Protein 7QP5 (pdb70)

Sequence (483 aa):
QDPTLAQAVRATIAKHREHLLEFIRLDEPAPLNAMTLAQWSSPNVLSSLLAVYSDHIYRNQPMMIRENKPLISLWAQWYIGLMVPPLMLALLTQEKALDVSPEHFHAEFHETGRVACFWVDVSEDKNATPHSPQHRMETLISQALVPVVQALEATGEINGKLIWSNTGYLINWYLTEMKQLLGEATVESLRHALFFEKTLTNGEDNPLWRTVVLRDGLLVRRTCCQRYRLPDVQQCGDCTLPQDPTLAQAVRATIAKHREHLLEFIRLDEPAPLNAMTLAQWSSPNVLSSLLAVYSDHIYRNQPMMIRENKPLISLWAQWYIGLMVPPLMLALLTQEKALDVSPEHFHAEFHETGRVACFWVDVSEDKNATPHSPQHRMETLISQALVPVVQALEATGEINGKLIWSNTGYLINWYLTEMKQLLGEATVESLRHALFFEKTLTNGEDNPLWRTVVLRDGLLVRRTCCQRYRLPDVQQCGDCTL

Nearest PDB structures (foldseek):
  7qp5-assembly1_A  TM=1.004E+00  e=2.951E-45  Escherichia coli K-12
  7tgj-assembly2_C  TM=6.247E-01  e=1.521E-01  Streptomyces griseoflavus
  7qp5-assembly1_A  TM=1.004E+00  e=3.516E-44  Escherichia coli K-12
  8byp-assembly1_X  TM=1.901E-01  e=5.153E+00  Clostridium botulinum

Foldseek 3Di:
DDDDLQVVLQVLCCVPPVPLVQAEAGQDDDDPPWAFCVVCLPCVNVVVLLVLLQCVLCVVPVPDDDQSALSVLVLLCQVLVSPVLSQLSSCQPDLFHWDQARVQWTFPADSSSHTRHTYGHTDTPVVCSPPHSQVSVVNCVPRHPVSVLVSSVVVVRYDSLLNLLSNLQSVLVVCVVCDVVRDPVVSVVNCCQQAVDQAHPVGHGRSNHPSWDADVRDTAGPAASCNCVTPPGDGDPRGPD/DDDDDLQVVLQVLCCVPPVVLVQAEAGQDDDDPPWAFLVVCLPVVNVVVLLVLLQCVLCVVPVPDDDQSALSVLVLLCQVLVSPPLSQLSSQLPDLFHWDQARVQWTFDADSSSHTRHTYGHTDTDPVCSPPHSQVSVVCCCVRHPVSVLVSSVVVVRYDSLLNLLSNLQSVLVVCVVCVVVRDPVSSVVNCCQQAVDQAHPVGHGRSNHPSWDADPRDTAGPAASCNCVTPPGDGDPRGPD

B-factor: mean 36.88, std 12.08, range [12.99, 98.94]

InterPro domains:
  IPR008090 Ferric iron reductase [PR01714] (16-32)
  IPR008090 Ferric iron reductase [PR01714] (56-73)
  IPR008090 Ferric iron reductase [PR01714] (93-108)
  IPR008090 Ferric iron reductase [PR01714] (125-139)
  IPR008090 Ferric iron reductase [PR01714] (173-189)
  IPR008090 Ferric iron reductase [PR01714] (197-212)
  IPR008090 Ferric iron reductase [PR01714] (215-231)
  IPR008090 Ferric iron reductase [PR01714] (241-259)
  IPR008090 Ferric iron reductase [TIGR03951] (87-262)
  IPR022770 Aerobactin siderophore biosynthesis IucA/IucC-like, C-terminal [PF06276] (93-237)
  IPR024726 Ferric siderophore reductase, C-terminal [PF11575] (241-261)

Radius of gyration: 24.64 Å; Cα contacts (8 Å, |Δi|>4): 721; chains: 2; bounding box: 65×51×78 Å

Organism: Escherichia coli (strain K12) (NCBI:txid83333)

Structure (mmCIF, N/CA/C/O backbone):
data_7QP5
#
_entry.id   7QP5
#
_cell.length_a   116.912
_cell.length_b   73.574
_cell.length_c   71.878
_cell.angle_alpha   90.000
_cell.angle_beta   113.440
_cell.angle_gamma   90.000
#
_symmetry.space_group_name_H-M   'C 1 2 1'
#
loop_
_entity.id
_entity.type
_entity.pdbx_description
1 polymer 'Ferric iron reductase protein FhuF'
2 non-polymer 'FE2/S2 (INORGANIC) CLUSTER'
3 water water
#
loop_
_atom_site.group_PDB
_atom_site.id
_atom_site.type_symbol
_atom_site.label_atom_id
_atom_site.label_alt_id
_atom_site.label_comp_id
_atom_site.label_asym_id
_atom_site.label_entity_id
_atom_site.label_seq_id
_atom_site.pdbx_PDB_ins_code
_atom_site.Cartn_x
_atom_site.Cartn_y
_atom_site.Cartn_z
_atom_site.occupancy
_atom_site.B_iso_or_equiv
_atom_site.auth_seq_id
_atom_site.auth_comp_id
_atom_site.auth_asym_id
_atom_site.auth_atom_id
_atom_site.pdbx_PDB_model_num
ATOM 1 N N . GLN A 1 4 ? -0.10220 2.58726 9.56173 1.000 57.26987 21 GLN A N 1
ATOM 2 C CA . GLN A 1 4 ? 1.05939 1.70680 9.52239 1.000 61.37979 21 GLN A CA 1
ATOM 3 C C . GLN A 1 4 ? 0.79721 0.41798 10.29429 1.000 58.81432 21 GLN A C 1
ATOM 4 O O . GLN A 1 4 ? 0.05932 0.40993 11.28096 1.000 45.01624 21 GLN A O 1
ATOM 18 N N . ASP A 1 5 ? 1.43386 -0.68304 9.83863 1.000 58.94915 22 ASP A N 1
ATOM 19 C CA . ASP A 1 5 ? 1.16998 -2.00313 10.38811 1.000 62.16713 22 ASP A CA 1
ATOM 20 C C . ASP A 1 5 ? 2.19534 -2.36738 11.45520 1.000 49.83328 22 ASP A C 1
ATOM 21 O O . ASP A 1 5 ? 3.35956 -1.96493 11.36781 1.000 40.75038 22 ASP A O 1
ATOM 30 N N . PRO A 1 6 ? 1.79398 -3.12801 12.47550 1.000 47.97471 23 PRO A N 1
ATOM 31 C CA . PRO A 1 6 ? 2.73311 -3.46453 13.55017 1.000 35.41049 23 PRO A CA 1
ATOM 32 C C . PRO A 1 6 ? 3.83455 -4.39749 13.07521 1.000 36.80726 23 PRO A C 1
ATOM 33 O O . PRO A 1 6 ? 3.63708 -5.23654 12.19256 1.000 44.61634 23 PRO A O 1
ATOM 44 N N . THR A 1 7 ? 5.00504 -4.25390 13.69002 1.000 24.23684 24 THR A N 1
ATOM 45 C CA . THR A 1 7 ? 6.03743 -5.26429 13.54172 1.000 37.44601 24 THR A CA 1
ATOM 46 C C . THR A 1 7 ? 5.63146 -6.52946 14.28971 1.000 31.78673 24 THR A C 1
ATOM 47 O O . THR A 1 7 ? 4.76921 -6.51188 15.17256 1.000 33.27502 24 THR A O 1
ATOM 58 N N . LEU A 1 8 ? 6.26983 -7.64275 13.93138 1.000 30.82745 25 LEU A N 1
ATOM 59 C CA . LEU A 1 8 ? 6.00428 -8.88262 14.65086 1.000 29.39441 25 LEU A CA 1
ATOM 60 C C . LEU A 1 8 ? 6.25468 -8.70394 16.14276 1.000 36.04923 25 LEU A C 1
ATOM 61 O O . LEU A 1 8 ? 5.50962 -9.23642 16.97439 1.000 30.26931 25 LEU A O 1
ATOM 77 N N . ALA A 1 9 ? 7.28774 -7.93796 16.50076 1.000 38.23904 26 ALA A N 1
ATOM 78 C CA . ALA A 1 9 ? 7.56012 -7.67443 17.90933 1.000 25.89074 26 ALA A CA 1
ATOM 79 C C . ALA A 1 9 ? 6.37977 -6.97697 18.57033 1.000 25.44884 26 ALA A C 1
ATOM 80 O O . ALA A 1 9 ? 5.89345 -7.41187 19.62029 1.000 31.19474 26 ALA A O 1
ATOM 87 N N . GLN A 1 10 ? 5.90082 -5.88962 17.96311 1.000 29.35241 27 GLN A N 1
ATOM 88 C CA . GLN A 1 10 ? 4.75975 -5.17406 18.52400 1.000 28.45422 27 GLN A CA 1
ATOM 89 C C . GLN A 1 10 ? 3.51075 -6.04526 18.52987 1.000 35.83281 27 GLN A C 1
ATOM 90 O O . GLN A 1 10 ? 2.68720 -5.95963 19.44888 1.000 32.17681 27 GLN A O 1
ATOM 104 N N . ALA A 1 11 ? 3.34826 -6.88510 17.50756 1.000 34.84102 28 ALA A N 1
ATOM 105 C CA . ALA A 1 11 ? 2.20397 -7.78687 17.46225 1.000 42.60654 28 ALA A CA 1
ATOM 106 C C . ALA A 1 11 ? 2.23685 -8.76103 18.63267 1.000 35.82643 28 ALA A C 1
ATOM 107 O O . ALA A 1 11 ? 1.29357 -8.83424 19.42921 1.000 38.54674 28 ALA A O 1
ATOM 114 N N . VAL A 1 12 ? 3.32456 -9.52369 18.75001 1.000 29.21679 29 VAL A N 1
ATOM 115 C CA . VAL A 1 12 ? 3.44881 -10.47396 19.85174 1.000 25.84411 29 VAL A CA 1
ATOM 116 C C . VAL A 1 12 ? 3.24254 -9.76260 21.18127 1.000 33.61957 29 VAL A C 1
ATOM 117 O O . VAL A 1 12 ? 2.46123 -10.20646 22.03133 1.000 38.68699 29 VAL A O 1
ATOM 130 N N . ARG A 1 13 ? 3.93637 -8.63705 21.37375 1.000 41.20738 30 ARG A N 1
ATOM 131 C CA . ARG A 1 13 ? 3.83469 -7.90940 22.63511 1.000 31.45000 30 ARG A CA 1
ATOM 132 C C . ARG A 1 13 ? 2.38683 -7.54565 22.94194 1.000 26.66063 30 ARG A C 1
ATOM 133 O O . ARG A 1 13 ? 1.93251 -7.67827 24.08427 1.000 27.74129 30 ARG A O 1
ATOM 154 N N . ALA A 1 14 ? 1.64374 -7.09176 21.93100 1.000 29.96724 31 ALA A N 1
ATOM 155 C CA . ALA A 1 14 ? 0.24136 -6.74967 22.14086 1.000 28.52365 31 ALA A CA 1
ATOM 156 C C . ALA A 1 14 ? -0.58129 -7.97874 22.51156 1.000 35.61352 31 ALA A C 1
ATOM 157 O O . ALA A 1 14 ? -1.47045 -7.90446 23.36775 1.000 40.73888 31 ALA A O 1
ATOM 164 N N . THR A 1 15 ? -0.30416 -9.11975 21.87787 1.000 31.36868 32 THR A N 1
ATOM 165 C CA . THR A 1 15 ? -1.08609 -10.32006 22.15957 1.000 32.23469 32 THR A CA 1
ATOM 166 C C . THR A 1 15 ? -0.89867 -10.78220 23.59860 1.000 36.89166 32 THR A C 1
ATOM 167 O O . THR A 1 15 ? -1.84099 -11.27973 24.22649 1.000 29.94363 32 THR A O 1
ATOM 178 N N . ILE A 1 16 ? 0.31006 -10.63067 24.13810 1.000 29.07648 33 ILE A N 1
ATOM 179 C CA . ILE A 1 16 ? 0.56528 -11.07957 25.50159 1.000 29.86964 33 ILE A CA 1
ATOM 180 C C . ILE A 1 16 ? 0.01466 -10.07749 26.50861 1.000 37.53020 33 ILE A C 1
ATOM 181 O O . ILE A 1 16 ? -0.53764 -10.46475 27.54318 1.000 41.35455 33 ILE A O 1
ATOM 197 N N . ALA A 1 17 ? 0.16017 -8.77821 26.23422 1.000 31.89486 34 ALA A N 1
ATOM 198 C CA . ALA A 1 17 ? -0.48135 -7.77813 27.08062 1.000 31.63482 34 ALA A CA 1
ATOM 199 C C . ALA A 1 17 ? -1.98064 -8.01722 27.14400 1.000 34.56876 34 ALA A C 1
ATOM 200 O O . ALA A 1 17 ? -2.59980 -7.89165 28.20678 1.000 42.40831 34 ALA A O 1
ATOM 207 N N . LYS A 1 18 ? -2.57700 -8.36411 26.00597 1.000 30.69212 35 LYS A N 1
ATOM 208 C CA . LYS A 1 18 ? -3.99953 -8.67281 25.95314 1.000 37.93634 35 LYS A CA 1
ATOM 209 C C . LYS A 1 18 ? -4.34901 -9.82144 26.89298 1.000 44.13142 35 LYS A C 1
ATOM 210 O O . LYS A 1 18 ? -5.10929 -9.65013 27.85298 1.000 54.02061 35 LYS A O 1
ATOM 229 N N . HIS A 1 19 ? -3.78556 -11.00280 26.63817 1.000 35.17653 36 HIS A N 1
ATOM 230 C CA . HIS A 1 19 ? -4.26804 -12.23382 27.25195 1.000 32.63074 36 HIS A CA 1
ATOM 231 C C . HIS A 1 19 ? -3.51995 -12.62156 28.52291 1.000 39.00638 36 HIS A C 1
ATOM 232 O O . HIS A 1 19 ? -4.13919 -13.11619 29.47099 1.000 41.46221 36 HIS A O 1
ATOM 246 N N . ARG A 1 20 ? -2.19325 -12.42507 28.56570 1.000 31.74076 37 ARG A N 1
ATOM 247 C CA . ARG A 1 20 ? -1.36248 -12.88032 29.67827 1.000 31.70900 37 ARG A CA 1
ATOM 248 C C . ARG A 1 20 ? -0.31924 -11.80358 29.98275 1.000 41.45927 37 ARG A C 1
ATOM 249 O O . ARG A 1 20 ? 0.88031 -11.98765 29.78407 1.000 38.44973 37 ARG A O 1
ATOM 270 N N . GLU A 1 21 ? -0.79439 -10.66797 30.50202 1.000 43.67272 38 GLU A N 1
ATOM 271 C CA . GLU A 1 21 ? 0.07448 -9.51178 30.70043 1.000 41.98332 38 GLU A CA 1
ATOM 272 C C . GLU A 1 21 ? 1.24185 -9.83044 31.62644 1.000 29.89463 38 GLU A C 1
ATOM 273 O O . GLU A 1 21 ? 2.31248 -9.22497 31.50299 1.000 37.48009 38 GLU A O 1
ATOM 285 N N . HIS A 1 22 ? 1.06528 -10.78153 32.54602 1.000 33.16891 39 HIS A N 1
ATOM 286 C CA . HIS A 1 22 ? 2.11306 -11.07258 33.51986 1.000 29.25803 39 HIS A CA 1
ATOM 287 C C . HIS A 1 22 ? 3.36251 -11.65923 32.87207 1.000 41.09057 39 HIS A C 1
ATOM 288 O O . HIS A 1 22 ? 4.46381 -11.50569 33.41343 1.000 38.17656 39 HIS A O 1
ATOM 302 N N . LEU A 1 23 ? 3.22008 -12.34469 31.73390 1.000 44.57024 40 LEU A N 1
ATOM 303 C CA . LEU A 1 23 ? 4.37584 -12.96532 31.09427 1.000 30.34315 40 LEU A CA 1
ATOM 304 C C . LEU A 1 23 ? 5.38851 -11.94272 30.59360 1.000 29.83260 40 LEU A C 1
ATOM 305 O O . LEU A 1 23 ? 6.54776 -12.30170 30.35869 1.000 37.11053 40 LEU A O 1
ATOM 321 N N . LEU A 1 24 ? 4.98360 -10.68263 30.42793 1.000 33.81938 41 LEU A N 1
ATOM 322 C CA . LEU A 1 24 ? 5.88583 -9.66086 29.91193 1.000 26.16498 41 LEU A CA 1
ATOM 323 C C . LEU A 1 24 ? 7.00812 -9.31860 30.88027 1.000 31.16524 41 LEU A C 1
ATOM 324 O O . LEU A 1 24 ? 7.93349 -8.59521 30.49573 1.000 34.35447 41 LEU A O 1
ATOM 340 N N . GLU A 1 25 ? 6.95076 -9.80853 32.11987 1.000 33.53931 42 GLU A N 1
ATOM 341 C CA . GLU A 1 25 ? 8.01559 -9.51359 33.07077 1.000 40.54196 42 GLU A CA 1
ATOM 342 C C . GLU A 1 25 ? 9.31713 -10.20775 32.69418 1.000 41.42436 42 GLU A C 1
ATOM 343 O O . GLU A 1 25 ? 10.40192 -9.69995 33.00478 1.000 27.10462 42 GLU A O 1
ATOM 355 N N . PHE A 1 26 ? 9.23348 -11.35925 32.03110 1.000 36.99641 43 PHE A N 1
ATOM 356 C CA . PHE A 1 26 ? 10.39137 -12.20979 31.80030 1.000 29.54192 43 PHE A CA 1
ATOM 357 C C . PHE A 1 26 ? 10.77851 -12.29837 30.33165 1.000 29.41972 43 PHE A C 1
ATOM 358 O O . PHE A 1 26 ? 11.65058 -13.09922 29.97893 1.000 28.99044 43 PHE A O 1
ATOM 375 N N . ILE A 1 27 ? 10.15526 -11.50472 29.46698 1.000 32.27304 44 ILE A N 1
ATOM 376 C CA . ILE A 1 27 ? 10.48721 -11.49485 28.04947 1.000 25.70623 44 ILE A CA 1
ATOM 377 C C . ILE A 1 27 ? 10.47232 -10.05746 27.55858 1.000 21.77318 44 ILE A C 1
ATOM 378 O O . ILE A 1 27 ? 9.60478 -9.26584 27.94142 1.000 27.84077 44 ILE A O 1
ATOM 394 N N . ARG A 1 28 ? 11.44547 -9.72352 26.71787 1.000 23.95551 45 ARG A N 1
ATOM 395 C CA . ARG A 1 28 ? 11.53495 -8.42542 26.06978 1.000 22.71409 45 ARG A CA 1
ATOM 396 C C . ARG A 1 28 ? 11.62414 -8.65753 24.57053 1.000 26.61025 45 ARG A C 1
ATOM 397 O O . ARG A 1 28 ? 12.34942 -9.54673 24.11478 1.000 29.71392 45 ARG A O 1
ATOM 418 N N . LEU A 1 29 ? 10.88495 -7.86052 23.80771 1.000 21.65934 46 LEU A N 1
ATOM 419 C CA . LEU A 1 29 ? 10.69488 -8.09177 22.38224 1.000 21.26166 46 LEU A CA 1
ATOM 420 C C . LEU A 1 29 ? 11.28388 -6.92245 21.60712 1.000 27.73646 46 LEU A C 1
ATOM 421 O O . LEU A 1 29 ? 10.81268 -5.78741 21.73146 1.000 35.07437 46 LEU A O 1
ATOM 437 N N . ASP A 1 30 ? 12.32475 -7.20119 20.82164 1.000 30.07500 47 ASP A N 1
ATOM 438 C CA . ASP A 1 30 ? 12.98197 -6.18892 19.99545 1.000 29.55964 47 ASP A CA 1
ATOM 439 C C . ASP A 1 30 ? 13.50985 -5.03717 20.85014 1.000 35.50634 47 ASP A C 1
ATOM 440 O O . ASP A 1 30 ? 13.50517 -3.87505 20.43810 1.000 34.53724 47 ASP A O 1
ATOM 449 N N . GLU A 1 31 ? 13.97044 -5.36521 22.05605 1.000 35.95732 48 GLU A N 1
ATOM 450 C CA . GLU A 1 31 ? 14.69872 -4.42572 22.88773 1.000 21.86567 48 GLU A CA 1
ATOM 451 C C . GLU A 1 31 ? 16.14888 -4.88051 23.01908 1.000 15.83308 48 GLU A C 1
ATOM 452 O O . GLU A 1 31 ? 16.44145 -6.07564 22.91345 1.000 29.22275 48 GLU A O 1
ATOM 464 N N . PRO A 1 32 ? 17.08139 -3.96199 23.24820 1.000 17.53020 49 PRO A N 1
ATOM 465 C CA . PRO A 1 32 ? 18.48998 -4.36040 23.30944 1.000 14.08223 49 PRO A CA 1
ATOM 466 C C . PRO A 1 32 ? 18.76343 -5.18861 24.55065 1.000 23.15133 49 PRO A C 1
ATOM 467 O O . PRO A 1 32 ? 18.26808 -4.89099 25.63980 1.000 35.90944 49 PRO A O 1
ATOM 478 N N . ALA A 1 33 ? 19.54080 -6.24447 24.37329 1.000 24.88942 50 ALA A N 1
ATOM 479 C CA . ALA A 1 33 ? 19.89014 -7.08445 25.50350 1.000 29.81417 50 ALA A CA 1
ATOM 480 C C . ALA A 1 33 ? 21.01254 -6.43956 26.31461 1.000 23.63846 50 ALA A C 1
ATOM 481 O O . ALA A 1 33 ? 21.82497 -5.68835 25.77003 1.000 36.90976 50 ALA A O 1
ATOM 488 N N . PRO A 1 34 ? 21.07648 -6.70825 27.61749 1.000 25.99773 51 PRO A N 1
ATOM 489 C CA . PRO A 1 34 ? 22.20606 -6.21807 28.41667 1.000 24.32918 51 PRO A CA 1
ATOM 490 C C . PRO A 1 34 ? 23.50737 -6.87915 27.98402 1.000 34.53308 51 PRO A C 1
ATOM 491 O O . PRO A 1 34 ? 23.52856 -7.86122 27.24186 1.000 32.77833 51 PRO A O 1
ATOM 502 N N . LEU A 1 35 ? 24.61600 -6.32654 28.48048 1.000 24.92857 52 LEU A N 1
ATOM 503 C CA . LEU A 1 35 ? 25.92497 -6.84871 28.10206 1.000 32.16850 52 LEU A CA 1
ATOM 504 C C . LEU A 1 35 ? 26.12378 -8.27384 28.60310 1.000 23.35572 52 LEU A C 1
ATOM 505 O O . LEU A 1 35 ? 26.72314 -9.10287 27.90844 1.000 53.35705 52 LEU A O 1
ATOM 521 N N . ASN A 1 36 ? 25.65133 -8.57204 29.81338 1.000 26.07168 53 ASN A N 1
ATOM 522 C CA . ASN A 1 36 ? 25.87545 -9.87881 30.41881 1.000 24.97986 53 ASN A CA 1
ATOM 523 C C . ASN A 1 36 ? 24.99120 -10.97270 29.83582 1.000 22.02638 53 ASN A C 1
ATOM 524 O O . ASN A 1 36 ? 25.24911 -12.15362 30.09057 1.000 27.79287 53 ASN A O 1
ATOM 535 N N . ALA A 1 37 ? 23.96003 -10.62176 29.07582 1.000 25.30611 54 ALA A N 1
ATOM 536 C CA . ALA A 1 37 ? 23.06253 -11.63223 28.53811 1.000 23.62758 54 ALA A CA 1
ATOM 537 C C . ALA A 1 37 ? 23.77968 -12.49210 27.50397 1.000 24.64268 54 ALA A C 1
ATOM 538 O O . ALA A 1 37 ? 24.67679 -12.03240 26.79266 1.000 38.48001 54 ALA A O 1
ATOM 545 N N . MET A 1 38 ? 23.36120 -13.75279 27.41185 1.000 26.67970 55 MET A N 1
ATOM 546 C CA . MET A 1 38 ? 24.02787 -14.71609 26.55209 1.000 17.04714 55 MET A CA 1
ATOM 547 C C . MET A 1 38 ? 23.00027 -15.55262 25.80643 1.000 30.46853 55 MET A C 1
ATOM 548 O O . MET A 1 38 ? 21.91657 -15.84694 26.31838 1.000 18.95538 55 MET A O 1
ATOM 562 N N . THR A 1 39 ? 23.35126 -15.91743 24.57847 1.000 29.93937 56 THR A N 1
ATOM 563 C CA . THR A 1 39 ? 22.58261 -16.89141 23.82886 1.000 20.98569 56 THR A CA 1
ATOM 564 C C . THR A 1 39 ? 22.97995 -18.30150 24.25168 1.000 19.20054 56 THR A C 1
ATOM 565 O O . THR A 1 39 ? 23.97356 -18.51278 24.95168 1.000 30.34220 56 THR A O 1
ATOM 576 N N . LEU A 1 40 ? 22.18474 -19.27918 23.81422 1.000 25.28865 57 LEU A N 1
ATOM 577 C CA . LEU A 1 40 ? 22.49760 -20.67340 24.10924 1.000 22.93507 57 LEU A CA 1
ATOM 578 C C . LEU A 1 40 ? 23.94396 -20.99537 23.75518 1.000 32.85175 57 LEU A C 1
ATOM 579 O O . LEU A 1 40 ? 24.67483 -21.59041 24.55515 1.000 29.06734 57 LEU A O 1
ATOM 595 N N . ALA A 1 41 ? 24.36976 -20.61397 22.54730 1.000 33.13186 58 ALA A N 1
ATOM 596 C CA . ALA A 1 41 ? 25.73678 -20.88840 22.11724 1.000 30.46771 58 ALA A CA 1
ATOM 597 C C . ALA A 1 41 ? 26.75067 -20.37833 23.13125 1.000 36.47820 58 ALA A C 1
ATOM 598 O O . ALA A 1 41 ? 27.75206 -21.04727 23.41292 1.000 36.41322 58 ALA A O 1
ATOM 605 N N . GLN A 1 42 ? 26.50253 -19.19874 23.69989 1.000 29.98210 59 GLN A N 1
ATOM 606 C CA . GLN A 1 42 ? 27.44813 -18.61200 24.64241 1.000 35.31111 59 GLN A CA 1
ATOM 607 C C . GLN A 1 42 ? 27.38462 -19.29814 26.00440 1.000 30.37654 59 GLN A C 1
ATOM 608 O O . GLN A 1 42 ? 28.40204 -19.78539 26.50967 1.000 42.16038 59 GLN A O 1
ATOM 622 N N . TRP A 1 43 ? 26.19807 -19.34897 26.62097 1.000 30.46473 60 TRP A N 1
ATOM 623 C CA . TRP A 1 43 ? 26.12486 -19.87403 27.98058 1.000 26.07240 60 TRP A CA 1
ATOM 624 C C . TRP A 1 43 ? 26.25087 -21.39028 28.02996 1.000 32.63951 60 TRP A C 1
ATOM 625 O O . TRP A 1 43 ? 26.52817 -21.93339 29.10318 1.000 37.42039 60 TRP A O 1
ATOM 646 N N . SER A 1 44 ? 26.06687 -22.08730 26.90523 1.000 37.11611 61 SER A N 1
ATOM 647 C CA . SER A 1 44 ? 26.20735 -23.53930 26.89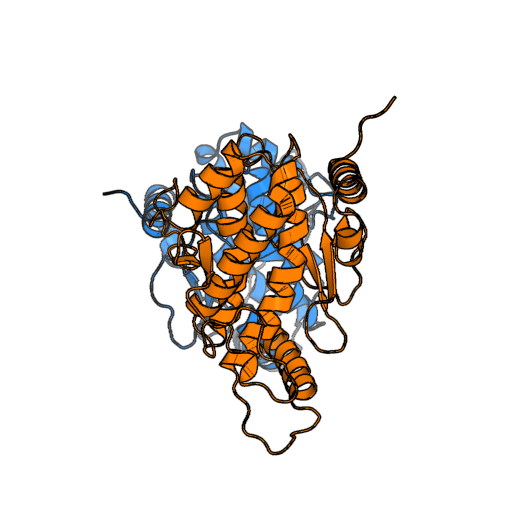880 1.000 34.74536 61 SER A CA 1
ATOM 648 C C . SER A 1 44 ? 27.66002 -23.99589 26.87736 1.000 30.50600 61 SER A C 1
ATOM 649 O O . SER A 1 44 ? 27.91688 -25.18837 27.07469 1.000 39.00544 61 SER A O 1
ATOM 657 N N . SER A 1 45 ? 28.60467 -23.09136 26.64159 1.000 44.35619 62 SER A N 1
ATOM 658 C CA . SER A 1 45 ? 30.00966 -23.46698 26.67202 1.000 43.37181 62 SER A CA 1
ATOM 659 C C . SER A 1 45 ? 30.34690 -24.09404 28.02339 1.000 43.43431 62 SER A C 1
ATOM 660 O O . SER A 1 45 ? 29.93395 -23.57563 29.06771 1.000 41.21043 62 SER A O 1
ATOM 668 N N . PRO A 1 46 ? 31.08872 -25.20601 28.04685 1.000 40.05110 63 PRO A N 1
ATOM 669 C CA . PRO A 1 46 ? 31.25109 -25.93283 29.31814 1.000 28.09132 63 PRO A CA 1
ATOM 670 C C . PRO A 1 46 ? 31.81307 -25.07490 30.43509 1.000 32.19539 63 PRO A C 1
ATOM 671 O O . PRO A 1 46 ? 31.39194 -25.21338 31.58943 1.000 36.60803 63 PRO A O 1
ATOM 682 N N . ASN A 1 47 ? 32.75900 -24.18858 30.12879 1.000 40.40680 64 ASN A N 1
ATOM 683 C CA . ASN A 1 47 ? 33.30705 -23.32584 31.16749 1.000 36.90781 64 ASN A CA 1
ATOM 684 C C . ASN A 1 47 ? 32.25397 -22.34877 31.67131 1.000 41.14054 64 ASN A C 1
ATOM 685 O O . ASN A 1 47 ? 32.08600 -22.17081 32.88296 1.000 45.09230 64 ASN A O 1
ATOM 696 N N . VAL A 1 48 ? 31.52474 -21.71365 30.75352 1.000 31.92845 65 VAL A N 1
ATOM 697 C CA . VAL A 1 48 ? 30.50006 -20.75553 31.15538 1.000 31.92526 65 VAL A CA 1
ATOM 698 C C . VAL A 1 48 ? 29.37903 -21.45718 31.91410 1.000 32.63232 65 VAL A C 1
ATOM 699 O O . VAL A 1 48 ? 29.00247 -21.04574 33.01764 1.000 29.04572 65 VAL A O 1
ATOM 712 N N . LEU A 1 49 ? 28.83406 -22.53280 31.34081 1.000 39.12740 66 LEU A N 1
ATOM 713 C CA . LEU A 1 49 ? 27.70946 -23.20842 31.98045 1.000 35.47660 66 LEU A CA 1
ATOM 714 C C . LEU A 1 49 ? 28.10513 -23.77972 33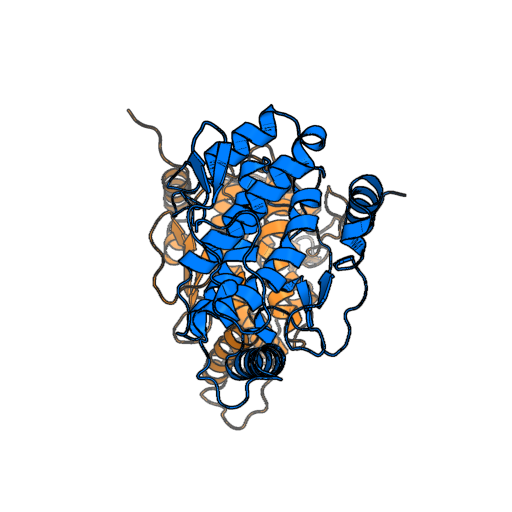.33396 1.000 30.24578 66 LEU A C 1
ATOM 715 O O . LEU A 1 49 ? 27.32093 -23.73411 34.28859 1.000 37.55291 66 LEU A O 1
ATOM 731 N N . SER A 1 50 ? 29.31555 -24.32613 33.44067 1.000 32.30476 67 SER A N 1
ATOM 732 C CA . SER A 1 50 ? 29.73964 -24.87495 34.72154 1.000 36.72878 67 SER A CA 1
ATOM 733 C C . SER A 1 50 ? 29.81953 -23.78230 35.77778 1.000 27.29225 67 SER A C 1
ATOM 734 O O . SER A 1 50 ? 29.59793 -24.04836 36.96404 1.000 34.29973 67 SER A O 1
ATOM 742 N N . SER A 1 51 ? 30.10669 -22.54481 35.36253 1.000 36.54975 68 SER A N 1
ATOM 743 C CA . SER A 1 51 ? 30.12939 -21.42924 36.30400 1.000 36.02832 68 SER A CA 1
ATOM 744 C C . SER A 1 51 ? 28.71967 -21.03817 36.72848 1.000 42.62507 68 SER A C 1
ATOM 745 O O . SER A 1 51 ? 28.47338 -20.76810 37.91006 1.000 30.93485 68 SER A O 1
ATOM 753 N N . LEU A 1 52 ? 27.78227 -20.99788 35.77854 1.000 24.63636 69 LEU A N 1
ATOM 754 C CA . LEU A 1 52 ? 26.40383 -20.66815 36.12046 1.000 24.02090 69 LEU A CA 1
ATOM 755 C C . LEU A 1 52 ? 25.83182 -21.67600 37.10610 1.000 31.51457 69 LEU A C 1
ATOM 756 O O . LEU A 1 52 ? 25.19342 -21.29818 38.09611 1.000 35.01188 69 LEU A O 1
ATOM 772 N N . LEU A 1 53 ? 26.06865 -22.96515 36.86227 1.000 28.72927 70 LEU A N 1
ATOM 773 C CA . LEU A 1 53 ? 25.52534 -23.99383 37.74143 1.000 28.67723 70 LEU A CA 1
ATOM 774 C C . LEU A 1 53 ? 26.20481 -23.96190 39.10448 1.000 31.95913 70 LEU A C 1
ATOM 775 O O . LEU A 1 53 ? 25.56404 -24.22135 40.12967 1.000 29.37504 70 LEU A O 1
ATOM 791 N N . ALA A 1 54 ? 27.50400 -23.65361 39.13331 1.000 35.25792 71 ALA A N 1
ATOM 792 C CA . ALA A 1 54 ? 28.20694 -23.49440 40.40269 1.000 31.92163 71 ALA A CA 1
ATOM 793 C C . ALA A 1 54 ? 27.56517 -22.40578 41.25264 1.000 27.93525 71 ALA A C 1
ATOM 794 O O . ALA A 1 54 ? 27.35798 -22.58279 42.45844 1.000 33.23081 71 ALA A O 1
ATOM 801 N N . VAL A 1 55 ? 27.26111 -21.25932 40.64227 1.000 28.70650 72 VAL A N 1
ATOM 802 C CA . VAL A 1 55 ? 26.60355 -20.18096 41.37570 1.000 21.99845 72 VAL A CA 1
ATOM 803 C C . VAL A 1 55 ? 25.25534 -20.65175 41.90669 1.000 31.14154 72 VAL A C 1
ATOM 804 O O . VAL A 1 55 ? 24.92224 -20.44235 43.07942 1.000 26.61976 72 VAL A O 1
ATOM 817 N N . TYR A 1 56 ? 24.45482 -21.29103 41.04858 1.000 24.33718 73 TYR A N 1
ATOM 818 C CA . TYR A 1 56 ? 23.14254 -21.75634 41.48361 1.000 20.12896 73 TYR A CA 1
ATOM 819 C C . TYR A 1 56 ? 23.27286 -22.81319 42.56987 1.000 16.63482 73 TYR A C 1
ATOM 820 O O . TYR A 1 56 ? 22.45589 -22.86616 43.49647 1.000 39.37062 73 TYR A O 1
ATOM 838 N N . SER A 1 57 ? 24.30083 -23.65832 42.48095 1.000 29.11355 74 SER A N 1
ATOM 839 C CA . SER A 1 57 ? 24.53308 -24.64555 43.52953 1.000 30.14665 74 SER A CA 1
ATOM 840 C C . SER A 1 57 ? 24.76638 -23.96444 44.87095 1.000 27.37756 74 SER A C 1
ATOM 841 O O . SER A 1 57 ? 24.09288 -24.26851 45.86205 1.000 38.17387 74 SER A O 1
ATOM 849 N N . ASP A 1 58 ? 25.72160 -23.03328 44.91802 1.000 24.15743 75 ASP A N 1
ATOM 850 C CA . ASP A 1 58 ? 25.98793 -22.30413 46.15243 1.000 28.48534 75 ASP A CA 1
ATOM 851 C C . ASP A 1 58 ? 24.71522 -21.67510 46.70780 1.000 32.44571 75 ASP A C 1
ATOM 852 O O . ASP A 1 58 ? 24.46913 -21.71933 47.91833 1.000 35.09452 75 ASP A O 1
ATOM 861 N N . HIS A 1 59 ? 23.89086 -21.08568 45.83872 1.000 30.04728 76 HIS A N 1
ATOM 862 C CA . HIS A 1 59 ? 22.64569 -20.48031 46.30061 1.000 25.70289 76 HIS A CA 1
ATOM 863 C C . HIS A 1 59 ? 21.73188 -21.51617 46.94532 1.000 34.15739 76 HIS A C 1
ATOM 864 O O . HIS A 1 59 ? 21.27235 -21.33653 48.07943 1.000 29.12120 76 HIS A O 1
ATOM 878 N N . ILE A 1 60 ? 21.44668 -22.60637 46.22880 1.000 37.59163 77 ILE A N 1
ATOM 879 C CA . ILE A 1 60 ? 20.49860 -23.59785 46.73127 1.000 30.86165 77 ILE A CA 1
ATOM 880 C C . ILE A 1 60 ? 21.01937 -24.23516 48.01368 1.000 33.10299 77 ILE A C 1
ATOM 881 O O . ILE A 1 60 ? 20.24977 -24.51912 48.94039 1.000 35.79941 77 ILE A O 1
ATOM 897 N N . TYR A 1 61 ? 22.33042 -24.46502 48.09221 1.000 31.12663 78 TYR A N 1
ATOM 898 C CA . TYR A 1 61 ? 22.95991 -25.05126 49.26777 1.000 33.72244 78 TYR A CA 1
ATOM 899 C C . TYR A 1 61 ? 23.61122 -24.00093 50.16228 1.000 38.74853 78 TYR A C 1
ATOM 900 O O . TYR A 1 61 ? 24.51440 -24.33102 50.93868 1.000 47.09029 78 TYR A O 1
ATOM 918 N N . ARG A 1 62 ? 23.17155 -22.74274 50.06888 1.000 34.55722 79 ARG A N 1
ATOM 919 C CA . ARG A 1 62 ? 23.81891 -21.67353 50.82359 1.000 41.96652 79 ARG A CA 1
ATOM 920 C C . ARG A 1 62 ? 23.74319 -21.91399 52.32450 1.000 33.24506 79 ARG A C 1
ATOM 921 O O . ARG A 1 62 ? 24.61124 -21.44730 53.07132 1.000 32.15095 79 ARG A O 1
ATOM 942 N N . ASN A 1 63 ? 22.71285 -22.61949 52.78462 1.000 37.88500 80 ASN A N 1
ATOM 943 C CA . ASN A 1 63 ? 22.53188 -22.91978 54.19637 1.000 43.82834 80 ASN A CA 1
ATOM 944 C C . ASN A 1 63 ? 22.91857 -24.34641 54.54631 1.000 41.92090 80 ASN A C 1
ATOM 945 O O . ASN A 1 63 ? 22.56617 -24.82261 55.62949 1.000 46.84134 80 ASN A O 1
ATOM 956 N N . GLN A 1 64 ? 23.62720 -25.04425 53.66164 1.000 44.48177 81 GLN A N 1
ATOM 957 C CA . GLN A 1 64 ? 24.00709 -26.43703 53.90148 1.000 43.38896 81 GLN A CA 1
ATOM 958 C C . GLN A 1 64 ? 25.38636 -26.69590 53.31201 1.000 49.03889 81 GLN A C 1
ATOM 959 O O . GLN A 1 64 ? 25.54183 -27.49244 52.38224 1.000 45.13881 81 GLN A O 1
ATOM 973 N N . PRO A 1 65 ? 26.42006 -26.02951 53.83365 1.000 53.24456 82 PRO A N 1
ATOM 974 C CA . PRO A 1 65 ? 27.75540 -26.16388 53.22639 1.000 50.90460 82 PRO A CA 1
ATOM 975 C C . PRO A 1 65 ? 28.39345 -27.52821 53.42618 1.000 46.69637 82 PRO A C 1
ATOM 976 O O . PRO A 1 65 ? 29.35199 -27.85143 52.71419 1.000 54.41433 82 PRO A O 1
ATOM 987 N N . MET A 1 66 ? 27.90463 -28.33608 54.36325 1.000 45.84583 83 MET A N 1
ATOM 988 C CA . MET A 1 66 ? 28.43970 -29.67623 54.56219 1.000 57.00126 83 MET A CA 1
ATOM 989 C C . MET A 1 66 ? 27.72200 -30.71909 53.71605 1.000 54.74117 83 MET A C 1
ATOM 990 O O . MET A 1 66 ? 28.31429 -31.75016 53.37549 1.000 56.64140 83 MET A O 1
ATOM 1004 N N . MET A 1 67 ? 26.45892 -30.47204 53.38006 1.000 46.16502 84 MET A N 1
ATOM 1005 C CA . MET A 1 67 ? 25.64448 -31.46471 52.69280 1.000 45.06359 84 MET A CA 1
ATOM 1006 C C . MET A 1 67 ? 26.25334 -31.85969 51.35286 1.000 39.32980 84 MET A C 1
ATOM 1007 O O . MET A 1 67 ? 26.67868 -31.00526 50.57049 1.000 47.55547 84 MET A O 1
ATOM 1021 N N . ILE A 1 68 ? 26.29546 -33.16878 51.09246 1.000 41.99976 85 ILE A N 1
ATOM 1022 C CA . ILE A 1 68 ? 26.63744 -33.65036 49.76004 1.000 37.84454 85 ILE A CA 1
ATOM 1023 C C . ILE A 1 68 ? 25.59889 -33.14106 48.77375 1.000 31.24918 85 ILE A C 1
ATOM 1024 O O . ILE A 1 68 ? 24.38877 -33.26652 49.00050 1.000 30.49761 85 ILE A O 1
ATOM 1040 N N . ARG A 1 69 ? 26.06608 -32.57049 47.66823 1.000 40.44901 86 ARG A N 1
ATOM 1041 C CA . ARG A 1 69 ? 25.18266 -31.94890 46.69257 1.000 32.28438 86 ARG A CA 1
ATOM 1042 C C . ARG A 1 69 ? 24.82513 -32.93367 45.58838 1.000 27.39993 86 ARG A C 1
ATOM 1043 O O . ARG A 1 69 ? 25.66179 -33.72835 45.15051 1.000 42.57994 86 ARG A O 1
ATOM 1064 N N . GLU A 1 70 ? 23.57114 -32.87530 45.14566 1.000 39.68614 87 GLU A N 1
ATOM 1065 C CA . GLU A 1 70 ? 23.04221 -33.75610 44.10628 1.000 35.50985 87 GLU A CA 1
ATOM 1066 C C . GLU A 1 70 ? 22.85190 -32.92675 42.84043 1.000 27.76410 87 GLU A C 1
ATOM 1067 O O . GLU A 1 70 ? 21.87825 -32.17844 42.71436 1.000 31.06432 87 GLU A O 1
ATOM 1079 N N . ASN A 1 71 ? 23.78708 -33.07135 41.90113 1.000 28.84700 88 ASN A N 1
ATOM 1080 C CA . ASN A 1 71 ? 23.76840 -32.24784 40.69859 1.000 31.22218 88 ASN A CA 1
ATOM 1081 C C . ASN A 1 71 ? 22.54063 -32.51396 39.83842 1.000 34.37439 88 ASN A C 1
ATOM 1082 O O . ASN A 1 71 ? 22.11998 -31.63785 39.07326 1.000 29.03581 88 ASN A O 1
ATOM 1093 N N . LYS A 1 72 ? 21.94948 -33.71098 39.94166 1.000 27.65635 89 LYS A N 1
ATOM 1094 C CA . LYS A 1 72 ? 20.83959 -34.04336 39.04824 1.000 21.71244 89 LYS A CA 1
ATOM 1095 C C . LYS A 1 72 ? 19.60129 -33.21952 39.37465 1.000 30.05972 89 LYS A C 1
ATOM 1096 O O . LYS A 1 72 ? 19.08835 -32.52173 38.48204 1.000 21.03165 89 LYS A O 1
ATOM 1115 N N . PRO A 1 73 ? 19.06137 -33.25150 40.59544 1.000 34.29453 90 PRO A N 1
ATOM 1116 C CA . PRO A 1 73 ? 17.91857 -32.37413 40.90115 1.000 18.17649 90 PRO A CA 1
ATOM 1117 C C . PRO A 1 73 ? 18.26318 -30.90251 40.81685 1.000 28.38694 90 PRO A C 1
ATOM 1118 O O . PRO A 1 73 ? 17.36104 -30.07788 40.62257 1.000 28.15004 90 PRO A O 1
ATOM 1129 N N . LEU A 1 74 ? 19.54022 -30.54399 40.95865 1.000 30.20303 91 LEU A N 1
ATOM 1130 C CA . LEU A 1 74 ? 19.93295 -29.14581 40.83596 1.000 20.43174 91 LEU A CA 1
ATOM 1131 C C . LEU A 1 74 ? 19.77031 -28.66086 39.40182 1.000 26.08387 91 LEU A C 1
ATOM 1132 O O . LEU A 1 74 ? 19.13883 -27.62772 39.15207 1.000 27.75404 91 LEU A O 1
ATOM 1148 N N . ILE A 1 75 ? 20.32883 -29.40145 38.44208 1.000 23.85214 92 ILE A N 1
ATOM 1149 C CA . ILE A 1 75 ? 20.20352 -29.01333 37.04029 1.000 23.46681 92 ILE A CA 1
ATOM 1150 C C . ILE A 1 75 ? 18.74656 -29.07617 36.60025 1.000 21.37089 92 ILE A C 1
ATOM 1151 O O . ILE A 1 75 ? 18.28260 -28.24075 35.81508 1.000 21.85584 92 ILE A O 1
ATOM 1167 N N . SER A 1 76 ? 18.00466 -30.07288 37.08702 1.000 22.01179 93 SER A N 1
ATOM 1168 C CA . SER A 1 76 ? 16.58212 -30.14893 36.77666 1.000 17.38708 93 SER A CA 1
ATOM 1169 C C . SER A 1 76 ? 15.87689 -28.85170 37.14527 1.000 21.62287 93 SER A C 1
ATOM 1170 O O . SER A 1 76 ? 15.02446 -28.36006 36.39726 1.000 26.61768 93 SER A O 1
ATOM 1178 N N . LEU A 1 77 ? 16.23521 -28.27059 38.28783 1.000 20.84120 94 LEU A N 1
ATOM 1179 C CA . LEU A 1 77 ? 15.58338 -27.04351 38.72803 1.000 23.13233 94 LEU A CA 1
ATOM 1180 C C . LEU A 1 77 ? 16.07876 -25.83665 37.94083 1.000 22.26626 94 LEU A C 1
ATOM 1181 O O . LEU A 1 77 ? 15.28527 -24.96244 37.57353 1.000 24.46725 94 LEU A O 1
ATOM 1197 N N . TRP A 1 78 ? 17.38781 -25.76131 37.69377 1.000 23.22567 95 TRP A N 1
ATOM 1198 C CA . TRP A 1 78 ? 17.92220 -24.72874 36.81128 1.000 22.88093 95 TRP A CA 1
ATOM 1199 C C . TRP A 1 78 ? 17.20672 -24.74032 35.46379 1.000 20.22316 95 TRP A C 1
ATOM 1200 O O . TRP A 1 78 ? 16.84776 -23.68370 34.93027 1.000 23.10084 95 TRP A O 1
ATOM 1221 N N . ALA A 1 79 ? 16.96257 -25.93364 34.91342 1.000 26.20031 96 ALA A N 1
ATOM 1222 C CA . ALA A 1 79 ? 16.30529 -26.03686 33.61262 1.000 26.60306 96 ALA A CA 1
ATOM 1223 C C . ALA A 1 79 ? 14.82065 -25.70863 33.70944 1.000 16.64642 96 ALA A C 1
ATOM 1224 O O . ALA A 1 79 ? 14.24644 -25.13366 32.77821 1.000 23.34852 96 ALA A O 1
ATOM 1231 N N . GLN A 1 80 ? 14.17493 -26.08075 34.81716 1.000 21.84145 97 GLN A N 1
ATOM 1232 C CA . GLN A 1 80 ? 12.78484 -25.68266 35.01675 1.000 20.68474 97 GLN A CA 1
ATOM 1233 C C . GLN A 1 80 ? 12.64219 -24.16720 34.98096 1.000 22.79972 97 GLN A C 1
ATOM 1234 O O . GLN A 1 80 ? 11.64378 -23.64171 34.47600 1.000 24.66476 97 GLN A O 1
ATOM 1248 N N . TRP A 1 81 ? 13.62346 -23.44765 35.52961 1.000 30.88333 98 TRP A N 1
ATOM 1249 C CA . TRP A 1 81 ? 13.64187 -21.99617 35.39204 1.000 15.63538 98 TRP A CA 1
ATOM 1250 C C . TRP A 1 81 ? 13.78091 -21.59272 33.92998 1.000 24.83861 98 TRP A C 1
ATOM 1251 O O . TRP A 1 81 ? 12.97552 -20.81326 33.40687 1.000 22.42842 98 TRP A O 1
ATOM 1272 N N . TYR A 1 82 ? 14.80229 -22.11708 33.25138 1.000 21.70916 99 TYR A N 1
ATOM 1273 C CA . TYR A 1 82 ? 15.07309 -21.70062 31.87966 1.000 23.98201 99 TYR A CA 1
ATOM 1274 C C . TYR A 1 82 ? 13.87933 -21.98244 30.97776 1.000 24.13283 99 TYR A C 1
ATOM 1275 O O . TYR A 1 82 ? 13.34777 -21.07885 30.32211 1.000 25.45272 99 TYR A O 1
ATOM 1293 N N . ILE A 1 83 ? 13.44396 -23.24063 30.93141 1.000 16.76278 100 ILE A N 1
ATOM 1294 C CA . ILE A 1 83 ? 12.34275 -23.60423 30.04985 1.000 15.10367 100 ILE A CA 1
ATOM 1295 C C . ILE A 1 83 ? 11.02455 -23.04650 30.57428 1.000 23.17325 100 ILE A C 1
ATOM 1296 O O . ILE A 1 83 ? 10.14420 -22.67351 29.78936 1.000 23.47246 100 ILE A O 1
ATOM 1312 N N . GLY A 1 84 ? 10.87164 -22.94528 31.89546 1.000 24.43894 101 GLY A N 1
ATOM 1313 C CA . GLY A 1 84 ? 9.62891 -22.43295 32.44620 1.000 17.84573 101 GLY A CA 1
ATOM 1314 C C . GLY A 1 84 ? 9.39288 -20.96684 32.14451 1.000 24.49674 101 GLY A C 1
ATOM 1315 O O . GLY A 1 84 ? 8.24237 -20.53102 32.04323 1.000 29.60255 101 GLY A O 1
ATOM 1319 N N . LEU A 1 85 ? 10.46496 -20.18295 32.01054 1.000 23.94137 102 LEU A N 1
ATOM 1320 C CA . LEU A 1 85 ? 10.32996 -18.77522 31.65429 1.000 25.10328 102 LEU A CA 1
ATOM 1321 C C . LEU A 1 85 ? 10.27215 -18.54771 30.14911 1.000 25.90434 102 LEU A C 1
ATOM 1322 O O . LEU A 1 85 ? 9.64612 -17.57888 29.70242 1.000 27.10320 102 LEU A O 1
ATOM 1338 N N . MET A 1 86 ? 10.92569 -19.40423 29.35860 1.000 27.16543 103 MET A N 1
ATOM 1339 C CA . MET A 1 86 ? 10.98755 -19.19086 27.91623 1.000 31.42037 103 MET A CA 1
ATOM 1340 C C . MET A 1 86 ? 9.70856 -19.63228 27.21454 1.000 20.38906 103 MET A C 1
ATOM 1341 O O . MET A 1 86 ? 9.21380 -18.93433 26.32309 1.000 26.69032 103 MET A O 1
ATOM 1355 N N . VAL A 1 87 ? 9.16217 -20.78062 27.59549 1.000 26.75820 104 VAL A N 1
ATOM 1356 C CA . VAL A 1 87 ? 8.14481 -21.45659 26.79305 1.000 21.06774 104 VAL A CA 1
ATOM 1357 C C . VAL A 1 87 ? 6.78204 -20.77225 26.86507 1.000 26.09151 104 VAL A C 1
ATOM 1358 O O . VAL A 1 87 ? 6.13471 -20.60732 25.82044 1.000 29.09798 104 VAL A O 1
ATOM 1371 N N . PRO A 1 88 ? 6.28902 -20.38306 28.03911 1.000 24.02152 105 PRO A N 1
ATOM 1372 C CA . PRO A 1 88 ? 4.90060 -19.89656 28.13833 1.000 21.62969 105 PRO A CA 1
ATOM 1373 C C . PRO A 1 88 ? 4.60766 -18.77791 27.15331 1.000 21.02131 105 PRO A C 1
ATOM 1374 O O . PRO A 1 88 ? 3.59807 -18.83553 26.43550 1.000 23.78459 105 PRO A O 1
ATOM 1385 N N . PRO A 1 89 ? 5.43769 -17.73240 27.08413 1.000 31.65396 106 PRO A N 1
ATOM 1386 C CA . PRO A 1 89 ? 5.14272 -16.67271 26.10694 1.000 21.48964 106 PRO A CA 1
ATOM 1387 C C . PRO A 1 89 ? 5.24562 -17.14839 24.67016 1.000 26.65455 106 PRO A C 1
ATOM 1388 O O . PRO A 1 89 ? 4.57785 -16.58364 23.79552 1.000 21.99271 106 PRO A O 1
ATOM 1399 N N . LEU A 1 90 ? 6.05292 -18.17596 24.39883 1.000 28.43391 107 LEU A N 1
ATOM 1400 C CA . LEU A 1 90 ? 6.18905 -18.67084 23.03379 1.000 23.92076 107 LEU A CA 1
ATOM 1401 C C . LEU A 1 90 ? 4.99753 -19.53023 22.62612 1.000 28.27005 107 LEU A C 1
ATOM 1402 O O . LEU A 1 90 ? 4.55115 -19.46593 21.47499 1.000 25.93417 107 LEU A O 1
ATOM 1418 N N . MET A 1 91 ? 4.47357 -20.34670 23.54534 1.000 27.66014 108 MET A N 1
ATOM 1419 C CA . MET A 1 91 ? 3.22900 -21.05497 23.26196 1.000 25.09979 108 MET A CA 1
ATOM 1420 C C . MET A 1 91 ? 2.11196 -20.07525 22.94023 1.000 26.64131 108 MET A C 1
ATOM 1421 O O . MET A 1 91 ? 1.32301 -20.29769 22.01491 1.000 29.54608 108 MET A O 1
ATOM 1435 N N . LEU A 1 92 ? 2.03163 -18.98183 23.69868 1.000 23.97470 109 LEU A N 1
ATOM 1436 C CA . LEU A 1 92 ? 0.99556 -17.98480 23.45897 1.000 30.87393 109 LEU A CA 1
ATOM 1437 C C . LEU A 1 92 ? 1.19224 -17.30688 22.11002 1.000 21.38112 109 LEU A C 1
ATOM 1438 O O . LEU A 1 92 ? 0.23078 -17.12679 21.35399 1.000 23.52200 109 LEU A O 1
ATOM 1454 N N . ALA A 1 93 ? 2.43226 -16.92505 21.79102 1.000 26.10913 110 ALA A N 1
ATOM 1455 C CA . ALA A 1 93 ? 2.69633 -16.24999 20.52472 1.000 30.92952 110 ALA A CA 1
ATOM 1456 C C . ALA A 1 93 ? 2.47544 -17.18120 19.34015 1.000 22.49933 110 ALA A C 1
ATOM 1457 O O . ALA A 1 93 ? 1.88554 -16.77963 18.33361 1.000 26.45674 110 ALA A O 1
ATOM 1464 N N . LEU A 1 94 ? 2.94485 -18.42553 19.43368 1.000 29.20751 111 LEU A N 1
ATOM 1465 C CA . LEU A 1 94 ? 2.86407 -19.32006 18.28396 1.000 29.03488 111 LEU A CA 1
ATOM 1466 C C . LEU A 1 94 ? 1.44331 -19.82179 18.05621 1.000 28.36314 111 LEU A C 1
ATOM 1467 O O . LEU A 1 94 ? 1.06294 -20.10076 16.91302 1.000 30.21016 111 LEU A O 1
ATOM 1483 N N . LEU A 1 95 ? 0.64508 -19.93127 19.11667 1.000 29.47967 112 LEU A N 1
ATOM 1484 C CA . LEU A 1 95 ? -0.68117 -20.52394 19.02143 1.000 28.70311 112 LEU A CA 1
ATOM 1485 C C . LEU A 1 95 ? -1.79366 -19.50860 18.78859 1.000 20.98213 112 LEU A C 1
ATOM 1486 O O . LEU A 1 95 ? -2.93471 -19.91698 18.55253 1.000 33.64397 112 LEU A O 1
ATOM 1502 N N . THR A 1 96 ? -1.50952 -18.20948 18.85390 1.000 20.87983 113 THR A N 1
ATOM 1503 C CA . THR A 1 96 ? -2.54225 -17.19482 18.66202 1.000 22.74916 113 THR A CA 1
ATOM 1504 C C . THR A 1 96 ? -2.00672 -16.02163 17.84729 1.000 35.51614 113 THR A C 1
ATOM 1505 O O . THR A 1 96 ? -2.37176 -14.86488 18.08106 1.000 50.90930 113 THR A O 1
ATOM 1516 N N . GLN A 1 97 ? -1.14126 -16.30197 16.87314 1.000 37.91705 114 GLN A N 1
ATOM 1517 C CA . GLN A 1 97 ? -0.61790 -15.27896 15.97423 1.000 35.19735 114 GLN A CA 1
ATOM 1518 C C . GLN A 1 97 ? -0.56364 -15.82141 14.55724 1.000 32.83611 114 GLN A C 1
ATOM 1519 O O . GLN A 1 97 ? -0.04840 -16.91882 14.32727 1.000 33.54567 114 GLN A O 1
ATOM 1533 N N . GLU A 1 98 ? -1.08763 -15.03853 13.61341 1.000 41.86300 115 GLU A N 1
ATOM 1534 C CA . GLU A 1 98 ? -1.06737 -15.44208 12.21235 1.000 37.86857 115 GLU A CA 1
ATOM 1535 C C . GLU A 1 98 ? 0.35858 -15.68965 11.73699 1.000 36.70077 115 GLU A C 1
ATOM 1536 O O . GLU A 1 98 ? 0.61516 -16.64116 10.99156 1.000 23.14607 115 GLU A O 1
ATOM 1548 N N . LYS A 1 99 ? 1.29769 -14.84995 12.16151 1.000 30.82438 116 LYS A N 1
ATOM 1549 C CA . LYS A 1 99 ? 2.70045 -14.98556 11.79751 1.000 26.57408 116 LYS A CA 1
ATOM 1550 C C . LYS A 1 99 ? 3.46356 -15.69642 12.90578 1.000 29.92201 116 LYS A C 1
ATOM 1551 O O . LYS A 1 99 ? 3.20066 -15.48239 14.09302 1.000 30.76293 116 LYS A O 1
ATOM 1570 N N . ALA A 1 100 ? 4.40919 -16.54326 12.50940 1.000 28.17980 117 ALA A N 1
ATOM 1571 C CA . ALA A 1 100 ? 5.16144 -17.35984 13.45043 1.000 22.58316 117 ALA A CA 1
ATOM 1572 C C . ALA A 1 100 ? 6.45117 -16.65485 13.84640 1.000 29.16412 117 ALA A C 1
ATOM 1573 O O . ALA A 1 100 ? 7.22914 -16.22818 12.98670 1.000 27.14378 117 ALA A O 1
ATOM 1580 N N . LEU A 1 101 ? 6.65749 -16.51971 15.15073 1.000 25.53867 118 LEU A N 1
ATOM 1581 C CA . LEU A 1 101 ? 7.90366 -15.98140 15.67210 1.000 27.52205 118 LEU A CA 1
ATOM 1582 C C . LEU A 1 101 ? 9.02671 -16.99578 15.48597 1.000 24.12219 118 LEU A C 1
ATOM 1583 O O . LEU A 1 101 ? 8.83692 -18.19803 15.68315 1.000 32.37585 118 LEU A O 1
ATOM 1599 N N . ASP A 1 102 ? 10.19956 -16.50932 15.08845 1.000 28.66869 119 ASP A N 1
ATOM 1600 C CA . ASP A 1 102 ? 11.36553 -17.37516 14.96140 1.000 33.52604 119 ASP A CA 1
ATOM 1601 C C . ASP A 1 102 ? 11.91096 -17.70949 16.34491 1.000 36.51925 119 ASP A C 1
ATOM 1602 O O . ASP A 1 102 ? 12.16056 -16.81299 17.15754 1.000 28.85152 119 ASP A O 1
ATOM 1611 N N . VAL A 1 103 ? 12.10126 -19.00129 16.61080 1.000 20.50656 120 VAL A N 1
ATOM 1612 C CA . VAL A 1 103 ? 12.49587 -19.47481 17.93056 1.000 21.08384 120 VAL A CA 1
ATOM 1613 C C . VAL A 1 103 ? 13.90168 -20.06121 17.93314 1.000 29.37531 120 VAL A C 1
ATOM 1614 O O . VAL A 1 103 ? 14.29437 -20.70838 18.90932 1.000 25.82564 120 VAL A O 1
ATOM 1627 N N . SER A 1 104 ? 14.67696 -19.84336 16.87927 1.000 31.79237 121 SER A N 1
ATOM 1628 C CA . SER A 1 104 ? 16.04784 -20.33526 16.86720 1.000 27.30284 121 SER A CA 1
ATOM 1629 C C . SER A 1 104 ? 16.79390 -19.77447 18.07643 1.000 29.73590 121 SER A C 1
ATOM 1630 O O . SER A 1 104 ? 16.70590 -18.56839 18.34529 1.000 38.65326 121 SER A O 1
ATOM 1638 N N . PRO A 1 105 ? 17.52201 -20.60396 18.83550 1.000 26.75617 122 PRO A N 1
ATOM 1639 C CA . PRO A 1 105 ? 18.12693 -20.11597 20.08272 1.000 25.64805 122 PRO A CA 1
ATOM 1640 C C . PRO A 1 105 ? 18.99812 -18.88532 19.90011 1.000 32.04419 122 PRO A C 1
ATOM 1641 O O . PRO A 1 105 ? 19.19444 -18.11639 20.84598 1.000 37.85302 122 PRO A O 1
ATOM 1652 N N . GLU A 1 106 ? 19.52265 -18.68055 18.69235 1.000 34.56621 123 GLU A N 1
ATOM 1653 C CA . GLU A 1 106 ? 20.39964 -17.54097 18.45591 1.000 35.19151 123 GLU A CA 1
ATOM 1654 C C . GLU A 1 106 ? 19.66016 -16.20817 18.47714 1.000 30.83096 123 GLU A C 1
ATOM 1655 O O . GLU A 1 106 ? 20.31447 -15.16026 18.49046 1.000 36.71322 123 GLU A O 1
ATOM 1667 N N . HIS A 1 107 ? 18.32988 -16.21271 18.49185 1.000 36.26782 124 HIS A N 1
ATOM 1668 C CA . HIS A 1 107 ? 17.56099 -14.98344 18.64189 1.000 32.83959 124 HIS A CA 1
ATOM 1669 C C . HIS A 1 107 ? 17.19275 -14.68859 20.09115 1.000 28.33695 124 HIS A C 1
ATOM 1670 O O . HIS A 1 107 ? 16.51720 -13.68718 20.35119 1.000 31.47178 124 HIS A O 1
ATOM 1684 N N . PHE A 1 108 ? 17.62155 -15.52364 21.03585 1.000 37.12736 125 PHE A N 1
ATOM 1685 C CA . PHE A 1 108 ? 17.19980 -15.42915 22.42950 1.000 28.70443 125 PHE A CA 1
ATOM 1686 C C . PHE A 1 108 ? 18.41269 -15.18661 23.31639 1.000 26.40246 125 PHE A C 1
ATOM 1687 O O . PHE A 1 108 ? 19.20542 -16.10314 23.56113 1.000 26.86240 125 PHE A O 1
ATOM 1704 N N . HIS A 1 109 ? 18.54831 -13.95231 23.79688 1.000 24.56848 126 HIS A N 1
ATOM 1705 C CA . HIS A 1 109 ? 19.61581 -13.57428 24.71654 1.000 30.32818 126 HIS A CA 1
ATOM 1706 C C . HIS A 1 109 ? 19.09268 -13.70372 26.14308 1.000 24.32590 126 HIS A C 1
ATOM 1707 O O . HIS A 1 109 ? 18.19818 -12.95669 26.55396 1.000 27.68802 126 HIS A O 1
ATOM 1721 N N . ALA A 1 110 ? 19.64981 -14.64828 26.89621 1.000 23.08765 127 ALA A N 1
ATOM 1722 C CA . ALA A 1 110 ? 19.20026 -14.92804 28.25262 1.000 16.37371 127 ALA A CA 1
ATOM 1723 C C . ALA A 1 110 ? 19.97307 -14.08121 29.25430 1.000 23.38459 127 ALA A C 1
ATOM 1724 O O . ALA A 1 110 ? 21.20659 -14.11415 29.28171 1.000 21.42520 127 ALA A O 1
ATOM 1731 N N . GLU A 1 111 ? 19.24282 -13.33857 30.08237 1.000 26.20506 128 GLU A N 1
ATOM 1732 C CA . GLU A 1 111 ? 19.81776 -12.57997 31.18608 1.000 25.98120 128 GLU A CA 1
ATOM 1733 C C . GLU A 1 111 ? 19.63729 -13.39217 32.46167 1.000 21.58948 128 GLU A C 1
ATOM 1734 O O . GLU A 1 111 ? 18.50514 -13.70355 32.84735 1.000 29.31264 128 GLU A O 1
ATOM 1746 N N . PHE A 1 112 ? 20.74452 -13.73596 33.10973 1.000 23.97641 129 PHE A N 1
ATOM 1747 C CA . PHE A 1 112 ? 20.72805 -14.66739 34.22809 1.000 23.89357 129 PHE A CA 1
ATOM 1748 C C . PHE A 1 112 ? 20.66520 -13.92547 35.55573 1.000 26.03567 129 PHE A C 1
ATOM 1749 O O . PHE A 1 112 ? 21.38294 -12.94204 35.76677 1.000 22.87384 129 PHE A O 1
ATOM 1766 N N . HIS A 1 113 ? 19.78713 -14.39765 36.43578 1.000 28.61956 130 HIS A N 1
ATOM 1767 C CA . HIS A 1 113 ? 19.66680 -13.84851 37.77424 1.000 21.28071 130 HIS A CA 1
ATOM 1768 C C . HIS A 1 113 ? 21.01805 -13.89738 38.48108 1.000 31.63898 130 HIS A C 1
ATOM 1769 O O . HIS A 1 113 ? 21.93369 -14.62412 38.08413 1.000 29.85498 130 HIS A O 1
ATOM 1783 N N . GLU A 1 114 ? 21.14410 -13.09777 39.54184 1.000 36.74613 131 GLU A N 1
ATOM 1784 C CA . GLU A 1 114 ? 22.37565 -13.11458 40.32132 1.000 34.49286 131 GLU A CA 1
ATOM 1785 C C . GLU A 1 114 ? 22.60576 -14.46365 40.98854 1.000 33.49180 131 GLU A C 1
ATOM 1786 O O . GLU A 1 114 ? 23.72667 -14.74200 41.42915 1.000 35.13095 131 GLU A O 1
ATOM 1798 N N . THR A 1 115 ? 21.57648 -15.30593 41.06677 1.000 31.04694 132 THR A N 1
ATOM 1799 C CA . THR A 1 115 ? 21.68745 -16.62739 41.67022 1.000 35.02960 132 THR A CA 1
ATOM 1800 C C . THR A 1 115 ? 22.10837 -17.70527 40.67677 1.000 27.68304 132 THR A C 1
ATOM 1801 O O . THR A 1 115 ? 22.17295 -18.87756 41.05725 1.000 35.02937 132 THR A O 1
ATOM 1812 N N . GLY A 1 116 ? 22.37959 -17.34996 39.41866 1.000 19.98727 133 GLY A N 1
ATOM 1813 C CA . GLY A 1 116 ? 22.86277 -18.28738 38.42567 1.000 27.60788 133 GLY A CA 1
ATOM 1814 C C . GLY A 1 116 ? 21.80080 -18.83734 37.49540 1.000 31.54523 133 GLY A C 1
ATOM 1815 O O . GLY A 1 116 ? 22.13786 -19.31542 36.40558 1.000 22.52594 133 GLY A O 1
ATOM 1819 N N . ARG A 1 117 ? 20.53887 -18.81197 37.90894 1.000 21.35079 134 ARG A N 1
ATOM 1820 C CA . ARG A 1 117 ? 19.43336 -19.20671 37.05421 1.000 31.67903 134 ARG A CA 1
ATOM 1821 C C . ARG A 1 117 ? 19.01156 -18.03799 36.16510 1.000 30.28449 134 ARG A C 1
ATOM 1822 O O . ARG A 1 117 ? 19.36391 -16.87838 36.40123 1.000 25.21503 134 ARG A O 1
ATOM 1843 N N . VAL A 1 118 ? 18.22751 -18.35202 35.13337 1.000 24.25153 135 VAL A N 1
ATOM 1844 C CA . VAL A 1 118 ? 17.81990 -17.32452 34.18543 1.000 25.90954 135 VAL A CA 1
ATOM 1845 C C . VAL A 1 118 ? 16.77753 -16.41427 34.82636 1.000 35.55154 135 VAL A C 1
ATOM 1846 O O . VAL A 1 118 ? 15.99795 -16.82895 35.69589 1.000 30.57956 135 VAL A O 1
ATOM 1859 N N . ALA A 1 119 ? 16.74946 -15.16438 34.37681 1.000 30.76345 136 ALA A N 1
ATOM 1860 C CA . ALA A 1 119 ? 15.82347 -14.16532 34.89129 1.000 21.01949 136 ALA A CA 1
ATOM 1861 C C . ALA A 1 119 ? 14.92731 -13.56932 33.82095 1.000 23.37542 136 ALA A C 1
ATOM 1862 O O . ALA A 1 119 ? 13.74681 -13.32228 34.08151 1.000 27.68169 136 ALA A O 1
ATOM 1869 N N . CYS A 1 120 ? 15.44936 -13.34952 32.61684 1.000 19.67917 137 CYS A N 1
ATOM 1870 C CA . CYS A 1 120 ? 14.71185 -12.64357 31.57954 1.000 24.08030 137 CYS A CA 1
ATOM 1871 C C . CYS A 1 120 ? 15.30226 -13.00589 30.22517 1.000 24.80176 137 CYS A C 1
ATOM 1872 O O . CYS A 1 120 ? 16.50961 -13.22367 30.09916 1.000 22.50634 137 CYS A O 1
ATOM 1880 N N . PHE A 1 121 ? 14.43718 -13.07710 29.21798 1.000 22.59105 138 PHE A N 1
ATOM 1881 C CA . PHE A 1 121 ? 14.84196 -13.37197 27.85025 1.000 17.21185 138 PHE A CA 1
ATOM 1882 C C . PHE A 1 121 ? 14.64453 -12.13843 26.98105 1.000 25.05841 138 PHE A C 1
ATOM 1883 O O . PHE A 1 121 ? 13.54854 -11.56889 26.94287 1.000 25.49361 138 PHE A O 1
ATOM 1900 N N . TRP A 1 122 ? 15.70257 -11.74131 26.27899 1.000 18.45590 139 TRP A N 1
ATOM 1901 C CA . TRP A 1 122 ? 15.69197 -10.59179 25.38178 1.000 23.72451 139 TRP A CA 1
ATOM 1902 C C . TRP A 1 122 ? 15.75611 -11.11258 23.95121 1.000 21.79417 139 TRP A C 1
ATOM 1903 O O . TRP A 1 122 ? 16.73381 -11.76459 23.57033 1.000 34.52970 139 TRP A O 1
ATOM 1924 N N . VAL A 1 123 ? 14.71802 -10.83345 23.16638 1.000 23.89556 140 VAL A N 1
ATOM 1925 C CA . VAL A 1 123 ? 14.50491 -11.47946 21.87614 1.000 22.53744 140 VAL A CA 1
ATOM 1926 C C . VAL A 1 123 ? 14.66214 -10.45929 20.75719 1.000 27.36374 140 VAL A C 1
ATOM 1927 O O . VAL A 1 123 ? 14.03014 -9.39648 20.78142 1.000 26.39445 140 VAL A O 1
ATOM 1940 N N . ASP A 1 124 ? 15.50072 -10.78750 19.77445 1.000 31.66011 141 ASP A N 1
ATOM 1941 C CA . ASP A 1 124 ? 15.47133 -10.11379 18.47960 1.000 37.85137 141 ASP A CA 1
ATOM 1942 C C . ASP A 1 124 ? 14.40778 -10.81538 17.64306 1.000 37.93017 141 ASP A C 1
ATOM 1943 O O . ASP A 1 124 ? 14.59498 -11.96332 17.22707 1.000 36.42368 141 ASP A O 1
ATOM 1952 N N . VAL A 1 125 ? 13.28510 -10.14225 17.41607 1.000 42.06602 142 VAL A N 1
ATOM 1953 C CA . VAL A 1 125 ? 12.10199 -10.77225 16.84024 1.000 38.53852 142 VAL A CA 1
ATOM 1954 C C . VAL A 1 125 ? 12.17524 -10.70992 15.32012 1.000 38.91933 142 VAL A C 1
ATOM 1955 O O . VAL A 1 125 ? 12.30961 -9.62963 14.73480 1.000 37.16672 142 VAL A O 1
ATOM 1968 N N . SER A 1 126 ? 12.09040 -11.87493 14.68367 1.000 39.94592 143 SER A N 1
ATOM 1969 C CA . SER A 1 126 ? 11.93715 -11.98044 13.24138 1.000 35.01638 143 SER A CA 1
ATOM 1970 C C . SER A 1 126 ? 10.90155 -13.05742 12.95634 1.000 43.80705 143 SER A C 1
ATOM 1971 O O . SER A 1 126 ? 10.70960 -13.97976 13.75309 1.000 42.03949 143 SER A O 1
ATOM 1978 N N . GLU A 1 127 ? 10.22474 -12.92797 11.82134 1.000 39.88381 144 GLU A N 1
ATOM 1979 C CA . GLU A 1 127 ? 9.24851 -13.93309 11.43103 1.000 29.49690 144 GLU A CA 1
ATOM 1980 C C . GLU A 1 127 ? 9.93450 -15.21700 10.98419 1.000 31.35732 144 GLU A C 1
ATOM 1981 O O . GLU A 1 127 ? 10.97004 -15.18949 10.31368 1.000 40.52306 144 GLU A O 1
ATOM 1993 N N . ASP A 1 128 ? 9.34375 -16.34936 11.36068 1.000 34.35593 145 ASP A N 1
ATOM 1994 C CA . ASP A 1 128 ? 9.73209 -17.64941 10.81747 1.000 40.43893 145 ASP A CA 1
ATOM 1995 C C . ASP A 1 128 ? 8.78033 -17.90742 9.65654 1.000 36.02259 145 ASP A C 1
ATOM 1996 O O . ASP A 1 128 ? 7.71208 -18.49890 9.81689 1.000 42.79511 145 ASP A O 1
ATOM 2005 N N . LYS A 1 129 ? 9.16568 -17.43961 8.46768 1.000 40.97254 146 LYS A N 1
ATOM 2006 C CA . LYS A 1 129 ? 8.29647 -17.57751 7.30585 1.000 40.12733 146 LYS A CA 1
ATOM 2007 C C . LYS A 1 129 ? 8.10025 -19.02757 6.89183 1.000 36.36042 146 LYS A C 1
ATOM 2008 O O . LYS A 1 129 ? 7.09400 -19.34152 6.24854 1.000 42.39638 146 LYS A O 1
ATOM 2027 N N . ASN A 1 130 ? 9.02594 -19.91812 7.24723 1.000 31.49254 147 ASN A N 1
ATOM 2028 C CA . ASN A 1 130 ? 8.79303 -21.33701 7.01196 1.000 35.75919 147 ASN A CA 1
ATOM 2029 C C . ASN A 1 130 ? 7.65748 -21.85968 7.88300 1.000 34.75412 147 ASN A C 1
ATOM 2030 O O . ASN A 1 130 ? 6.87983 -22.71872 7.45138 1.000 42.96556 147 ASN A O 1
ATOM 2041 N N . ALA A 1 131 ? 7.54932 -21.35772 9.11270 1.000 37.76126 148 ALA A N 1
ATOM 2042 C CA . ALA A 1 131 ? 6.62124 -21.89908 10.09416 1.000 36.67290 148 ALA A CA 1
ATOM 2043 C C . ALA A 1 131 ? 5.32447 -21.10928 10.20915 1.000 25.21474 148 ALA A C 1
ATOM 2044 O O . ALA A 1 131 ? 4.40535 -21.56550 10.89567 1.000 36.32696 148 ALA A O 1
ATOM 2051 N N . THR A 1 132 ? 5.22002 -19.94768 9.56605 1.000 28.00244 149 THR A N 1
ATOM 2052 C CA . THR A 1 132 ? 3.94395 -19.23826 9.55821 1.000 29.79550 149 THR A CA 1
ATOM 2053 C C . THR A 1 132 ? 2.82936 -20.04651 8.90271 1.000 32.38636 149 THR A C 1
ATOM 2054 O O . THR A 1 132 ? 1.70268 -20.03046 9.42872 1.000 38.08730 149 THR A O 1
ATOM 2065 N N . PRO A 1 133 ? 3.04753 -20.74158 7.78059 1.000 39.35525 150 PRO A N 1
ATOM 2066 C CA . PRO A 1 133 ? 1.99136 -21.60305 7.22395 1.000 46.34541 150 PRO A CA 1
ATOM 2067 C C . PRO A 1 133 ? 1.71529 -22.86457 8.03237 1.000 46.28414 150 PRO A C 1
ATOM 2068 O O . PRO A 1 133 ? 0.79472 -23.61183 7.67937 1.000 39.68835 150 PRO A O 1
ATOM 2079 N N . HIS A 1 134 ? 2.47840 -23.13623 9.08813 1.000 43.21840 151 HIS A N 1
ATOM 2080 C CA . HIS A 1 134 ? 2.33740 -24.38047 9.83067 1.000 28.36246 151 HIS A CA 1
ATOM 2081 C C . HIS A 1 134 ? 1.14234 -24.32421 10.77762 1.000 30.83353 151 HIS A C 1
ATOM 2082 O O . HIS A 1 134 ? 0.75660 -23.26038 11.27028 1.000 33.63132 151 HIS A O 1
ATOM 2096 N N . SER A 1 135 ? 0.55334 -25.49222 11.02487 1.000 33.44807 152 SER A N 1
ATOM 2097 C CA . SER A 1 135 ? -0.56419 -25.62436 11.95140 1.000 35.40888 152 SER A CA 1
ATOM 2098 C C . SER A 1 135 ? -0.06900 -25.46926 13.38551 1.000 37.73892 152 SER A C 1
ATOM 2099 O O . SER A 1 135 ? 1.13601 -25.29323 13.60718 1.000 33.01251 152 SER A O 1
ATOM 2107 N N . PRO A 1 136 ? -0.95448 -25.52726 14.38543 1.000 26.86442 153 PRO A N 1
ATOM 2108 C CA . PRO A 1 136 ? -0.46991 -25.45978 15.77448 1.000 32.55025 153 PRO A CA 1
ATOM 2109 C C . PRO A 1 136 ? 0.44539 -26.61069 16.14645 1.000 36.30727 153 PRO A C 1
ATOM 2110 O O . PRO A 1 136 ? 1.43777 -26.40238 16.85425 1.000 29.45410 153 PRO A O 1
ATOM 2121 N N . GLN A 1 137 ? 0.13825 -27.82664 15.68879 1.000 33.28708 154 GLN A N 1
ATOM 2122 C CA . GLN A 1 137 ? 0.98171 -28.97319 1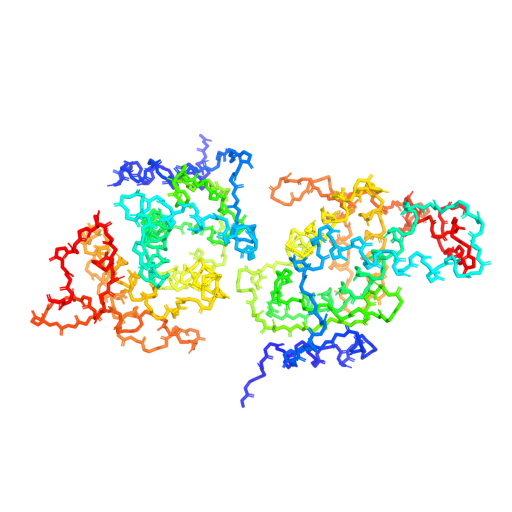6.01008 1.000 24.29600 154 GLN A CA 1
ATOM 2123 C C . GLN A 1 137 ? 2.38599 -28.79384 15.44856 1.000 20.13530 154 GLN A C 1
ATOM 2124 O O . GLN A 1 137 ? 3.37916 -29.02068 16.14728 1.000 31.95292 154 GLN A O 1
ATOM 2138 N N . HIS A 1 138 ? 2.49097 -28.40193 14.17737 1.000 36.24229 155 HIS A N 1
ATOM 2139 C CA . HIS A 1 138 ? 3.80533 -28.25696 13.56504 1.000 29.01307 155 HIS A CA 1
ATOM 2140 C C . HIS A 1 138 ? 4.54814 -27.03813 14.08698 1.000 22.04365 155 HIS A C 1
ATOM 2141 O O . HIS A 1 138 ? 5.78101 -27.00865 14.02436 1.000 26.59078 155 HIS A O 1
ATOM 2155 N N . ARG A 1 139 ? 3.83278 -26.04174 14.61209 1.000 32.11367 156 ARG A N 1
ATOM 2156 C CA . ARG A 1 139 ? 4.50660 -24.92757 15.27002 1.000 23.34804 156 ARG A CA 1
ATOM 2157 C C . ARG A 1 139 ? 5.08765 -25.36255 16.60819 1.000 14.66523 156 ARG A C 1
ATOM 2158 O O . ARG A 1 139 ? 6.18629 -24.93954 16.98211 1.000 29.83799 156 ARG A O 1
ATOM 2179 N N . MET A 1 140 ? 4.36799 -26.21593 17.33914 1.000 19.59937 157 MET A N 1
ATOM 2180 C CA . MET A 1 140 ? 4.90351 -26.75723 18.58331 1.000 18.60801 157 MET A CA 1
ATOM 2181 C C . MET A 1 140 ? 6.05154 -27.72304 18.31754 1.000 26.90197 157 MET A C 1
ATOM 2182 O O . MET A 1 140 ? 7.01979 -27.76936 19.08349 1.000 30.79140 157 MET A O 1
ATOM 2196 N N . GLU A 1 141 ? 5.96223 -28.51466 17.24933 1.000 23.63025 158 GLU A N 1
ATOM 2197 C CA . GLU A 1 141 ? 7.09633 -29.35640 16.88584 1.000 27.08622 158 GLU A CA 1
ATOM 2198 C C . GLU A 1 141 ? 8.31481 -28.51071 16.54848 1.000 19.02560 158 GLU A C 1
ATOM 2199 O O . GLU A 1 141 ? 9.44808 -28.90120 16.84839 1.000 31.59890 158 GLU A O 1
ATOM 2211 N N . THR A 1 142 ? 8.10060 -27.34491 15.93209 1.000 23.06185 159 THR A N 1
ATOM 2212 C CA . THR A 1 142 ? 9.21063 -26.44718 15.63092 1.000 33.51178 159 THR A CA 1
ATOM 2213 C C . THR A 1 142 ? 9.83518 -25.91655 16.91463 1.000 33.46104 159 THR A C 1
ATOM 2214 O O . THR A 1 142 ? 11.06356 -25.90341 17.06155 1.000 34.22609 159 THR A O 1
ATOM 2225 N N . LEU A 1 143 ? 8.99941 -25.48344 17.86280 1.000 31.75833 160 LEU A N 1
ATOM 2226 C CA . LEU A 1 143 ? 9.50775 -25.08935 19.17240 1.000 28.24084 160 LEU A CA 1
ATOM 2227 C C . LEU A 1 143 ? 10.33505 -26.20892 19.78585 1.000 28.24429 160 LEU A C 1
ATOM 2228 O O . LEU A 1 143 ? 11.41736 -25.97109 20.33372 1.000 32.54226 160 LEU A O 1
ATOM 2244 N N . ILE A 1 144 ? 9.83543 -27.44150 19.70466 1.000 34.54501 161 ILE A N 1
ATOM 2245 C CA . ILE A 1 144 ? 10.55332 -28.57657 20.27294 1.000 29.65902 161 ILE A CA 1
ATOM 2246 C C . ILE A 1 144 ? 11.87861 -28.77960 19.55275 1.000 32.60596 161 ILE A C 1
ATOM 2247 O O . ILE A 1 144 ? 12.93909 -28.88126 20.18039 1.000 35.58926 161 ILE A O 1
ATOM 2263 N N . SER A 1 145 ? 11.83934 -28.82945 18.22088 1.000 38.72008 162 SER A N 1
ATOM 2264 C CA . SER A 1 145 ? 13.03114 -29.19859 17.46549 1.000 34.98668 162 SER A CA 1
ATOM 2265 C C . SER A 1 145 ? 14.08788 -28.10143 17.50833 1.000 23.13474 162 SER A C 1
ATOM 2266 O O . SER A 1 145 ? 15.27747 -28.38788 17.68615 1.000 31.20038 162 SER A O 1
ATOM 2274 N N . GLN A 1 146 ? 13.68070 -26.84271 17.36246 1.000 27.61621 163 GLN A N 1
ATOM 2275 C CA . GLN A 1 146 ? 14.65488 -25.76940 17.21582 1.000 28.71272 163 GLN A CA 1
ATOM 2276 C C . GLN A 1 146 ? 14.99109 -25.08306 18.53330 1.000 38.45226 163 GLN A C 1
ATOM 2277 O O . GLN A 1 146 ? 16.14612 -24.70148 18.75094 1.000 27.73250 163 GLN A O 1
ATOM 2291 N N . ALA A 1 147 ? 14.01501 -24.92503 19.42451 1.000 33.01108 164 ALA A N 1
ATOM 2292 C CA . ALA A 1 147 ? 14.23405 -24.13985 20.63149 1.000 23.78010 164 ALA A CA 1
ATOM 2293 C C . ALA A 1 147 ? 14.63887 -24.98578 21.82921 1.000 27.78895 164 ALA A C 1
ATOM 2294 O O . ALA A 1 147 ? 15.52043 -24.58526 22.59584 1.000 24.80042 164 ALA A O 1
ATOM 2301 N N . LEU A 1 148 ? 14.01699 -26.14606 22.01141 1.000 30.19345 165 LEU 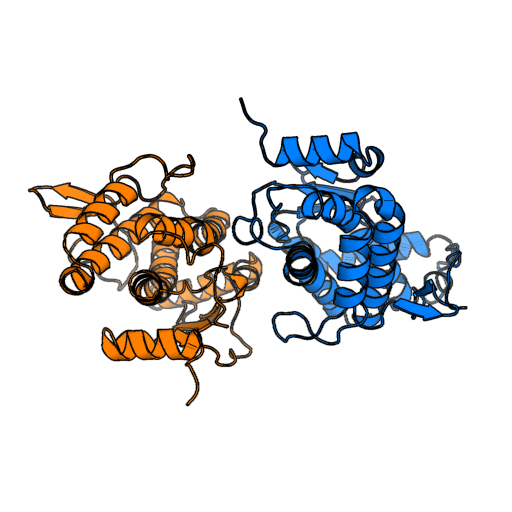A N 1
ATOM 2302 C CA . LEU A 1 148 ? 14.16935 -26.90627 23.24423 1.000 23.56395 165 LEU A CA 1
ATOM 2303 C C . LEU A 1 148 ? 15.19030 -28.03159 23.14805 1.000 15.24369 165 LEU A C 1
ATOM 2304 O O . LEU A 1 148 ? 15.90921 -28.28330 24.11855 1.000 25.43868 165 LEU A O 1
ATOM 2320 N N . VAL A 1 149 ? 15.28530 -28.72633 22.01599 1.000 28.95622 166 VAL A N 1
ATOM 2321 C CA . VAL A 1 149 ? 16.27061 -29.80184 21.90251 1.000 19.61003 166 VAL A CA 1
ATOM 2322 C C . VAL A 1 149 ? 17.68402 -29.27207 22.10255 1.000 24.36703 166 VAL A C 1
ATOM 2323 O O . VAL A 1 149 ? 18.45202 -29.89207 22.85615 1.000 28.28834 166 VAL A O 1
ATOM 2336 N N . PRO A 1 150 ? 18.09027 -28.15580 21.49204 1.000 27.09723 167 PRO A N 1
ATOM 2337 C CA . PRO A 1 150 ? 19.43130 -27.62296 21.78712 1.000 34.55570 167 PRO A CA 1
ATOM 2338 C C . PRO A 1 150 ? 19.66735 -27.36846 23.26634 1.000 29.54005 167 PRO A C 1
ATOM 2339 O O . PRO A 1 150 ? 20.78724 -27.56632 23.75363 1.000 18.42120 167 PRO A O 1
ATOM 2350 N N . VAL A 1 151 ? 18.63930 -26.93361 23.99748 1.000 18.69159 168 VAL A N 1
ATOM 2351 C CA . VAL A 1 151 ? 18.81230 -26.62073 25.41262 1.000 20.98931 168 VAL A CA 1
ATOM 2352 C C . VAL A 1 151 ? 19.04027 -27.89641 26.21459 1.000 23.33590 168 VAL A C 1
ATOM 2353 O O . VAL A 1 151 ? 19.95892 -27.97778 27.03761 1.000 26.78575 168 VAL A O 1
ATOM 2366 N N . VAL A 1 152 ? 18.20331 -28.91005 25.99408 1.000 24.96561 169 VAL A N 1
ATOM 2367 C CA . VAL A 1 152 ? 18.38069 -30.17624 26.69800 1.000 25.92583 169 VAL A CA 1
ATOM 2368 C C . VAL A 1 152 ? 19.73838 -30.78227 26.36934 1.000 26.17573 169 VAL A C 1
ATOM 2369 O O . VAL A 1 152 ? 20.40914 -31.35072 27.23878 1.000 32.08384 169 VAL A O 1
ATOM 2382 N N . GLN A 1 153 ? 20.16282 -30.67664 25.10843 1.000 39.01839 170 GLN A N 1
ATOM 2383 C CA . GLN A 1 153 ? 21.45122 -31.23441 24.71395 1.000 20.32703 170 GLN A CA 1
ATOM 2384 C C . GLN A 1 153 ? 22.60993 -30.48389 25.35377 1.000 18.26214 170 GLN A C 1
ATOM 2385 O O . GLN A 1 153 ? 23.64505 -31.08769 25.65195 1.000 30.33302 170 GLN A O 1
ATOM 2399 N N . ALA A 1 154 ? 22.45929 -29.17669 25.57566 1.000 30.68543 171 ALA A N 1
ATOM 2400 C CA . ALA A 1 154 ? 23.51938 -28.41649 26.22808 1.000 24.39879 171 ALA A CA 1
ATOM 2401 C C . ALA A 1 154 ? 23.69453 -28.85546 27.67429 1.000 22.42855 171 ALA A C 1
ATOM 2402 O O . ALA A 1 154 ? 24.82341 -28.94134 28.17174 1.000 23.95092 171 ALA A O 1
ATOM 2409 N N . LEU A 1 155 ? 22.58697 -29.14589 28.36094 1.000 31.97186 172 LEU A N 1
ATOM 2410 C CA . LEU A 1 155 ? 22.65611 -29.58529 29.74983 1.000 23.24468 172 LEU A CA 1
ATOM 2411 C C . LEU A 1 155 ? 23.01496 -31.06058 29.84557 1.000 25.50932 172 LEU A C 1
ATOM 2412 O O . LEU A 1 155 ? 23.73691 -31.47033 30.76023 1.000 32.80497 172 LEU A O 1
ATOM 2428 N N . GLU A 1 156 ? 22.50654 -31.87307 28.91907 1.000 35.42224 173 GLU A N 1
ATOM 2429 C CA . GLU A 1 156 ? 22.88557 -33.28013 28.88098 1.000 26.55769 173 GLU A CA 1
ATOM 2430 C C . GLU A 1 156 ? 24.38939 -33.44557 28.70046 1.000 31.98110 173 GLU A C 1
ATOM 2431 O O . GLU A 1 156 ? 24.95608 -34.46364 29.11456 1.000 34.67408 173 GLU A O 1
ATOM 2443 N N . ALA A 1 157 ? 25.05407 -32.45085 28.10365 1.000 34.66291 174 ALA A N 1
ATOM 2444 C CA . ALA A 1 157 ? 26.48636 -32.54745 27.84672 1.000 27.52696 174 ALA A CA 1
ATOM 2445 C C . ALA A 1 157 ? 27.31767 -32.43405 29.11677 1.000 36.71816 174 ALA A C 1
ATOM 2446 O O . ALA A 1 157 ? 28.48548 -32.83743 29.11454 1.000 47.67981 174 ALA A O 1
ATOM 2453 N N . THR A 1 158 ? 26.75563 -31.88537 30.19510 1.000 29.50125 175 THR A N 1
ATOM 2454 C CA . THR A 1 158 ? 27.49134 -31.83161 31.45076 1.000 31.31937 175 THR A CA 1
ATOM 2455 C C . THR A 1 158 ? 27.77589 -33.22092 31.99776 1.000 32.44597 175 THR A C 1
ATOM 2456 O O . THR A 1 158 ? 28.68532 -33.37804 32.81902 1.000 37.09944 175 THR A O 1
ATOM 2467 N N . GLY A 1 159 ? 27.02332 -34.22808 31.56072 1.000 37.93534 176 GLY A N 1
ATOM 2468 C CA . GLY A 1 159 ? 27.16271 -35.56283 32.09736 1.000 32.00053 176 GLY A CA 1
ATOM 2469 C C . GLY A 1 159 ? 26.57241 -35.75071 33.47281 1.000 35.75841 176 GLY A C 1
ATOM 2470 O O . GLY A 1 159 ? 26.83419 -36.77925 34.10562 1.000 42.53201 176 GLY A O 1
ATOM 2474 N N . GLU A 1 160 ? 25.77923 -34.79550 33.95430 1.000 34.70101 177 GLU A N 1
ATOM 2475 C CA . GLU A 1 160 ? 25.23507 -34.83569 35.30236 1.000 34.78231 177 GLU A CA 1
ATOM 2476 C C . GLU A 1 160 ? 23.72857 -35.04642 35.33368 1.000 34.98273 177 GLU A C 1
ATOM 2477 O O . GLU A 1 160 ? 23.14625 -35.08290 36.42345 1.000 38.93130 177 GLU A O 1
ATOM 2489 N N . ILE A 1 161 ? 23.07973 -35.18075 34.17756 1.000 33.73654 178 ILE A N 1
ATOM 2490 C CA . ILE A 1 161 ? 21.63689 -35.38096 34.12999 1.000 31.88154 178 ILE A CA 1
ATOM 2491 C C . ILE A 1 161 ? 21.28427 -36.00411 32.79060 1.000 34.60398 178 ILE A C 1
ATOM 2492 O O . ILE A 1 161 ? 21.91201 -35.71274 31.76909 1.000 43.30185 178 ILE A O 1
ATOM 2508 N N . ASN A 1 162 ? 20.27271 -36.86790 32.79884 1.000 45.23739 179 ASN A N 1
ATOM 2509 C CA . ASN A 1 162 ? 19.72595 -37.43592 31.57559 1.000 47.30089 179 ASN A CA 1
ATOM 2510 C C . ASN A 1 162 ? 18.62018 -36.53946 31.03311 1.000 36.94485 179 ASN A C 1
ATOM 2511 O O . ASN A 1 162 ? 17.82680 -35.97983 31.79417 1.000 43.85842 179 ASN A O 1
ATOM 2522 N N . GLY A 1 163 ? 18.57301 -36.41226 29.70717 1.000 41.22354 180 GLY A N 1
ATOM 2523 C CA . GLY A 1 163 ? 17.57688 -35.55366 29.08711 1.000 35.79401 180 GLY A CA 1
ATOM 2524 C C . GLY A 1 163 ? 16.15374 -35.88083 29.49585 1.000 36.22038 180 GLY A C 1
ATOM 2525 O O . GLY A 1 163 ? 15.31782 -34.98409 29.63108 1.000 41.69369 180 GLY A O 1
ATOM 2529 N N . LYS A 1 164 ? 15.85438 -37.16786 29.69860 1.000 33.72276 181 LYS A N 1
ATOM 2530 C CA . LYS A 1 164 ? 14.46916 -37.57373 29.92901 1.000 28.67863 181 LYS A CA 1
ATOM 2531 C C . LYS A 1 164 ? 13.83334 -36.79738 31.07535 1.000 30.55762 181 LYS A C 1
ATOM 2532 O O . LYS A 1 164 ? 12.66297 -36.40776 30.99402 1.000 35.54555 181 LYS A O 1
ATOM 2551 N N . LEU A 1 165 ? 14.58308 -36.55956 32.15285 1.000 27.96158 182 LEU A N 1
ATOM 2552 C CA . LEU A 1 165 ? 14.02201 -35.81088 33.27310 1.000 21.34996 182 LEU A CA 1
ATOM 2553 C C . LEU A 1 165 ? 13.63570 -34.40091 32.85041 1.000 21.22913 182 LEU A C 1
ATOM 2554 O O . LEU A 1 165 ? 12.58764 -33.88694 33.25790 1.000 33.47175 182 LEU A O 1
ATOM 2570 N N . ILE A 1 166 ? 14.47536 -33.75464 32.04128 1.000 21.75035 183 ILE A N 1
ATOM 2571 C CA . ILE A 1 166 ? 14.16073 -32.41176 31.56643 1.000 17.96563 183 ILE A CA 1
ATOM 2572 C C . ILE A 1 166 ? 12.93285 -32.44684 30.66691 1.000 26.28050 183 ILE A C 1
ATOM 2573 O O . ILE A 1 166 ? 12.00154 -31.64829 30.82553 1.000 29.01910 183 ILE A O 1
ATOM 2589 N N . TRP A 1 167 ? 12.91912 -33.36775 29.70016 1.000 26.91733 184 TRP A N 1
ATOM 2590 C CA . TRP A 1 167 ? 11.74256 -33.53352 28.85615 1.000 15.49734 184 TRP A CA 1
ATOM 2591 C C . TRP A 1 167 ? 10.50530 -33.82845 29.69090 1.000 19.88458 184 TRP A C 1
ATOM 2592 O O . TRP A 1 167 ? 9.41356 -33.33088 29.39388 1.000 27.09520 184 TRP A O 1
ATOM 2613 N N . SER A 1 168 ? 10.65081 -34.64136 30.73581 1.000 17.25472 185 SER A N 1
ATOM 2614 C CA . SER A 1 168 ? 9.51234 -34.92828 31.59903 1.000 20.53011 185 SER A CA 1
ATOM 2615 C C . SER A 1 168 ? 8.94395 -33.64583 32.18701 1.000 22.00260 185 SER A C 1
ATOM 2616 O O . SER A 1 168 ? 7.73443 -33.39743 32.11552 1.000 23.61136 185 SER A O 1
ATOM 2624 N N . ASN A 1 169 ? 9.81062 -32.80205 32.75113 1.000 20.78466 186 ASN A N 1
ATOM 2625 C CA . ASN A 1 169 ? 9.34374 -31.54452 33.32316 1.000 24.19816 186 ASN A CA 1
ATOM 2626 C C . ASN A 1 169 ? 8.81291 -30.60433 32.24981 1.000 17.92302 186 ASN A C 1
ATOM 2627 O O . ASN A 1 169 ? 7.88851 -29.82758 32.51120 1.000 23.57041 186 ASN A O 1
ATOM 2638 N N . THR A 1 170 ? 9.38472 -30.64786 31.04610 1.000 25.32688 187 THR A N 1
ATOM 2639 C CA . THR A 1 170 ? 8.88502 -29.79996 29.97003 1.000 21.79001 187 THR A CA 1
ATOM 2640 C C . THR A 1 170 ? 7.49728 -30.24145 29.52755 1.000 26.03517 187 THR A C 1
ATOM 2641 O O . THR A 1 170 ? 6.61290 -29.40631 29.30801 1.000 17.73751 187 THR A O 1
ATOM 2652 N N . GLY A 1 171 ? 7.29189 -31.54972 29.38127 1.000 18.92118 188 GLY A N 1
ATOM 2653 C CA . GLY A 1 171 ? 5.97475 -32.03870 29.02029 1.000 13.01359 188 GLY A CA 1
ATOM 2654 C C . GLY A 1 171 ? 4.91947 -31.61797 30.02128 1.000 22.10750 188 GLY A C 1
ATOM 2655 O O . GLY A 1 171 ? 3.83916 -31.15819 29.64733 1.000 30.26562 188 GLY A O 1
ATOM 2659 N N . TYR A 1 172 ? 5.22228 -31.75788 31.31126 1.000 20.35351 189 TYR A N 1
ATOM 2660 C CA . TYR A 1 172 ? 4.29388 -31.28504 32.33017 1.000 21.37469 189 TYR A CA 1
ATOM 2661 C C . TYR A 1 172 ? 4.00264 -29.80082 32.15252 1.000 21.68747 189 TYR A C 1
ATOM 2662 O O . TYR A 1 172 ? 2.84418 -29.37403 32.18663 1.000 25.34723 189 TYR A O 1
ATOM 2680 N N . LEU A 1 173 ? 5.04841 -28.99686 31.95700 1.000 31.77012 190 LEU A N 1
ATOM 2681 C CA . LEU A 1 173 ? 4.86266 -27.55572 31.82761 1.000 22.11618 190 LEU A CA 1
ATOM 2682 C C . LEU A 1 173 ? 3.94699 -27.22285 30.65843 1.000 26.35638 190 LEU A C 1
ATOM 2683 O O . LEU A 1 173 ? 2.97433 -26.47487 30.80856 1.000 28.84619 190 LEU A O 1
ATOM 2699 N N . ILE A 1 174 ? 4.25399 -27.75947 29.47741 1.000 20.87428 191 ILE A N 1
ATOM 2700 C CA . ILE A 1 174 ? 3.43335 -27.48404 28.30363 1.000 21.75945 191 ILE A CA 1
ATOM 2701 C C . ILE A 1 174 ? 1.98684 -27.87997 28.56573 1.000 25.78086 191 ILE A C 1
ATOM 2702 O O . ILE A 1 174 ? 1.05371 -27.13266 28.25297 1.000 28.54049 191 ILE A O 1
ATOM 2718 N N . ASN A 1 175 ? 1.77564 -29.06231 29.14618 1.000 23.41779 192 ASN A N 1
ATOM 2719 C CA . ASN A 1 175 ? 0.40920 -29.49698 29.41433 1.000 30.29916 192 ASN A CA 1
ATOM 2720 C C . ASN A 1 175 ? -0.26642 -28.58381 30.42628 1.000 30.14141 192 ASN A C 1
ATOM 2721 O O . ASN A 1 175 ? -1.46971 -28.31762 30.32753 1.000 30.03374 192 ASN A O 1
ATOM 2732 N N . TRP A 1 176 ? 0.49243 -28.08757 31.40456 1.000 26.24635 193 TRP A N 1
ATOM 2733 C CA . TRP A 1 176 ? -0.08610 -27.17753 32.38549 1.000 18.23509 193 TRP A CA 1
ATOM 2734 C C . TRP A 1 176 ? -0.65652 -25.93454 31.71438 1.000 29.89308 193 TRP A C 1
ATOM 2735 O O . TRP A 1 176 ? -1.75302 -25.47991 32.06104 1.000 28.92918 193 TRP A O 1
ATOM 2756 N N . TYR A 1 177 ? 0.07162 -25.37065 30.74866 1.000 27.39769 194 TYR A N 1
ATOM 2757 C CA . TYR A 1 177 ? -0.36249 -24.12483 30.12923 1.000 26.52150 194 TYR A CA 1
ATOM 2758 C C . TYR A 1 177 ? -1.46245 -24.33770 29.09860 1.000 24.88725 194 TYR A C 1
ATOM 2759 O O . TYR A 1 177 ? -2.31554 -23.45967 28.92992 1.000 29.26764 194 TYR A O 1
ATOM 2777 N N . LEU A 1 178 ? -1.46359 -25.47005 28.39283 1.000 25.01772 195 LEU A N 1
ATOM 2778 C CA . LEU A 1 178 ? -2.59797 -25.78011 27.52886 1.000 26.67438 195 LEU A CA 1
ATOM 2779 C C . LEU A 1 178 ? -3.89595 -25.76085 28.32511 1.000 37.33703 195 LEU A C 1
ATOM 2780 O O . LEU A 1 178 ? -4.89301 -25.16479 27.90168 1.000 37.62997 195 LEU A O 1
ATOM 2796 N N . THR A 1 179 ? -3.90131 -26.41553 29.48763 1.000 30.76841 196 THR A N 1
ATOM 2797 C CA . THR A 1 179 ? -5.08304 -26.38559 30.34267 1.000 33.17115 196 THR A CA 1
ATOM 2798 C C . THR A 1 179 ? -5.37388 -24.96975 30.82522 1.000 34.63233 196 THR A C 1
ATOM 2799 O O . THR A 1 179 ? -6.53215 -24.53813 30.84441 1.000 26.87432 196 THR A O 1
ATOM 2810 N N . GLU A 1 180 ? -4.33217 -24.22945 31.21416 1.000 23.87296 197 GLU A N 1
ATOM 2811 C CA . GLU A 1 180 ? -4.52537 -22.85852 31.67322 1.000 28.48127 197 GLU A CA 1
ATOM 2812 C C . GLU A 1 180 ? -4.99248 -21.95383 30.53991 1.000 28.45596 197 GLU A C 1
ATOM 2813 O O . GLU A 1 180 ? -5.70644 -20.97480 30.78407 1.000 32.66126 197 GLU A O 1
ATOM 2825 N N . MET A 1 181 ? -4.61499 -22.27096 29.30094 1.000 29.41478 198 MET A N 1
ATOM 2826 C CA . MET A 1 181 ? -4.99034 -21.49581 28.12650 1.000 32.52158 198 MET A CA 1
ATOM 2827 C C . MET A 1 181 ? -6.15238 -22.11809 27.35915 1.000 36.23934 198 MET A C 1
ATOM 2828 O O . MET A 1 181 ? -6.32207 -21.83250 26.16896 1.000 34.02868 198 MET A O 1
ATOM 2842 N N . LYS A 1 182 ? -6.95715 -22.95979 28.00734 1.000 28.93557 199 LYS A N 1
ATOM 2843 C CA . LYS A 1 182 ? -7.87958 -23.79471 27.24730 1.000 33.12977 199 LYS A CA 1
ATOM 2844 C C . LYS A 1 182 ? -9.08515 -23.00637 26.74544 1.000 33.62319 199 LYS A C 1
ATOM 2845 O O . LYS A 1 182 ? -9.57024 -23.26062 25.63796 1.000 36.16509 199 LYS A O 1
ATOM 2864 N N . GLN A 1 183 ? -9.58008 -22.04170 27.52450 1.000 30.86532 200 GLN A N 1
ATOM 2865 C CA . GLN A 1 183 ? -10.63229 -21.17483 27.00375 1.000 31.10360 200 GLN A CA 1
ATOM 2866 C C . GLN A 1 183 ? -10.12336 -20.34253 25.83722 1.000 28.58717 200 GLN A C 1
ATOM 2867 O O . GLN A 1 183 ? -10.87389 -20.05408 24.89851 1.000 32.12893 200 GLN A O 1
ATOM 2881 N N . LEU A 1 184 ? -8.84733 -19.96246 25.87604 1.000 37.76446 201 LEU A N 1
ATOM 2882 C CA . LEU A 1 184 ? -8.27718 -19.13326 24.82222 1.000 26.76712 201 LEU A CA 1
ATOM 2883 C C . LEU A 1 184 ? -8.12167 -19.91361 23.52500 1.000 24.75661 201 LEU A C 1
ATOM 2884 O O . LEU A 1 184 ? -8.43839 -19.40313 22.44391 1.000 27.76101 201 LEU A O 1
ATOM 2900 N N . LEU A 1 185 ? -7.65394 -21.15609 23.61402 1.000 20.59003 202 LEU A N 1
ATOM 2901 C CA . LEU A 1 185 ? -7.27637 -21.92211 22.43507 1.000 35.57100 202 LEU A CA 1
ATOM 2902 C C . LEU A 1 185 ? -8.40714 -22.77475 21.87599 1.000 26.88450 202 LEU A C 1
ATOM 2903 O O . LEU A 1 185 ? -8.37931 -23.10559 20.68471 1.000 31.01737 202 LEU A O 1
ATOM 2919 N N . GLY A 1 186 ? -9.38564 -23.14421 22.69282 1.000 25.95289 203 GLY A N 1
ATOM 2920 C CA . GLY A 1 186 ? -10.48361 -23.96859 22.23684 1.000 27.54155 203 GLY A CA 1
ATOM 2921 C C . GLY A 1 186 ? -10.23930 -25.45127 22.46085 1.000 23.20324 203 GLY A C 1
ATOM 2922 O O . GLY A 1 186 ? -9.10910 -25.91957 22.58774 1.000 33.15771 203 GLY A O 1
ATOM 2926 N N . GLU A 1 187 ? -11.34388 -26.20004 22.50961 1.000 26.50716 204 GLU A N 1
ATOM 2927 C CA . GLU A 1 187 ? -11.25892 -27.63262 22.77191 1.000 22.88666 204 GLU A CA 1
ATOM 2928 C C . GLU A 1 187 ? -10.59057 -28.37254 21.62010 1.000 30.92377 204 GLU A C 1
ATOM 2929 O O . GLU A 1 187 ? -9.87999 -29.35992 21.83957 1.000 27.25356 204 GLU A O 1
ATOM 2941 N N . ALA A 1 188 ? -10.82260 -27.92890 20.38499 1.000 28.04405 205 ALA A N 1
ATOM 2942 C CA . ALA A 1 188 ? -10.23906 -28.60932 19.23416 1.000 23.01073 205 ALA A CA 1
ATOM 2943 C C . ALA A 1 188 ? -8.71629 -28.58767 19.29858 1.000 18.72045 205 ALA A C 1
ATOM 2944 O O . ALA A 1 188 ? -8.06269 -29.63658 19.27672 1.000 30.70201 205 ALA A O 1
ATOM 2951 N N . THR A 1 189 ? -8.13188 -27.39211 19.38863 1.000 22.66238 206 THR A N 1
ATOM 2952 C CA . THR A 1 189 ? -6.67705 -27.28269 19.39275 1.000 23.64740 206 THR A CA 1
ATOM 2953 C C . THR A 1 189 ? -6.06471 -27.93419 20.62561 1.000 26.50797 206 THR A C 1
ATOM 2954 O O . THR A 1 189 ? -4.97255 -28.50860 20.54736 1.000 31.25354 206 THR A O 1
ATOM 2965 N N . VAL A 1 190 ? -6.74391 -27.85650 21.76945 1.000 21.94818 207 VAL A N 1
ATOM 2966 C CA . VAL A 1 190 ? -6.21117 -28.46319 22.98554 1.000 23.43333 207 VAL A CA 1
ATOM 2967 C C . VAL A 1 190 ? -6.12373 -29.97601 22.82638 1.000 27.48239 207 VAL A C 1
ATOM 2968 O O . VAL A 1 190 ? -5.05924 -30.57700 23.01367 1.000 36.53041 207 VAL A O 1
ATOM 2981 N N . GLU A 1 191 ? -7.24299 -30.61611 22.47899 1.000 22.86110 208 GLU A N 1
ATOM 2982 C CA . GLU A 1 191 ? -7.23112 -32.06333 22.29363 1.000 21.42559 208 GLU A CA 1
ATOM 2983 C C . GLU A 1 191 ? -6.20666 -32.47331 21.24332 1.000 33.52305 208 GLU A C 1
ATOM 2984 O O . GLU A 1 191 ? -5.45387 -33.43630 21.43819 1.000 21.69034 208 GLU A O 1
ATOM 2996 N N . SER A 1 192 ? -6.16222 -31.75453 20.12139 1.000 21.57663 209 SER A N 1
ATOM 2997 C CA . SER A 1 192 ? -5.22682 -32.10718 19.06002 1.000 28.05308 209 SER A CA 1
ATOM 2998 C C . SER A 1 192 ? -3.78922 -32.08164 19.56612 1.000 22.13768 209 SER A C 1
ATOM 2999 O O . SER A 1 192 ? -3.01918 -33.02009 19.33187 1.000 31.88958 209 SER A O 1
ATOM 3007 N N . LEU A 1 193 ? -3.40781 -31.01113 20.26778 1.000 24.47797 210 LEU A N 1
ATOM 3008 C CA . LEU A 1 193 ? -2.02531 -30.88622 20.72067 1.000 31.29985 210 LEU A CA 1
ATOM 3009 C C . LEU A 1 193 ? -1.69077 -31.92776 21.77945 1.000 25.29688 210 LEU A C 1
ATOM 3010 O O . LEU A 1 193 ? -0.60171 -32.51338 21.75748 1.000 26.46559 210 LEU A O 1
ATOM 3026 N N . ARG A 1 194 ? -2.60784 -32.16724 22.71917 1.000 25.69362 211 ARG A N 1
ATOM 3027 C CA . ARG A 1 194 ? -2.35724 -33.16654 23.75162 1.000 24.73375 211 ARG A CA 1
ATOM 3028 C C . ARG A 1 194 ? -2.06691 -34.52549 23.13422 1.000 32.32619 211 ARG A C 1
ATOM 3029 O O . ARG A 1 194 ? -1.06154 -35.16739 23.45825 1.000 38.13060 211 ARG A O 1
ATOM 3050 N N . HIS A 1 195 ? -2.94627 -34.98931 22.24781 1.000 22.48080 212 HIS A N 1
ATOM 3051 C CA . HIS A 1 195 ? -2.71786 -36.27769 21.60749 1.000 25.54350 212 HIS A CA 1
ATOM 3052 C C . HIS A 1 195 ? -1.38386 -36.28273 20.87344 1.000 21.79039 212 HIS A C 1
ATOM 3053 O O . HIS A 1 195 ? -0.54667 -37.16627 21.08631 1.000 32.92171 212 HIS A O 1
ATOM 3067 N N . ALA A 1 196 ? -1.16586 -35.29105 20.00816 1.000 23.94440 213 ALA A N 1
ATOM 3068 C CA . ALA A 1 196 ? 0.04689 -35.26749 19.19823 1.000 29.18883 213 ALA A CA 1
ATOM 3069 C C . ALA A 1 196 ? 1.29938 -35.18704 20.06284 1.000 31.50990 213 ALA A C 1
ATOM 3070 O O . ALA A 1 196 ? 2.29111 -35.87629 19.79605 1.000 33.62436 213 ALA A O 1
ATOM 3077 N N . LEU A 1 197 ? 1.27688 -34.35326 21.10414 1.000 29.48048 214 LEU A N 1
ATOM 3078 C CA . LEU A 1 197 ? 2.47979 -34.14022 21.90110 1.000 30.18154 214 LEU A CA 1
ATOM 3079 C C . LEU A 1 197 ? 2.74161 -35.28432 22.87457 1.000 27.48699 214 LEU A C 1
ATOM 3080 O O . LEU A 1 197 ? 3.89847 -35.66539 23.08539 1.000 29.46718 214 LEU A O 1
ATOM 3096 N N . PHE A 1 198 ? 1.69233 -35.83338 23.49053 1.000 20.18059 215 PHE A N 1
ATOM 3097 C CA . PHE A 1 198 ? 1.86437 -36.72070 24.63164 1.000 23.99985 215 PHE A CA 1
ATOM 3098 C C . PHE A 1 198 ? 1.49859 -38.17632 24.37313 1.000 36.10535 215 PHE A C 1
ATOM 3099 O O . PHE A 1 198 ? 1.89915 -39.03745 25.16283 1.000 27.34641 215 PHE A O 1
ATOM 3116 N N . PHE A 1 199 ? 0.77159 -38.48416 23.29736 1.000 29.43450 216 PHE A N 1
ATOM 3117 C CA . PHE A 1 199 ? 0.35316 -39.85665 23.03076 1.000 29.37724 216 PHE A CA 1
ATOM 3118 C C . PHE A 1 199 ? 0.79895 -40.36888 21.66691 1.000 35.56553 216 PHE A C 1
ATOM 3119 O O . PHE A 1 199 ? 0.31506 -41.41802 21.22836 1.000 41.74969 216 PHE A O 1
ATOM 3136 N N . GLU A 1 200 ? 1.70703 -39.67171 20.98829 1.000 32.74466 217 GLU A N 1
ATOM 3137 C CA . GLU A 1 200 ? 2.26930 -40.13112 19.72393 1.000 28.53133 217 GLU A CA 1
ATOM 3138 C C . GLU A 1 200 ? 3.76933 -40.32286 19.89514 1.000 35.48138 217 GLU A C 1
ATOM 3139 O O . GLU A 1 200 ? 4.47843 -39.38753 20.28199 1.000 40.36720 217 GLU A O 1
ATOM 3151 N N . LYS A 1 201 ? 4.24566 -41.53920 19.61175 1.000 35.31914 218 LYS A N 1
ATOM 3152 C CA . LYS A 1 201 ? 5.65576 -41.85627 19.81115 1.000 25.56719 218 LYS A CA 1
ATOM 3153 C C . LYS A 1 201 ? 6.55811 -41.02860 18.90809 1.000 30.12863 218 LYS A C 1
ATOM 3154 O O . LYS A 1 201 ? 7.68126 -40.68823 19.29801 1.000 37.48422 218 LYS A O 1
ATOM 3173 N N . THR A 1 202 ? 6.09413 -40.69241 17.70937 1.000 34.75880 219 THR A N 1
ATOM 3174 C CA . THR A 1 202 ? 6.92322 -40.03358 16.71388 1.000 38.79624 219 THR A CA 1
ATOM 3175 C C . THR A 1 202 ? 6.36231 -38.66489 16.36612 1.000 32.91632 219 THR A C 1
ATOM 3176 O O . THR A 1 202 ? 5.15440 -38.42671 16.45197 1.000 37.98259 219 THR A O 1
ATOM 3187 N N . LEU A 1 203 ? 7.26017 -37.76946 15.96702 1.000 44.82221 220 LEU A N 1
ATOM 3188 C CA . LEU A 1 203 ? 6.85476 -36.50197 15.38890 1.000 37.76867 220 LEU A CA 1
ATOM 3189 C C . LEU A 1 203 ? 6.33834 -36.72295 13.96884 1.000 47.02936 220 LEU A C 1
ATOM 3190 O O . LEU A 1 203 ? 6.49446 -37.79655 13.37969 1.000 43.88366 220 LEU A O 1
ATOM 3206 N N . THR A 1 204 ? 5.70963 -35.68520 13.41330 1.000 42.60222 221 THR A N 1
ATOM 3207 C CA . THR A 1 204 ? 5.20934 -35.78834 12.04813 1.000 47.94349 221 THR A CA 1
ATOM 3208 C C . THR A 1 204 ? 6.33274 -36.03962 11.05010 1.000 39.80683 221 THR A C 1
ATOM 3209 O O . THR A 1 204 ? 6.07079 -36.55414 9.95788 1.000 37.40953 221 THR A O 1
ATOM 3220 N N . ASN A 1 205 ? 7.57507 -35.70135 11.40220 1.000 36.09222 222 ASN A N 1
ATOM 3221 C CA . ASN A 1 205 ? 8.72550 -35.92387 10.53779 1.000 39.42712 222 ASN A CA 1
ATOM 3222 C C . ASN A 1 205 ? 9.44694 -37.23234 10.84222 1.000 40.37287 222 ASN A C 1
ATOM 3223 O O . ASN A 1 205 ? 10.59573 -37.40817 10.42083 1.000 57.82657 222 ASN A O 1
ATOM 3234 N N . GLY A 1 206 ? 8.80443 -38.14822 11.55647 1.000 36.91528 223 GLY A N 1
ATOM 3235 C CA . GLY A 1 206 ? 9.36240 -39.46047 11.84279 1.000 51.35248 223 GLY A CA 1
ATOM 3236 C C . GLY A 1 206 ? 10.18010 -39.56721 13.11388 1.000 43.35258 223 GLY A C 1
ATOM 3237 O O . GLY A 1 206 ? 10.06807 -40.55882 13.83706 1.000 44.87874 223 GLY A O 1
ATOM 3241 N N . GLU A 1 207 ? 11.01459 -38.56785 13.39340 1.000 52.96824 224 GLU A N 1
ATOM 3242 C CA . GLU A 1 207 ? 11.89733 -38.62004 14.54946 1.000 50.36158 224 GLU A CA 1
ATOM 3243 C C . GLU A 1 207 ? 11.10243 -38.82305 15.84165 1.000 45.75135 224 GLU A C 1
ATOM 3244 O O . GLU A 1 207 ? 9.87822 -38.67870 15.88971 1.000 42.06120 224 GLU A O 1
ATOM 3256 N N . ASP A 1 208 ? 11.83181 -39.15516 16.90501 1.000 49.15346 225 ASP A N 1
ATOM 3257 C CA . ASP A 1 208 ? 11.21055 -39.41699 18.19611 1.000 42.41926 225 ASP A CA 1
ATOM 3258 C C . ASP A 1 208 ? 10.63176 -38.14343 18.79981 1.000 30.75774 225 ASP A C 1
ATOM 3259 O O . ASP A 1 208 ? 11.25194 -37.07716 18.76106 1.000 38.07697 225 ASP A O 1
ATOM 3268 N N . ASN A 1 209 ? 9.43099 -38.26566 19.36792 1.000 32.14845 226 ASN A N 1
ATOM 3269 C CA . ASN A 1 209 ? 8.81030 -37.17227 20.10242 1.000 32.57173 226 ASN A CA 1
ATOM 3270 C C . ASN A 1 209 ? 9.26866 -37.23076 21.55287 1.000 32.02297 226 ASN A C 1
ATOM 3271 O O . ASN A 1 209 ? 8.81099 -38.11093 22.29801 1.000 26.84027 226 ASN A O 1
ATOM 3282 N N . PRO A 1 210 ? 10.13881 -36.32389 22.00801 1.000 26.00316 227 PRO A N 1
ATOM 3283 C CA . PRO A 1 210 ? 10.66075 -36.43929 23.37758 1.000 24.43902 227 PRO A CA 1
ATOM 3284 C C . PRO A 1 210 ? 9.63815 -36.13238 24.45584 1.000 24.76248 227 PRO A C 1
ATOM 3285 O O . PRO A 1 210 ? 9.95267 -36.30606 25.64000 1.000 25.12208 227 PRO A O 1
ATOM 3296 N N . LEU A 1 211 ? 8.43831 -35.68229 24.09699 1.000 24.92802 228 LEU A N 1
ATOM 3297 C CA . LEU A 1 211 ? 7.38160 -35.44037 25.06984 1.000 17.74002 228 LEU A CA 1
ATOM 3298 C C . LEU A 1 211 ? 6.44380 -36.62870 25.22808 1.000 25.49344 228 LEU A C 1
ATOM 3299 O O . LEU A 1 211 ? 5.53182 -36.57233 26.05907 1.000 22.73202 228 LEU A O 1
ATOM 3315 N N . TRP A 1 212 ? 6.64829 -37.69641 24.46034 1.000 27.82154 229 TRP A N 1
ATOM 3316 C CA . TRP A 1 212 ? 5.80079 -38.87702 24.56580 1.000 34.57854 229 TRP A CA 1
ATOM 3317 C C . TRP A 1 212 ? 5.81355 -39.42167 25.98857 1.000 38.64806 229 TRP A C 1
ATOM 3318 O O . TRP A 1 212 ? 6.87783 -39.63933 26.57537 1.000 25.29925 229 TRP A O 1
ATOM 3339 N N . ARG A 1 213 ? 4.62069 -39.62303 26.54780 1.000 32.55076 230 ARG A N 1
ATOM 3340 C CA . ARG A 1 213 ? 4.44366 -40.22905 27.86523 1.000 26.54115 230 ARG A CA 1
ATOM 3341 C C . ARG A 1 213 ? 5.10051 -39.42902 28.97933 1.000 23.28603 230 ARG A C 1
ATOM 3342 O O . ARG A 1 213 ? 5.39116 -39.97581 30.04681 1.000 33.01744 230 ARG A O 1
ATOM 3363 N N . THR A 1 214 ? 5.34344 -38.13689 28.76034 1.000 30.50110 231 THR A N 1
ATOM 3364 C CA . THR A 1 214 ? 5.73124 -37.26714 29.86281 1.000 27.27177 231 THR A CA 1
ATOM 3365 C C . THR A 1 214 ? 4.53446 -36.88333 30.72427 1.000 29.05625 231 THR A C 1
ATOM 3366 O O . THR A 1 214 ? 4.71502 -36.51470 31.88956 1.000 30.40485 231 THR A O 1
ATOM 3377 N N . VAL A 1 215 ? 3.32383 -36.96901 30.17542 1.000 29.79627 232 VAL A N 1
ATOM 3378 C CA . VAL A 1 215 ? 2.08726 -36.89665 30.94002 1.000 17.04977 232 VAL A CA 1
ATOM 3379 C C . VAL A 1 215 ? 1.24525 -38.10454 30.55693 1.000 30.33362 232 VAL A C 1
ATOM 3380 O O . VAL A 1 215 ? 1.25654 -38.55137 29.40553 1.000 30.81346 232 VAL A O 1
ATOM 3393 N N . VAL A 1 216 ? 0.50464 -38.63210 31.53034 1.000 32.94954 233 VAL A N 1
ATOM 3394 C CA . VAL A 1 216 ? -0.26701 -39.85093 31.34418 1.000 32.30602 233 VAL A CA 1
ATOM 3395 C C . VAL A 1 216 ? -1.66067 -39.64862 31.91959 1.000 41.49575 233 VAL A C 1
ATOM 3396 O O . VAL A 1 216 ? -1.92126 -38.70700 32.67159 1.000 30.03211 233 VAL A O 1
ATOM 3409 N N . LEU A 1 217 ? -2.56391 -40.54873 31.54248 1.000 35.74966 234 LEU A N 1
ATOM 3410 C CA . LEU A 1 217 ? -3.96114 -40.46219 31.94353 1.000 34.78584 234 LEU A CA 1
ATOM 3411 C C . LEU A 1 217 ? -4.17579 -41.29004 33.20496 1.000 44.12352 234 LEU A C 1
ATOM 3412 O O . LEU A 1 217 ? -3.95494 -42.50622 33.20248 1.000 59.14020 234 LEU A O 1
ATOM 3428 N N . ARG A 1 218 ? -4.60113 -40.62927 34.27902 1.000 44.24017 235 ARG A N 1
ATOM 3429 C CA . ARG A 1 218 ? -4.94884 -41.29747 35.53071 1.000 44.52660 235 ARG A CA 1
ATOM 3430 C C . ARG A 1 218 ? -6.25072 -40.68279 36.02316 1.000 52.67542 235 ARG A C 1
ATOM 3431 O O . ARG A 1 218 ? -6.28580 -39.49601 36.36361 1.000 53.68580 235 ARG A O 1
ATOM 3452 N N . ASP A 1 219 ? -7.31812 -41.48229 36.04941 1.000 67.96132 236 ASP A N 1
ATOM 3453 C CA . ASP A 1 219 ? -8.65475 -40.99587 36.39664 1.000 65.92326 236 ASP A CA 1
ATOM 3454 C C . ASP A 1 219 ? -9.12794 -39.94738 35.39102 1.000 62.70778 236 ASP A C 1
ATOM 3455 O O . ASP A 1 219 ? -9.74664 -38.94345 35.75026 1.000 58.88060 236 ASP A O 1
ATOM 3464 N N . GLY A 1 220 ? -8.83110 -40.18604 34.11603 1.000 58.89138 237 GLY A N 1
ATOM 3465 C CA . GLY A 1 220 ? -9.29552 -39.31494 33.05431 1.000 49.27653 237 GLY A CA 1
ATOM 3466 C C . GLY A 1 220 ? -8.77626 -37.89664 33.10640 1.000 54.76440 237 GLY A C 1
ATOM 3467 O O . GLY A 1 220 ? -9.40546 -36.99865 32.54076 1.000 59.11835 237 GLY A O 1
ATOM 3471 N N . LEU A 1 221 ? -7.64124 -37.66125 33.76100 1.000 58.57635 238 LEU A N 1
ATOM 3472 C CA . LEU A 1 221 ? -7.01072 -36.34905 33.75460 1.000 56.22095 238 LEU A CA 1
ATOM 3473 C C . LEU A 1 221 ? -5.51149 -36.51056 33.55714 1.000 47.51787 238 LEU A C 1
ATOM 3474 O O . LEU A 1 221 ? -4.91903 -37.51128 33.97003 1.000 45.16289 238 LEU A O 1
ATOM 3490 N N . LEU A 1 222 ? -4.90374 -35.51137 32.92064 1.000 38.26390 239 LEU A N 1
ATOM 3491 C CA . LEU A 1 222 ? -3.49517 -35.58373 32.55637 1.000 28.25910 239 LEU A CA 1
ATOM 3492 C C . LEU A 1 222 ? -2.62160 -35.15638 33.72942 1.000 43.07600 239 LEU A C 1
ATOM 3493 O O . LEU A 1 222 ? -2.71770 -34.01935 34.20377 1.000 42.89748 239 LEU A O 1
ATOM 3509 N N . VAL A 1 223 ? -1.76248 -36.07002 34.18509 1.000 32.68794 240 VAL A N 1
ATOM 3510 C CA . VAL A 1 223 ? -0.86655 -35.84392 35.30958 1.000 32.94703 240 VAL A CA 1
ATOM 3511 C C . VAL A 1 223 ? 0.54794 -36.20384 34.87680 1.000 24.82211 240 VAL A C 1
ATOM 3512 O O . VAL A 1 223 ? 0.75611 -36.97786 33.94004 1.000 25.21321 240 VAL A O 1
ATOM 3525 N N . ARG A 1 224 ? 1.52920 -35.64981 35.58631 1.000 30.19175 241 ARG A N 1
ATOM 3526 C CA . ARG A 1 224 ? 2.91652 -35.90759 35.22803 1.000 28.13694 241 ARG A CA 1
ATOM 3527 C C . ARG A 1 224 ? 3.28518 -37.34861 35.56082 1.000 31.02448 241 ARG A C 1
ATOM 3528 O O . ARG A 1 224 ? 2.84750 -37.90331 36.57277 1.000 33.81264 241 ARG A O 1
ATOM 3549 N N . ARG A 1 225 ? 4.08037 -37.96222 34.68785 1.000 30.71815 242 ARG A N 1
ATOM 3550 C CA . ARG A 1 225 ? 4.54465 -39.32355 34.90825 1.000 28.71883 242 ARG A CA 1
ATOM 3551 C C . ARG A 1 225 ? 5.81624 -39.38261 35.74045 1.000 23.82382 242 ARG A C 1
ATOM 3552 O O . ARG A 1 225 ? 6.08800 -40.41763 36.35925 1.000 28.58166 242 ARG A O 1
ATOM 3573 N N . THR A 1 226 ? 6.58884 -38.30028 35.78035 1.000 31.22157 243 THR A N 1
ATOM 3574 C CA . THR A 1 226 ? 7.90028 -38.28986 36.40910 1.000 24.14025 243 THR A CA 1
ATOM 3575 C C . THR A 1 226 ? 8.03176 -37.07284 37.31083 1.000 24.02086 243 THR A C 1
ATOM 3576 O O . THR A 1 226 ? 7.53877 -35.98954 36.98548 1.000 27.58355 243 THR A O 1
ATOM 3587 N N . CYS A 1 227 ? 8.70965 -37.25558 38.43891 1.000 22.35816 244 CYS A N 1
ATOM 3588 C CA . CYS A 1 227 ? 8.91131 -36.18643 39.40590 1.000 27.78668 244 CYS A CA 1
ATOM 3589 C C . CYS A 1 227 ? 10.13130 -35.35523 39.03335 1.000 23.57867 244 CYS A C 1
ATOM 3590 O O . CYS A 1 227 ? 11.14385 -35.88609 38.56780 1.000 31.84942 244 CYS A O 1
ATOM 3597 N N . CYS A 1 228 ? 10.02484 -34.04217 39.24628 1.000 23.65704 245 CYS A N 1
ATOM 3598 C CA . CYS A 1 228 ? 11.10630 -33.12033 38.92206 1.000 27.97277 245 CYS A CA 1
ATOM 3599 C C . CYS A 1 228 ? 12.27451 -33.21146 39.89201 1.000 22.05046 245 CYS A C 1
ATOM 3600 O O . CYS A 1 228 ? 13.32849 -32.62707 39.61851 1.000 26.32653 245 CYS A O 1
ATOM 3607 N N . GLN A 1 229 ? 12.10810 -33.90616 41.01604 1.000 39.56711 246 GLN A N 1
ATOM 3608 C CA . GLN A 1 229 ? 13.15311 -34.17072 41.99976 1.000 22.86803 246 GLN A CA 1
ATOM 3609 C C . GLN A 1 229 ? 13.59797 -32.93202 42.76568 1.000 29.41299 246 GLN A C 1
ATOM 3610 O O . GLN A 1 229 ? 14.60658 -32.99044 43.47797 1.000 29.04944 246 GLN A O 1
ATOM 3624 N N . ARG A 1 230 ? 12.88617 -31.80922 42.65182 1.000 28.47787 247 ARG A N 1
ATOM 3625 C CA . ARG A 1 230 ? 13.30936 -30.62125 43.38528 1.000 28.19980 247 ARG A CA 1
ATOM 3626 C C . ARG A 1 230 ? 13.18912 -30.80476 44.89407 1.000 33.34436 247 ARG A C 1
ATOM 3627 O O . ARG A 1 230 ? 13.77956 -30.02391 45.64851 1.000 39.75305 247 ARG A O 1
ATOM 3648 N N . TYR A 1 231 ? 12.44569 -31.81460 45.35268 1.000 20.23429 248 TYR A N 1
ATOM 3649 C CA . TYR A 1 231 ? 12.34565 -32.06017 46.78589 1.000 32.43187 248 TYR A CA 1
ATOM 3650 C C . TYR A 1 231 ? 13.66462 -32.53851 47.37668 1.000 27.30530 248 TYR A C 1
ATOM 3651 O O . TYR A 1 231 ? 13.85258 -32.44758 48.59371 1.000 36.86756 248 TYR A O 1
ATOM 3669 N N . ARG A 1 232 ? 14.56939 -33.06601 46.54987 1.000 33.94026 249 ARG A N 1
ATOM 3670 C CA . ARG A 1 232 ? 15.84981 -33.54982 47.04719 1.000 30.95899 249 ARG A CA 1
ATOM 3671 C C . ARG A 1 232 ? 16.80514 -32.41942 47.39999 1.000 37.72623 249 ARG A C 1
ATOM 3672 O O . ARG A 1 232 ? 17.87811 -32.68956 47.94997 1.000 33.45887 249 ARG A O 1
ATOM 3693 N N . LEU A 1 233 ? 16.44239 -31.17196 47.10426 1.000 34.26903 250 LEU A N 1
ATOM 3694 C CA . LEU A 1 233 ? 17.27781 -30.01053 47.36272 1.000 30.43870 250 LEU A CA 1
ATOM 3695 C C . LEU A 1 233 ? 16.89173 -29.36675 48.68743 1.000 37.05665 250 LEU A C 1
ATOM 3696 O O . LEU A 1 233 ? 15.70490 -29.31981 49.03015 1.000 42.41758 250 LEU A O 1
ATOM 3712 N N . PRO A 1 234 ? 17.85133 -28.86112 49.46104 1.000 34.91338 251 PRO A N 1
ATOM 3713 C CA . PRO A 1 234 ? 17.50329 -28.28162 50.76274 1.000 37.39996 251 PRO A CA 1
ATOM 3714 C C . PRO A 1 234 ? 16.73377 -26.98001 50.60877 1.000 41.16747 251 PRO A C 1
ATOM 3715 O O . PRO A 1 234 ? 17.07971 -26.12048 49.79473 1.000 51.28094 251 PRO A O 1
ATOM 3726 N N . ASP A 1 235 ? 15.67690 -26.84414 51.40751 1.000 41.67802 252 ASP A N 1
ATOM 3727 C CA . ASP A 1 235 ? 14.86453 -25.63026 51.43956 1.000 49.52536 252 ASP A CA 1
ATOM 3728 C C . ASP A 1 235 ? 14.16890 -25.37633 50.10550 1.000 46.56062 252 ASP A C 1
ATOM 3729 O O . ASP A 1 235 ? 13.90199 -24.22835 49.74099 1.000 55.04990 252 ASP A O 1
ATOM 3738 N N . VAL A 1 236 ? 13.87398 -26.44364 49.36841 1.000 35.40377 253 VAL A N 1
ATOM 3739 C CA . VAL A 1 236 ? 13.06074 -26.38097 48.16000 1.000 42.05073 253 VAL A CA 1
ATOM 3740 C C . VAL A 1 236 ? 11.90577 -27.35237 48.35220 1.000 34.05210 253 VAL A C 1
ATOM 3741 O O . VAL A 1 236 ? 12.12291 -28.52447 48.68005 1.000 46.81111 253 VAL A O 1
ATOM 3754 N N . GLN A 1 237 ? 10.68585 -26.86592 48.16204 1.000 40.02726 254 GLN A N 1
ATOM 3755 C CA . GLN A 1 237 ? 9.50027 -27.62977 48.51736 1.000 47.32930 254 GLN A CA 1
ATOM 3756 C C . GLN A 1 237 ? 9.06478 -28.57669 47.40675 1.000 43.18288 254 GLN A C 1
ATOM 3757 O O . GLN A 1 237 ? 9.19109 -28.28209 46.21496 1.000 44.72220 254 GLN A O 1
ATOM 3771 N N . GLN A 1 238 ? 8.52889 -29.72050 47.82615 1.000 37.87349 255 GLN A N 1
ATOM 3772 C CA . GLN A 1 238 ? 7.89607 -30.65181 46.90492 1.000 35.39416 255 GLN A CA 1
ATOM 3773 C C . GLN A 1 238 ? 6.76238 -29.96081 46.16253 1.000 38.97783 255 GLN A C 1
ATOM 3774 O O . GLN A 1 238 ? 5.98253 -29.20626 46.74990 1.000 42.74271 255 GLN A O 1
ATOM 3788 N N . CYS A 1 239 ? 6.68276 -30.21280 44.85809 1.000 45.39739 256 CYS A N 1
ATOM 3789 C CA . CYS A 1 239 ? 5.61003 -29.64368 44.05496 1.000 44.37330 256 CYS A CA 1
ATOM 3790 C C . CYS A 1 239 ? 4.25834 -30.15441 44.54141 1.000 45.40800 256 CYS A C 1
ATOM 3791 O O . CYS A 1 239 ? 4.14098 -31.25896 45.08016 1.000 39.60658 256 CYS A O 1
ATOM 3798 N N . GLY A 1 240 ? 3.22678 -29.33002 44.34968 1.000 37.88800 257 GLY A N 1
ATOM 3799 C CA . GLY A 1 240 ? 1.89841 -29.71082 44.79537 1.000 42.02023 257 GLY A CA 1
ATOM 3800 C C . GLY A 1 240 ? 1.30910 -30.86251 44.00780 1.000 39.72189 257 GLY A C 1
ATOM 3801 O O . GLY A 1 240 ? 0.49792 -31.62806 44.53738 1.000 50.82363 257 GLY A O 1
ATOM 3805 N N . ASP A 1 241 ? 1.70651 -31.00922 42.74426 1.000 34.37580 258 ASP A N 1
ATOM 3806 C CA . ASP A 1 241 ? 1.27401 -32.14315 41.93692 1.000 49.97028 258 ASP A CA 1
ATOM 3807 C C . ASP A 1 241 ? 2.46646 -33.03577 41.61331 1.000 47.75282 258 ASP A C 1
ATOM 3808 O O . ASP A 1 241 ? 2.79020 -33.26311 40.44256 1.000 50.28096 258 ASP A O 1
ATOM 3817 N N . CYS A 1 242 ? 3.13143 -33.52567 42.65513 1.000 48.63502 259 CYS A N 1
ATOM 3818 C CA . CYS A 1 242 ? 4.23565 -34.45928 42.50669 1.000 43.64169 259 CYS A CA 1
ATOM 3819 C C . CYS A 1 242 ? 3.71171 -35.88309 42.35690 1.000 47.08390 259 CYS A C 1
ATOM 3820 O O . CYS A 1 242 ? 2.62750 -36.22345 42.83865 1.000 47.82424 259 CYS A O 1
ATOM 3827 N N . THR A 1 243 ? 4.49712 -36.72223 41.67634 1.000 47.49773 260 THR A N 1
ATOM 3828 C CA . THR A 1 243 ? 4.12211 -38.12524 41.53958 1.000 41.53859 260 THR A CA 1
ATOM 3829 C C . THR A 1 243 ? 4.06777 -38.83058 42.88817 1.000 39.95965 260 THR A C 1
ATOM 3830 O O . THR A 1 243 ? 3.39108 -39.85720 43.01583 1.000 49.01543 260 THR A O 1
ATOM 3841 N N . LEU A 1 244 ? 4.76165 -38.30382 43.89065 1.000 54.30082 261 LEU A N 1
ATOM 3842 C CA . LEU A 1 244 ? 4.87759 -38.95919 45.18740 1.000 52.46083 261 LEU A CA 1
ATOM 3843 C C . LEU A 1 244 ? 3.59763 -38.80465 46.00384 1.000 49.06622 261 LEU A C 1
ATOM 3844 O O . LEU A 1 244 ? 2.78871 -37.91238 45.74433 1.000 56.35280 261 LEU A O 1
ATOM 3860 N N . PRO B 1 3 ? 0.06090 -49.38283 -9.64986 1.000 67.33113 20 PRO B N 1
ATOM 3861 C CA . PRO B 1 3 ? 1.44620 -49.02883 -9.31882 1.000 71.59442 20 PRO B CA 1
ATOM 3862 C C . PRO B 1 3 ? 1.56466 -48.23619 -8.02060 1.000 67.21787 20 PRO B C 1
ATOM 3863 O O . PRO B 1 3 ? 0.71128 -48.35617 -7.14167 1.000 70.71992 20 PRO B O 1
ATOM 3874 N N . GLN B 1 4 ? 2.62521 -47.43982 -7.91008 1.000 51.74578 21 GLN B N 1
ATOM 3875 C CA . GLN B 1 4 ? 2.83378 -46.57801 -6.75734 1.000 49.36649 21 GLN B CA 1
ATOM 3876 C C . GLN B 1 4 ? 3.49445 -45.29331 -7.23026 1.000 48.26052 21 GLN B C 1
ATOM 3877 O O . GLN B 1 4 ? 4.26217 -45.29493 -8.19654 1.000 50.25024 21 GLN B O 1
ATOM 3891 N N . ASP B 1 5 ? 3.20051 -44.19556 -6.52964 1.000 46.66014 22 ASP B N 1
ATOM 3892 C CA . ASP B 1 5 ? 3.68694 -42.90326 -6.98572 1.000 52.01121 22 ASP B CA 1
ATOM 3893 C C . ASP B 1 5 ? 4.98673 -42.53511 -6.27780 1.000 49.18578 22 ASP B C 1
ATOM 3894 O O . ASP B 1 5 ? 5.18862 -42.88920 -5.11192 1.000 45.58403 22 ASP B O 1
ATOM 3903 N N . PRO B 1 6 ? 5.89012 -41.82246 -6.95038 1.000 39.52315 23 PRO B N 1
ATOM 3904 C CA . PRO B 1 6 ? 7.17985 -41.50725 -6.32862 1.000 32.78900 23 PRO B CA 1
ATOM 3905 C C . PRO B 1 6 ? 7.02673 -40.55732 -5.15420 1.000 30.80915 23 PRO B C 1
ATOM 3906 O O . PRO B 1 6 ? 6.12140 -39.72081 -5.11143 1.000 33.30150 23 PRO B O 1
ATOM 3917 N N . THR B 1 7 ? 7.93465 -40.69582 -4.19244 1.000 26.43747 24 THR B N 1
ATOM 3918 C CA . THR B 1 7 ? 8.07867 -39.67937 -3.16472 1.000 35.03919 24 THR B CA 1
ATOM 3919 C C . THR B 1 7 ? 8.67377 -38.41535 -3.77346 1.000 19.13723 24 THR B C 1
ATOM 3920 O O . THR B 1 7 ? 9.27008 -38.43702 -4.85306 1.000 29.57026 24 THR B O 1
ATOM 3931 N N . LEU B 1 8 ? 8.51016 -37.29757 -3.06661 1.000 35.13688 25 LEU B N 1
ATOM 3932 C CA . LEU B 1 8 ? 9.11978 -36.05990 -3.53862 1.000 30.53522 25 LEU B CA 1
ATOM 3933 C C . LEU B 1 8 ? 10.62280 -36.23625 -3.71526 1.000 34.60030 25 LEU B C 1
ATOM 3934 O O . LEU B 1 8 ? 11.20805 -35.72247 -4.67624 1.000 38.75928 25 LEU B O 1
ATOM 3950 N N . ALA B 1 9 ? 11.26028 -36.98428 -2.81014 1.000 40.76510 26 ALA B N 1
ATOM 3951 C CA . ALA B 1 9 ? 12.68956 -37.24983 -2.94013 1.000 26.45664 26 ALA B CA 1
ATOM 3952 C C . ALA B 1 9 ? 12.98961 -37.96268 -4.24997 1.000 24.86961 26 ALA B C 1
ATOM 3953 O O . ALA B 1 9 ? 13.86719 -37.54444 -5.01356 1.000 31.56798 26 ALA B O 1
ATOM 3960 N N . GLN B 1 10 ? 12.26646 -39.04961 -4.52616 1.000 26.22640 27 GLN B N 1
ATOM 3961 C CA . GLN B 1 10 ? 12.46387 -39.76568 -5.78139 1.000 33.30092 27 GLN B CA 1
ATOM 3962 C C . GLN B 1 10 ? 12.10877 -38.89291 -6.97582 1.000 24.80835 27 GLN B C 1
ATOM 3963 O O . GLN B 1 10 ? 12.73963 -38.99896 -8.03373 1.000 26.18542 27 GLN B O 1
ATOM 3977 N N . ALA B 1 11 ? 11.10127 -38.03249 -6.82904 1.000 32.17469 28 ALA B N 1
ATOM 3978 C CA . ALA B 1 11 ? 10.73838 -37.11764 -7.90360 1.000 30.71036 28 ALA B CA 1
ATOM 3979 C C . ALA B 1 11 ? 11.89123 -36.17322 -8.22173 1.000 33.21552 28 ALA B C 1
ATOM 3980 O O . ALA B 1 11 ? 12.36583 -36.10606 -9.36214 1.000 26.87309 28 ALA B O 1
ATOM 3987 N N . VAL B 1 12 ? 12.35118 -35.42541 -7.21686 1.000 24.62816 29 VAL B N 1
ATOM 3988 C CA . VAL B 1 12 ? 13.46489 -34.50288 -7.42468 1.000 25.62850 29 VAL B CA 1
ATOM 3989 C C . VAL B 1 12 ? 14.65802 -35.24275 -8.01332 1.000 32.61698 29 VAL B C 1
ATOM 3990 O O . VAL B 1 12 ? 15.24277 -34.81894 -9.01747 1.000 33.37321 29 VAL B O 1
ATOM 4003 N N . ARG B 1 13 ? 15.02774 -36.37117 -7.40092 1.000 35.90538 30 ARG B N 1
ATOM 4004 C CA . ARG B 1 13 ? 16.19218 -37.11718 -7.86724 1.000 24.73950 30 ARG B CA 1
ATOM 4005 C C . ARG B 1 13 ? 16.05823 -37.48457 -9.34015 1.000 26.10660 30 ARG B C 1
ATOM 4006 O O . ARG B 1 13 ? 17.01340 -37.34395 -10.11246 1.000 25.46682 30 ARG B O 1
ATOM 4027 N N . ALA B 1 14 ? 14.87509 -37.94521 -9.75097 1.000 26.53445 31 ALA B N 1
ATOM 4028 C CA . ALA B 1 14 ? 14.65966 -38.28194 -11.15343 1.000 28.90756 31 ALA B CA 1
ATOM 4029 C C . ALA B 1 14 ? 14.74793 -37.04447 -12.03826 1.000 30.27154 31 ALA B C 1
ATOM 4030 O O . ALA B 1 14 ? 15.29264 -37.10180 -13.14676 1.000 31.33896 31 ALA B O 1
ATOM 4037 N N . THR B 1 15 ? 14.20834 -35.91801 -11.57285 1.000 30.93962 32 THR B N 1
ATOM 4038 C CA . THR B 1 15 ? 14.23182 -34.70697 -12.38553 1.000 39.70569 32 THR B CA 1
ATOM 4039 C C . THR B 1 15 ? 15.65912 -34.22479 -12.61348 1.000 38.65259 32 THR B C 1
ATOM 4040 O O . THR B 1 15 ? 15.98625 -33.71765 -13.69278 1.000 39.02553 32 THR B O 1
ATOM 4051 N N . ILE B 1 16 ? 16.52496 -34.37690 -11.61184 1.000 28.84021 33 ILE B N 1
ATOM 4052 C CA . ILE B 1 16 ? 17.89975 -33.91001 -11.75292 1.000 30.80615 33 ILE B CA 1
ATOM 4053 C C . ILE B 1 16 ? 18.72174 -34.89588 -12.57417 1.000 33.58493 33 ILE B C 1
ATOM 4054 O O . ILE B 1 16 ? 19.55661 -34.49242 -13.39089 1.000 37.10318 33 ILE B O 1
ATOM 4070 N N . ALA B 1 17 ? 18.51327 -36.19837 -12.36861 1.000 34.48748 34 ALA B N 1
ATOM 4071 C CA . ALA B 1 17 ? 19.15026 -37.18425 -13.23491 1.000 30.91760 34 ALA B CA 1
ATOM 4072 C C . ALA B 1 17 ? 18.78247 -36.93378 -14.68936 1.000 37.57944 34 ALA B C 1
ATOM 4073 O O . ALA B 1 17 ? 19.62761 -37.04204 -15.58545 1.000 43.02830 34 ALA B O 1
ATOM 4080 N N . LYS B 1 18 ? 17.51987 -36.59102 -14.93610 1.000 35.48393 35 LYS B N 1
ATOM 4081 C CA . LYS B 1 18 ? 17.06391 -36.27685 -16.28378 1.000 36.36453 35 LYS B CA 1
ATOM 4082 C C . LYS B 1 18 ? 17.86707 -35.12784 -16.88421 1.000 42.03298 35 LYS B C 1
ATOM 4083 O O . LYS B 1 18 ? 18.56166 -35.29540 -17.89318 1.000 48.53326 35 LYS B O 1
ATOM 4102 N N . HIS B 1 19 ? 17.79392 -33.95003 -16.26434 1.000 40.64037 36 HIS B N 1
ATOM 4103 C CA . HIS B 1 19 ? 18.23678 -32.71844 -16.90783 1.000 40.81034 36 HIS B CA 1
ATOM 4104 C C . HIS B 1 19 ? 19.67835 -32.33904 -16.58160 1.000 37.98772 36 HIS B C 1
ATOM 4105 O O . HIS B 1 19 ? 20.39180 -31.83935 -17.45838 1.000 35.66264 36 HIS B O 1
ATOM 4119 N N . ARG B 1 20 ? 20.12363 -32.53747 -15.32704 1.000 34.07646 37 ARG B N 1
ATOM 4120 C CA . ARG B 1 20 ? 21.44870 -32.10512 -14.87471 1.000 25.71841 37 ARG B CA 1
ATOM 4121 C C . ARG B 1 20 ? 22.02745 -33.17482 -13.94168 1.000 36.91936 37 ARG B C 1
ATOM 4122 O O . ARG B 1 20 ? 22.18107 -32.97426 -12.73777 1.000 36.81415 37 ARG B O 1
ATOM 4143 N N . GLU B 1 21 ? 22.37304 -34.33036 -14.51478 1.000 38.40508 38 GLU B N 1
ATOM 4144 C CA . GLU B 1 21 ? 22.79019 -35.46942 -13.70137 1.000 33.50433 38 GLU B CA 1
ATOM 4145 C C . GLU B 1 21 ? 24.01263 -35.15713 -12.84589 1.000 30.82822 38 GLU B C 1
ATOM 4146 O O . GLU B 1 21 ? 24.18429 -35.75206 -11.77613 1.000 35.08308 38 GLU B O 1
ATOM 4158 N N . HIS B 1 22 ? 24.87050 -34.23446 -13.28617 1.000 36.19661 39 HIS B N 1
ATOM 4159 C CA . HIS B 1 22 ? 26.10630 -33.98631 -12.54966 1.000 36.12831 39 HIS B CA 1
ATOM 4160 C C . HIS B 1 22 ? 25.84405 -33.39520 -11.16769 1.000 44.46142 39 HIS B C 1
ATOM 4161 O O . HIS B 1 22 ? 26.65679 -33.58335 -10.25550 1.000 39.38334 39 HIS B O 1
ATOM 4175 N N . LEU B 1 23 ? 24.73122 -32.67837 -10.98776 1.000 42.22853 40 LEU B N 1
ATOM 4176 C CA . LEU B 1 23 ? 24.45632 -32.05463 -9.69692 1.000 33.12325 40 LEU B CA 1
ATOM 4177 C C . LEU B 1 23 ? 24.22727 -33.07555 -8.58803 1.000 32.50834 40 LEU B C 1
ATOM 4178 O O . LEU B 1 23 ? 24.32759 -32.72092 -7.40816 1.000 40.72495 40 LEU B O 1
ATOM 4194 N N . LEU B 1 24 ? 23.92530 -34.32834 -8.93435 1.000 36.62624 41 LEU B N 1
ATOM 4195 C CA . LEU B 1 24 ? 23.66449 -35.35114 -7.92873 1.000 31.32546 41 LEU B CA 1
ATOM 4196 C C . LEU B 1 24 ? 24.90536 -35.71440 -7.12582 1.000 35.06293 41 LEU B C 1
ATOM 4197 O O . LEU B 1 24 ? 24.78554 -36.42097 -6.11899 1.000 39.34957 41 LEU B O 1
ATOM 4213 N N . GLU B 1 25 ? 26.08594 -35.24904 -7.53932 1.000 32.83327 42 GLU B N 1
ATOM 4214 C CA . GLU B 1 25 ? 27.30184 -35.55562 -6.79525 1.000 42.65836 42 GLU B CA 1
ATOM 4215 C C . GLU B 1 25 ? 27.32717 -34.85138 -5.44570 1.000 38.58976 42 GLU B C 1
ATOM 4216 O O . GLU B 1 25 ? 27.94382 -35.35214 -4.49744 1.000 31.72244 42 GLU B O 1
ATOM 4228 N N . PHE B 1 26 ? 26.67574 -33.69459 -5.34077 1.000 35.00958 43 PHE B N 1
ATOM 4229 C CA . PHE B 1 26 ? 26.78305 -32.84080 -4.16648 1.000 33.19819 43 PHE B CA 1
ATOM 4230 C C . PHE B 1 26 ? 25.48127 -32.74454 -3.38416 1.000 26.02500 43 PHE B C 1
ATOM 4231 O O . PHE B 1 26 ? 25.38769 -31.93840 -2.45260 1.000 27.63859 43 PHE B O 1
ATOM 4248 N N . ILE B 1 27 ? 24.47774 -33.54150 -3.73290 1.000 27.13672 44 ILE B N 1
ATOM 4249 C CA . ILE B 1 27 ? 23.20410 -33.53420 -3.02862 1.000 23.62656 44 ILE B CA 1
ATOM 4250 C C . ILE B 1 27 ? 22.73865 -34.97051 -2.86601 1.000 26.83283 44 ILE B C 1
ATOM 4251 O O . ILE B 1 27 ? 22.86967 -35.78803 -3.78303 1.000 27.55469 44 ILE B O 1
ATOM 4267 N N . ARG B 1 28 ? 22.20546 -35.27398 -1.68923 1.000 26.32615 45 ARG B N 1
ATOM 4268 C CA . ARG B 1 28 ? 21.61874 -36.56771 -1.38746 1.000 25.50109 45 ARG B CA 1
ATOM 4269 C C . ARG B 1 28 ? 20.20289 -36.33103 -0.89225 1.000 26.07877 45 ARG B C 1
ATOM 4270 O O . ARG B 1 28 ? 19.95960 -35.41610 -0.10000 1.000 30.29903 45 ARG B O 1
ATOM 4291 N N . LEU B 1 29 ? 19.27202 -37.14895 -1.36946 1.000 24.61548 46 LEU B N 1
ATOM 4292 C CA . LEU B 1 29 ? 17.84794 -36.92812 -1.16006 1.000 24.13485 46 LEU B CA 1
ATOM 4293 C C . LEU B 1 29 ? 17.26818 -38.08588 -0.36236 1.000 23.65421 46 LEU B C 1
ATOM 4294 O O . LEU B 1 29 ? 17.24934 -39.22410 -0.84016 1.000 27.79493 46 LEU B O 1
ATOM 4310 N N . ASP B 1 30 ? 16.79196 -37.78950 0.84895 1.000 27.50671 47 ASP B N 1
ATOM 4311 C CA . ASP B 1 30 ? 16.17952 -38.78923 1.72649 1.000 28.26725 47 ASP B CA 1
ATOM 4312 C C . ASP B 1 30 ? 17.15476 -39.92095 2.04327 1.000 38.26721 47 ASP B C 1
ATOM 4313 O O . ASP B 1 30 ? 16.76804 -41.08317 2.18612 1.000 40.31838 47 ASP B O 1
ATOM 4322 N N . GLU B 1 31 ? 18.42961 -39.57656 2.16303 1.000 32.75118 48 GLU B N 1
ATOM 4323 C CA . GLU B 1 31 ? 19.42749 -40.50013 2.66361 1.000 27.63948 48 GLU B CA 1
ATOM 4324 C C . GLU B 1 31 ? 19.93798 -40.02267 4.01780 1.000 17.22986 48 GLU B C 1
ATOM 4325 O O . GLU B 1 31 ? 19.91861 -38.82215 4.30390 1.000 32.92245 48 GLU B O 1
ATOM 4337 N N . PRO B 1 32 ? 20.40030 -40.92893 4.87453 1.000 23.92387 49 PRO B N 1
ATOM 4338 C CA . PRO B 1 32 ? 20.84127 -40.50907 6.20785 1.000 17.71123 49 PRO B CA 1
ATOM 4339 C C . PRO B 1 32 ? 22.12646 -39.70895 6.12507 1.000 13.16459 49 PRO B C 1
ATOM 4340 O O . PRO B 1 32 ? 23.04853 -40.05463 5.38374 1.000 29.81832 49 PRO B O 1
ATOM 4351 N N . ALA B 1 33 ? 22.18167 -38.63773 6.89209 1.000 24.79830 50 ALA B N 1
ATOM 4352 C CA . ALA B 1 33 ? 23.37908 -37.82172 6.88423 1.000 22.52510 50 ALA B CA 1
ATOM 4353 C C . ALA B 1 33 ? 24.46275 -38.47066 7.73875 1.000 20.25347 50 ALA B C 1
ATOM 4354 O O . ALA B 1 33 ? 24.15877 -39.19284 8.69059 1.000 28.81631 50 ALA B O 1
ATOM 4361 N N . PRO B 1 34 ? 25.73259 -38.23554 7.41769 1.000 20.74038 51 PRO B N 1
ATOM 4362 C CA . PRO B 1 34 ? 26.81328 -38.72812 8.27906 1.000 22.68145 51 PRO B CA 1
ATOM 4363 C C . PRO B 1 34 ? 26.78166 -38.04108 9.63786 1.000 32.78688 51 PRO B C 1
ATOM 4364 O O . PRO B 1 34 ? 26.08891 -37.04664 9.85371 1.000 35.91656 51 PRO B O 1
ATOM 4375 N N . LEU B 1 35 ? 27.56420 -38.59144 10.56898 1.000 27.96673 52 LEU B N 1
ATOM 4376 C CA . LEU B 1 35 ? 27.57929 -38.05568 11.92681 1.000 29.12695 52 LEU B CA 1
ATOM 4377 C C . LEU B 1 35 ? 28.13663 -36.63926 11.96808 1.000 23.44427 52 LEU B C 1
ATOM 4378 O O . LEU B 1 35 ? 27.64967 -35.79818 12.73187 1.000 50.02988 52 LEU B O 1
ATOM 4394 N N . ASN B 1 36 ? 29.17406 -36.36395 11.17846 1.000 38.05688 53 ASN B N 1
ATOM 4395 C CA . ASN B 1 36 ? 29.84450 -35.07067 11.21949 1.000 33.03972 53 ASN B CA 1
ATOM 4396 C C . ASN B 1 36 ? 29.05651 -33.96281 10.53043 1.000 29.52514 53 ASN B C 1
ATOM 4397 O O . ASN B 1 36 ? 29.39317 -32.78725 10.70886 1.000 26.86685 53 ASN B O 1
ATOM 4408 N N . ALA B 1 37 ? 28.02851 -34.29720 9.75528 1.000 26.69719 54 ALA B N 1
ATOM 4409 C CA . ALA B 1 37 ? 27.26327 -33.27912 9.04979 1.000 23.05986 54 ALA B CA 1
ATOM 4410 C C . ALA B 1 37 ? 26.47499 -32.41664 10.03047 1.000 29.81133 54 ALA B C 1
ATOM 4411 O O . ALA B 1 37 ? 26.07349 -32.86538 11.10822 1.000 37.78175 54 ALA B O 1
ATOM 4418 N N . MET B 1 38 ? 26.25428 -31.16129 9.64079 1.000 24.29034 55 MET B N 1
ATOM 4419 C CA . MET B 1 38 ? 25.61069 -30.17803 10.49764 1.000 17.01525 55 MET B CA 1
ATOM 4420 C C . MET B 1 38 ? 24.60890 -29.35637 9.70029 1.000 28.36733 55 MET B C 1
ATOM 4421 O O . MET B 1 38 ? 24.82851 -29.05207 8.52390 1.000 22.65179 55 MET B O 1
ATOM 4435 N N . THR B 1 39 ? 23.51164 -28.99079 10.35701 1.000 30.14840 56 THR B N 1
ATOM 4436 C CA . THR B 1 39 ? 22.58322 -28.02566 9.79753 1.000 26.43569 56 THR B CA 1
ATOM 4437 C C . THR B 1 39 ? 23.09648 -26.61162 10.05510 1.000 15.98928 56 THR B C 1
ATOM 4438 O O . THR B 1 39 ? 24.02904 -26.39356 10.83202 1.000 35.96343 56 THR B O 1
ATOM 4449 N N . LEU B 1 40 ? 22.47354 -25.63952 9.38678 1.000 19.52638 57 LEU B N 1
ATOM 4450 C CA . LEU B 1 40 ? 22.86450 -24.24594 9.57292 1.000 23.74314 57 LEU B CA 1
ATOM 4451 C C . LEU B 1 40 ? 22.92332 -23.88206 11.04976 1.000 28.49740 57 LEU B C 1
ATOM 4452 O O . LEU B 1 40 ? 23.89867 -23.28281 11.51667 1.000 19.44744 57 LEU B O 1
ATOM 4468 N N . ALA B 1 41 ? 21.87089 -24.22147 11.79698 1.000 26.61807 58 ALA B N 1
ATOM 4469 C CA . ALA B 1 41 ? 21.84288 -23.91230 13.22128 1.000 27.79834 58 ALA B CA 1
ATOM 4470 C C . ALA B 1 41 ? 23.09199 -24.43013 13.91748 1.000 32.33666 58 ALA B C 1
ATOM 4471 O O . ALA B 1 41 ? 23.65077 -23.76063 14.79430 1.000 43.70966 58 ALA B O 1
ATOM 4478 N N . GLN B 1 42 ? 23.54925 -25.62097 13.53333 1.000 34.07420 59 GLN B N 1
ATOM 4479 C CA . GLN B 1 42 ? 24.70896 -26.22317 14.17815 1.000 29.33316 59 GLN B CA 1
ATOM 4480 C C . GLN B 1 42 ? 26.00934 -25.57155 13.71972 1.000 26.39199 59 GLN B C 1
ATOM 4481 O O . GLN B 1 42 ? 26.79285 -25.08984 14.54478 1.000 37.61971 59 GLN B O 1
ATOM 4495 N N . TRP B 1 43 ? 26.26380 -25.54406 12.40600 1.000 29.74307 60 TRP B N 1
ATOM 4496 C CA . TRP B 1 43 ? 27.55783 -25.05069 11.94419 1.000 29.48326 60 TRP B CA 1
ATOM 4497 C C . TRP B 1 43 ? 27.67536 -23.53346 12.02583 1.000 34.76590 60 TRP B C 1
ATOM 4498 O O . TRP B 1 43 ? 28.79555 -23.01571 11.97724 1.000 35.13192 60 TRP B O 1
ATOM 4519 N N . SER B 1 44 ? 26.56089 -22.81015 12.15288 1.000 25.97763 61 SER B N 1
ATOM 4520 C CA . SER B 1 44 ? 26.61808 -21.35910 12.28773 1.000 36.77123 61 SER B CA 1
ATOM 4521 C C . SER B 1 44 ? 26.98273 -20.90542 13.69555 1.000 25.26318 61 SER B C 1
ATOM 4522 O O . SER B 1 44 ? 27.24257 -19.71391 13.89340 1.000 32.07275 61 SER B O 1
ATOM 4530 N N . SER B 1 45 ? 26.98788 -21.80490 14.67270 1.000 39.90164 62 SER B N 1
ATOM 4531 C CA . SER B 1 45 ? 27.38764 -21.42571 16.02024 1.000 35.89554 62 SER B CA 1
ATOM 4532 C C . SER B 1 45 ? 28.78941 -20.82223 15.96765 1.000 37.00976 62 SER B C 1
ATOM 4533 O O . SER B 1 45 ? 29.67305 -21.38359 15.30578 1.000 39.17709 62 SER B O 1
ATOM 4541 N N . PRO B 1 46 ? 29.03867 -19.69660 16.64663 1.000 35.87865 63 PRO B N 1
ATOM 4542 C CA . PRO B 1 46 ? 30.30219 -18.97468 16.40709 1.000 43.65222 63 PRO B CA 1
ATOM 4543 C C . PRO B 1 46 ? 31.54411 -19.81779 16.61832 1.000 39.26677 63 PRO B C 1
ATOM 4544 O O . PRO B 1 46 ? 32.50624 -19.69106 15.85126 1.000 44.12473 63 PRO B O 1
ATOM 4555 N N . ASN B 1 47 ? 31.55915 -20.67237 17.64179 1.000 42.39959 64 ASN B N 1
ATOM 4556 C CA . ASN B 1 47 ? 32.71755 -21.53305 17.85440 1.000 41.45905 64 ASN B CA 1
ATOM 4557 C C . ASN B 1 47 ? 32.84625 -22.56260 16.73953 1.000 50.41862 64 ASN B C 1
ATOM 4558 O O . ASN B 1 47 ? 33.94637 -22.79196 16.22311 1.000 48.40224 64 ASN B O 1
ATOM 4569 N N . VAL B 1 48 ? 31.73408 -23.18936 16.35114 1.000 38.98416 65 VAL B N 1
ATOM 4570 C CA . VAL B 1 48 ? 31.78025 -24.18802 15.28635 1.000 34.75536 65 VAL B CA 1
ATOM 4571 C C . VAL B 1 48 ? 32.21570 -23.53958 13.97760 1.000 28.90136 65 VAL B C 1
ATOM 4572 O O . VAL B 1 48 ? 33.13445 -24.01601 13.30105 1.000 30.02991 65 VAL B O 1
ATOM 4585 N N . LEU B 1 49 ? 31.56297 -22.43728 13.60456 1.000 36.78355 66 LEU B N 1
ATOM 4586 C CA . LEU B 1 49 ? 31.88728 -21.77732 12.34467 1.000 32.80809 66 LEU B CA 1
ATOM 4587 C C . LEU B 1 49 ? 33.32047 -21.26257 12.34498 1.000 30.94980 66 LEU B C 1
ATOM 4588 O O . LEU B 1 49 ? 34.00817 -21.31645 11.31914 1.000 42.65795 66 LEU B O 1
ATOM 4604 N N . SER B 1 50 ? 33.78891 -20.74959 13.48313 1.000 39.76297 67 SER B N 1
ATOM 4605 C CA . SER B 1 50 ? 35.15556 -20.24383 13.54041 1.000 38.85888 67 SER B CA 1
ATOM 4606 C C . SER B 1 50 ? 36.17261 -21.35188 13.30300 1.000 25.06712 67 SER B C 1
ATOM 4607 O O . SER B 1 50 ? 37.25157 -21.09441 12.75993 1.000 28.05906 67 SER B O 1
ATOM 4615 N N . SER B 1 51 ? 35.84249 -22.59031 13.67802 1.000 40.52642 68 SER B N 1
ATOM 4616 C CA . SER B 1 51 ? 36.75421 -23.70307 13.42920 1.000 31.69803 68 SER B CA 1
ATOM 4617 C C . SER B 1 51 ? 36.78587 -24.06882 11.95217 1.000 31.53184 68 SER B C 1
ATOM 4618 O O . SER B 1 51 ? 37.85707 -24.33095 11.39372 1.000 37.32372 68 SER B O 1
ATOM 4626 N N . LEU B 1 52 ? 35.62136 -24.09835 11.30442 1.000 22.88156 69 LEU B N 1
ATOM 4627 C CA . LEU B 1 52 ? 35.58268 -24.40609 9.88021 1.000 23.81310 69 LEU B CA 1
ATOM 4628 C C . LEU B 1 52 ? 36.37619 -23.38235 9.07793 1.000 31.14289 69 LEU B C 1
ATOM 4629 O O . LEU B 1 52 ? 37.15034 -23.74502 8.18398 1.000 29.69883 69 LEU B O 1
ATOM 4645 N N . LEU B 1 53 ? 36.20567 -22.09596 9.39141 1.000 30.02706 70 LEU B N 1
ATOM 4646 C CA . LEU B 1 53 ? 36.90157 -21.05595 8.64160 1.000 27.03756 70 LEU B CA 1
ATOM 4647 C C . LEU B 1 53 ? 38.39751 -21.08208 8.92316 1.000 23.65806 70 LEU B C 1
ATOM 4648 O O . LEU B 1 53 ? 39.20718 -20.82672 8.02494 1.000 32.60625 70 LEU B O 1
ATOM 4664 N N . ALA B 1 54 ? 38.78318 -21.39026 10.16294 1.000 28.14061 71 ALA B N 1
ATOM 4665 C CA . ALA B 1 54 ? 40.19752 -21.55366 10.48076 1.000 25.89418 71 ALA B CA 1
ATOM 4666 C C . ALA B 1 54 ? 40.82446 -22.63189 9.60913 1.000 19.55940 71 ALA B C 1
ATOM 4667 O O . ALA B 1 54 ? 41.92408 -22.45511 9.07261 1.000 32.51545 71 ALA B O 1
ATOM 4674 N N . VAL B 1 55 ? 40.13959 -23.76672 9.46725 1.000 25.86302 72 VAL B N 1
ATOM 4675 C CA . VAL B 1 55 ? 40.64156 -24.83480 8.60845 1.000 18.15034 72 VAL B CA 1
ATOM 4676 C C . VAL B 1 55 ? 40.77832 -24.33504 7.17565 1.000 32.66744 72 VAL B C 1
ATOM 4677 O O . VAL B 1 55 ? 41.82162 -24.51180 6.53406 1.000 29.25024 72 VAL B O 1
ATOM 4690 N N . TYR B 1 56 ? 39.72927 -23.68944 6.65549 1.000 33.66596 73 TYR B N 1
ATOM 4691 C CA . TYR B 1 56 ? 39.77634 -23.21474 5.27666 1.000 19.07756 73 TYR B CA 1
ATOM 4692 C C . TYR B 1 56 ? 40.85445 -22.15798 5.10724 1.000 17.79215 73 TYR B C 1
ATOM 4693 O O . TYR B 1 56 ? 41.51300 -22.09149 4.06272 1.000 32.21520 73 TYR B O 1
ATOM 4711 N N . SER B 1 57 ? 41.05396 -21.32545 6.12971 1.000 31.82194 74 SER B N 1
ATOM 4712 C CA . SER B 1 57 ? 42.11720 -20.32949 6.07457 1.000 34.30666 74 SER B CA 1
ATOM 4713 C C . SER B 1 57 ? 43.47520 -20.99918 5.92362 1.000 26.40993 74 SER B C 1
ATOM 4714 O O . SER B 1 57 ? 44.23865 -20.68525 5.00362 1.000 34.30593 74 SER B O 1
ATOM 4722 N N . ASP B 1 58 ? 43.79481 -21.92787 6.82655 1.000 23.57229 75 ASP B N 1
ATOM 4723 C CA . ASP B 1 58 ? 45.05741 -22.64919 6.72576 1.000 25.92805 75 ASP B CA 1
ATOM 4724 C C . ASP B 1 58 ? 45.21390 -23.28854 5.35216 1.000 36.07396 75 ASP B C 1
ATOM 4725 O O . ASP B 1 58 ? 46.28638 -23.21447 4.74138 1.000 32.66887 75 ASP B O 1
ATOM 4734 N N . HIS B 1 59 ? 44.14459 -23.89930 4.83750 1.000 29.94518 76 HIS B N 1
ATOM 4735 C CA . HIS B 1 59 ? 44.21477 -24.53614 3.52635 1.000 21.99618 76 HIS B CA 1
ATOM 4736 C C . HIS B 1 59 ? 44.56493 -23.52653 2.44041 1.000 22.16031 76 HIS B C 1
ATOM 4737 O O . HIS B 1 59 ? 45.51216 -23.72718 1.67205 1.000 25.93553 76 HIS B O 1
ATOM 4751 N N . ILE B 1 60 ? 43.80296 -22.43430 2.35681 1.000 36.16132 77 ILE B N 1
ATOM 4752 C CA . ILE B 1 60 ? 44.01172 -21.45860 1.28971 1.000 30.31188 77 ILE B CA 1
ATOM 4753 C C . ILE B 1 60 ? 45.38769 -20.81396 1.41121 1.000 25.16011 77 ILE B C 1
ATOM 4754 O O . ILE B 1 60 ? 46.04585 -20.52633 0.40317 1.000 28.52058 77 ILE B O 1
ATOM 4770 N N . TYR B 1 61 ? 45.84366 -20.57544 2.64224 1.000 23.54063 78 TYR B N 1
ATOM 4771 C CA . TYR B 1 61 ? 47.14551 -19.97597 2.90462 1.000 23.16463 78 TYR B CA 1
ATOM 4772 C C . TYR B 1 61 ? 48.20503 -21.01764 3.25670 1.000 25.35314 78 TYR B C 1
ATOM 4773 O O . TYR B 1 61 ? 49.20828 -20.68174 3.89514 1.000 40.72097 78 TYR B O 1
ATOM 4791 N N . ARG B 1 62 ? 48.00263 -22.27497 2.85284 1.000 28.50575 79 ARG B N 1
ATOM 4792 C CA . ARG B 1 62 ? 48.92483 -23.33827 3.24343 1.000 31.07171 79 ARG B CA 1
ATOM 4793 C C . ARG B 1 62 ? 50.33737 -23.08262 2.73158 1.000 29.36305 79 ARG B C 1
ATOM 4794 O O . ARG B 1 62 ? 51.30962 -23.52289 3.35505 1.000 38.23409 79 ARG B O 1
ATOM 4815 N N . ASN B 1 63 ? 50.47454 -22.37376 1.61253 1.000 46.46275 80 ASN B N 1
ATOM 4816 C CA . ASN B 1 63 ? 51.77395 -22.07252 1.02884 1.000 37.94868 80 ASN B CA 1
ATOM 4817 C C . ASN B 1 63 ? 52.23395 -20.64848 1.32839 1.000 32.41970 80 ASN B C 1
ATOM 4818 O O . ASN B 1 63 ? 53.17506 -20.16529 0.69187 1.000 32.20864 80 ASN B O 1
ATOM 4829 N N . GLN B 1 64 ? 51.58882 -19.96517 2.27666 1.000 42.69974 81 GLN B N 1
ATOM 4830 C CA . GLN B 1 64 ? 51.92949 -18.59011 2.64078 1.000 39.24691 81 GLN B CA 1
ATOM 4831 C C . GLN B 1 64 ? 51.71151 -18.42232 4.14069 1.000 42.16985 81 GLN B C 1
ATOM 4832 O O . GLN B 1 64 ? 50.85543 -17.64266 4.57795 1.000 44.78440 81 GLN B O 1
ATOM 4846 N N . PRO B 1 65 ? 52.47428 -19.13966 4.96452 1.000 39.54469 82 PRO B N 1
ATOM 4847 C CA . PRO B 1 65 ? 52.21689 -19.09781 6.41159 1.000 46.51901 82 PRO B CA 1
ATOM 4848 C C . PRO B 1 65 ? 52.54950 -17.76361 7.06269 1.000 48.89033 82 PRO B C 1
ATOM 4849 O O . PRO B 1 65 ? 52.07729 -17.51178 8.17888 1.000 49.32163 82 PRO B O 1
ATOM 4860 N N . MET B 1 66 ? 53.34572 -16.90751 6.41866 1.000 48.60449 83 MET B N 1
ATOM 4861 C CA . MET B 1 66 ? 53.64450 -15.58664 6.96367 1.000 53.29209 83 MET B CA 1
ATOM 4862 C C . MET B 1 66 ? 52.67184 -14.51634 6.48388 1.000 54.33205 83 MET B C 1
ATOM 4863 O O . MET B 1 66 ? 52.47213 -13.51446 7.18031 1.000 51.00286 83 MET B O 1
ATOM 4877 N N . MET B 1 67 ? 52.06794 -14.70655 5.31264 1.000 41.15215 84 MET B N 1
ATOM 4878 C CA . MET B 1 67 ? 51.24139 -13.67245 4.70296 1.000 35.77846 84 MET B CA 1
ATOM 4879 C C . MET B 1 67 ? 50.10118 -13.25997 5.62630 1.000 40.88867 84 MET B C 1
ATOM 4880 O O . MET B 1 67 ? 49.43407 -14.10482 6.23091 1.000 36.60094 84 MET B O 1
ATOM 4894 N N . ILE B 1 68 ? 49.88944 -11.94630 5.74455 1.000 42.03605 85 ILE B N 1
ATOM 4895 C CA . ILE B 1 68 ? 48.70387 -11.44830 6.42893 1.000 34.11543 85 ILE B CA 1
ATOM 4896 C C . ILE B 1 68 ? 47.47060 -11.93973 5.68910 1.000 27.88193 85 ILE B C 1
ATOM 4897 O O . ILE B 1 68 ? 47.36405 -11.80405 4.46362 1.000 30.45497 85 ILE B O 1
ATOM 4913 N N . ARG B 1 69 ? 46.52835 -12.50769 6.43165 1.000 33.26252 86 ARG B N 1
ATOM 4914 C CA . ARG B 1 69 ? 45.34766 -13.11681 5.83965 1.000 29.11811 86 ARG B CA 1
ATOM 4915 C C . ARG B 1 69 ? 44.19478 -12.12424 5.80831 1.000 29.65013 86 ARG B C 1
ATOM 4916 O O . ARG B 1 69 ? 44.00773 -11.33680 6.74007 1.000 39.65995 86 ARG B O 1
ATOM 4937 N N . GLU B 1 70 ? 43.42591 -12.16929 4.72531 1.000 37.22236 87 GLU B N 1
ATOM 4938 C CA . GLU B 1 70 ? 42.29644 -11.27069 4.50135 1.000 33.67788 87 GLU B CA 1
ATOM 4939 C C . GLU B 1 70 ? 41.01569 -12.07881 4.68540 1.000 31.23860 87 GLU B C 1
ATOM 4940 O O . GLU B 1 70 ? 40.62129 -12.84902 3.80517 1.000 28.26594 87 GLU B O 1
ATOM 4952 N N . ASN B 1 71 ? 40.37171 -11.90233 5.83957 1.000 26.32501 88 ASN B N 1
ATOM 4953 C CA . ASN B 1 71 ? 39.19837 -12.70493 6.16021 1.000 30.91386 88 ASN B CA 1
ATOM 4954 C C . ASN B 1 71 ? 38.04419 -12.44868 5.20200 1.000 37.31478 88 ASN B C 1
ATOM 4955 O O . ASN B 1 71 ? 37.18583 -13.32084 5.02273 1.000 37.49511 88 ASN B O 1
ATOM 4966 N N . LYS B 1 72 ? 37.99324 -11.26423 4.57978 1.000 32.73636 89 LYS B N 1
ATOM 4967 C CA . LYS B 1 72 ? 36.82516 -10.93753 3.76178 1.000 23.66168 89 LYS B CA 1
ATOM 4968 C C . LYS B 1 72 ? 36.77794 -11.77946 2.49385 1.000 23.34013 89 LYS B C 1
ATOM 4969 O O . LYS B 1 72 ? 35.78193 -12.49322 2.28223 1.000 22.39392 89 LYS B O 1
ATOM 4988 N N . PRO B 1 73 ? 37.78658 -11.75605 1.61750 1.000 30.83358 90 PRO B N 1
ATOM 4989 C CA . PRO B 1 73 ? 37.73942 -12.64245 0.44032 1.000 19.43723 90 PRO B CA 1
ATOM 4990 C C . PRO B 1 73 ? 37.76506 -14.11204 0.80322 1.000 35.28492 90 PRO B C 1
ATOM 4991 O O . PRO B 1 73 ? 37.30855 -14.94294 0.00776 1.000 27.94640 90 PRO B O 1
ATOM 5002 N N . LEU B 1 74 ? 38.27964 -14.46048 1.98289 1.000 30.98636 91 LEU B N 1
ATOM 5003 C CA . LEU B 1 74 ? 38.29584 -15.85676 2.40087 1.000 26.33723 91 LEU B CA 1
ATOM 5004 C C . LEU B 1 74 ? 36.88403 -16.36289 2.65921 1.000 26.29269 91 LEU B C 1
ATOM 5005 O O . LEU B 1 74 ? 36.48913 -17.42091 2.15524 1.000 25.99495 91 LEU B O 1
ATOM 5021 N N . ILE B 1 75 ? 36.11154 -15.62580 3.45727 1.000 19.65779 92 ILE B N 1
ATOM 5022 C CA . ILE B 1 75 ? 34.73463 -16.02762 3.72179 1.000 30.44543 92 ILE B CA 1
ATOM 5023 C C . ILE B 1 75 ? 33.90981 -15.96580 2.44306 1.000 24.90454 92 ILE B C 1
ATOM 5024 O O . ILE B 1 75 ? 33.02659 -16.79998 2.21582 1.000 21.41341 92 ILE B O 1
ATOM 5040 N N . SER B 1 76 ? 34.17117 -14.97000 1.59525 1.000 20.81122 93 SER B N 1
ATOM 5041 C CA . SER B 1 76 ? 33.46764 -14.88560 0.32146 1.000 16.28958 93 SER B CA 1
ATOM 5042 C C . SER B 1 76 ? 33.60041 -16.18092 -0.46473 1.000 19.14626 93 SER B C 1
ATOM 5043 O O . SER B 1 76 ? 32.63262 -16.65081 -1.07270 1.000 25.80824 93 SER B O 1
ATOM 5051 N N . LEU B 1 77 ? 34.79088 -16.77897 -0.45910 1.000 20.19678 94 LEU B N 1
ATOM 5052 C CA . LEU B 1 77 ? 34.99634 -18.00647 -1.21915 1.000 21.37181 94 LEU B CA 1
ATOM 5053 C C . LEU B 1 77 ? 34.37852 -19.20301 -0.50925 1.000 20.44920 94 LEU B C 1
ATOM 5054 O O . LEU B 1 77 ? 33.76456 -20.06203 -1.15223 1.000 24.29553 94 LEU B O 1
ATOM 5070 N N . TRP B 1 78 ? 34.54067 -19.27835 0.81350 1.000 29.91538 95 TRP B N 1
ATOM 5071 C CA . TRP B 1 78 ? 33.84409 -20.29583 1.59415 1.000 26.01251 95 TRP B CA 1
ATOM 5072 C C . TRP B 1 78 ? 32.34835 -20.26437 1.30791 1.000 20.71382 95 TRP B C 1
ATOM 5073 O O . TRP B 1 78 ? 31.71593 -21.31292 1.14002 1.000 20.78973 95 TRP B O 1
ATOM 5094 N N . ALA B 1 79 ? 31.77006 -19.06303 1.22206 1.000 22.65051 96 ALA B N 1
ATOM 5095 C CA . ALA B 1 79 ? 30.33791 -18.94445 0.96302 1.000 22.44964 96 ALA B CA 1
ATOM 5096 C C . ALA B 1 79 ? 30.00551 -19.28349 -0.48338 1.000 20.41777 96 ALA B C 1
ATOM 5097 O O . ALA B 1 79 ? 28.94807 -19.85876 -0.76078 1.000 28.04773 96 ALA B O 1
ATOM 5104 N N . GLN B 1 80 ? 30.88486 -18.92036 -1.42111 1.000 19.07977 97 GLN B N 1
ATOM 5105 C CA . GLN B 1 80 ? 30.68987 -19.32685 -2.80996 1.000 18.67594 97 GLN B CA 1
ATOM 5106 C C . GLN B 1 80 ? 30.62918 -20.84394 -2.93140 1.000 16.30652 97 GLN B C 1
ATOM 5107 O O . GLN B 1 80 ? 29.87182 -21.37922 -3.74865 1.000 28.10170 97 GLN B O 1
ATOM 5121 N N . TRP B 1 81 ? 31.43591 -21.55513 -2.14175 1.000 20.79129 98 TRP B N 1
ATOM 5122 C CA . TRP B 1 81 ? 31.30767 -23.00621 -2.07828 1.000 16.14504 98 TRP B CA 1
ATOM 5123 C C . TRP B 1 81 ? 29.94132 -23.40294 -1.53517 1.000 23.99972 98 TRP B C 1
ATOM 5124 O O . TRP B 1 81 ? 29.20732 -24.17338 -2.16476 1.000 24.69514 98 TRP B O 1
ATOM 5145 N N . TYR B 1 82 ? 29.57762 -22.87386 -0.36604 1.000 22.64810 99 TYR B N 1
ATOM 5146 C CA . TYR B 1 82 ? 28.33724 -23.28397 0.28163 1.000 21.18123 99 TYR B CA 1
ATOM 5147 C C . TYR B 1 82 ? 27.13599 -23.00791 -0.61229 1.000 26.17355 99 TYR B C 1
ATOM 5148 O O . TYR B 1 82 ? 26.36329 -23.91431 -0.94181 1.000 28.62705 99 TYR B O 1
ATOM 5166 N N . ILE B 1 83 ? 26.96871 -21.75198 -1.02307 1.000 16.89223 100 ILE B N 1
ATOM 5167 C CA . ILE B 1 83 ? 25.81094 -21.38818 -1.82665 1.000 14.68858 100 ILE B CA 1
ATOM 5168 C C . ILE B 1 83 ? 25.91781 -21.96791 -3.23130 1.000 20.85937 100 ILE B C 1
ATOM 5169 O O . ILE B 1 83 ? 24.90436 -22.34420 -3.83226 1.000 20.96200 100 ILE B O 1
ATOM 5185 N N . GLY B 1 84 ? 27.13455 -22.08654 -3.76531 1.000 24.28301 101 GLY B N 1
ATOM 5186 C CA . GLY B 1 84 ? 27.29598 -22.60558 -5.11250 1.000 13.16139 101 GLY B CA 1
ATOM 5187 C C . GLY B 1 84 ? 26.92399 -24.06781 -5.24788 1.000 21.89188 101 GLY B C 1
ATOM 5188 O O . GLY B 1 84 ? 26.50798 -24.50528 -6.32430 1.000 24.73622 101 GLY B O 1
ATOM 5192 N N . LEU B 1 85 ? 27.08321 -24.84691 -4.17567 1.000 23.67923 102 LEU B N 1
ATOM 5193 C CA . LEU B 1 85 ? 26.69520 -26.25303 -4.18914 1.000 23.66964 102 LEU B CA 1
ATOM 5194 C C . LEU B 1 85 ? 25.22956 -26.46736 -3.83990 1.000 21.05906 102 LEU B C 1
ATOM 5195 O O . LEU B 1 85 ? 24.62490 -27.43660 -4.31197 1.000 22.21647 102 LEU B O 1
ATOM 5211 N N . MET B 1 86 ? 24.65399 -25.59822 -3.00624 1.000 31.84724 103 MET B N 1
ATOM 5212 C CA . MET B 1 86 ? 23.28307 -25.78885 -2.54534 1.000 27.42131 103 MET B CA 1
ATOM 5213 C C . MET B 1 86 ? 22.26579 -25.34169 -3.58835 1.000 15.06885 103 MET B C 1
ATOM 5214 O O . MET B 1 86 ? 21.26068 -26.02400 -3.81173 1.000 27.15902 103 MET B O 1
ATOM 5228 N N . VAL B 1 87 ? 22.51096 -24.21295 -4.24193 1.000 21.76872 104 VAL B N 1
ATOM 5229 C CA . VAL B 1 87 ? 21.47900 -23.52063 -5.01119 1.000 26.24300 104 VAL B CA 1
ATOM 5230 C C . VAL B 1 87 ? 21.13553 -24.22802 -6.32050 1.000 23.70301 104 VAL B C 1
ATOM 5231 O O . VAL B 1 87 ? 19.94495 -24.35876 -6.64158 1.000 29.34028 104 VAL B O 1
ATOM 5244 N N . PRO B 1 88 ? 22.10651 -24.67114 -7.11588 1.000 20.50352 105 PRO B N 1
ATOM 5245 C CA . PRO B 1 88 ? 21.79358 -25.17956 -8.46604 1.000 18.68177 105 PRO B CA 1
ATOM 5246 C C . PRO B 1 88 ? 20.73775 -26.27219 -8.45084 1.000 22.40676 105 PRO B C 1
ATOM 5247 O O . PRO B 1 88 ? 19.77250 -26.20792 -9.22678 1.000 18.98708 105 PRO B O 1
ATOM 5258 N N . PRO B 1 89 ? 20.87762 -27.30910 -7.61744 1.000 26.11039 106 PRO B N 1
ATOM 5259 C CA . PRO B 1 89 ? 19.83188 -28.34503 -7.61248 1.000 20.79711 106 PRO B CA 1
ATOM 5260 C C . PRO B 1 89 ? 18.49008 -27.84017 -7.11393 1.000 27.77339 106 PRO B C 1
ATOM 5261 O O . PRO B 1 89 ? 17.45349 -28.38366 -7.51464 1.000 24.25890 106 PRO B O 1
ATOM 5272 N N . LEU B 1 90 ? 18.47239 -26.81060 -6.26416 1.000 25.08420 107 LEU B N 1
ATOM 5273 C CA . LEU B 1 90 ? 17.20811 -26.29184 -5.75117 1.000 21.60102 107 LEU B CA 1
ATOM 5274 C C . LEU B 1 90 ? 16.49781 -25.43235 -6.78933 1.000 25.39520 107 LEU B C 1
ATOM 5275 O O . LEU B 1 90 ? 15.26639 -25.47008 -6.89019 1.000 29.29122 107 LEU B O 1
ATOM 5291 N N . MET B 1 91 ? 17.24943 -24.63943 -7.55678 1.000 19.13624 108 MET B N 1
ATOM 5292 C CA . MET B 1 91 ? 16.65268 -23.95810 -8.70056 1.000 27.96296 108 MET B CA 1
ATOM 5293 C C . MET B 1 91 ? 16.05080 -24.96615 -9.66689 1.000 28.01056 108 MET B C 1
ATOM 5294 O O . MET B 1 91 ? 14.96222 -24.74911 -10.21225 1.000 26.33664 108 MET B O 1
ATOM 5308 N N . LEU B 1 92 ? 16.75378 -26.07543 -9.89415 1.000 26.42207 109 LEU B N 1
ATOM 5309 C CA . LEU B 1 92 ? 16.25274 -27.10214 -10.79819 1.000 21.07477 109 LEU B CA 1
ATOM 5310 C C . LEU B 1 92 ? 14.99113 -27.74995 -10.24169 1.000 26.73132 109 LEU B C 1
ATOM 5311 O O . LEU B 1 92 ? 13.99274 -27.89948 -10.95480 1.000 31.59954 109 LEU B O 1
ATOM 5327 N N . ALA B 1 93 ? 15.00812 -28.11569 -8.95659 1.000 22.64013 110 ALA B N 1
ATOM 5328 C CA . ALA B 1 93 ? 13.85178 -28.77494 -8.35690 1.000 24.86548 110 ALA B CA 1
ATOM 5329 C C . ALA B 1 93 ? 12.65574 -27.83605 -8.25264 1.000 28.35931 110 ALA B C 1
ATOM 5330 O O . ALA B 1 93 ? 11.52136 -28.23802 -8.53013 1.000 28.94360 110 ALA B O 1
ATOM 5337 N N . LEU B 1 94 ? 12.88030 -26.59053 -7.83206 1.000 23.54048 111 LEU B N 1
ATOM 5338 C CA . LEU B 1 94 ? 11.75929 -25.68690 -7.59528 1.000 26.37859 111 LEU B CA 1
ATOM 5339 C C . LEU B 1 94 ? 11.15117 -25.16838 -8.89353 1.000 30.56288 111 LEU B C 1
ATOM 5340 O O . LEU B 1 94 ? 9.94885 -24.88274 -8.93766 1.000 27.77588 111 LEU B O 1
ATOM 5356 N N . LEU B 1 95 ? 11.94346 -25.05465 -9.95755 1.000 26.52547 112 LEU B N 1
ATOM 5357 C CA . LEU B 1 95 ? 11.46689 -24.44037 -11.18950 1.000 32.41586 112 LEU B CA 1
ATOM 5358 C C . LEU B 1 95 ? 10.89069 -25.43654 -12.18672 1.000 16.81491 112 LEU B C 1
ATOM 5359 O O . LEU B 1 95 ? 10.33425 -25.00933 -13.20291 1.000 39.11012 112 LEU B O 1
ATOM 5375 N N . THR B 1 96 ? 11.00602 -26.74029 -11.93858 1.000 25.71373 113 THR B N 1
ATOM 5376 C CA . THR B 1 96 ? 10.49238 -27.73951 -12.87178 1.000 25.10630 113 THR B CA 1
ATOM 5377 C C . THR B 1 96 ? 9.83878 -28.90361 -12.13163 1.000 40.62715 113 THR B C 1
ATOM 5378 O O . THR B 1 96 ? 9.92052 -30.05731 -12.56614 1.000 50.70222 113 THR B O 1
ATOM 5389 N N . GLN B 1 97 ? 9.17640 -28.62472 -11.00765 1.000 40.41152 114 GLN B N 1
ATOM 5390 C CA . GLN B 1 97 ? 8.42834 -29.64871 -10.28552 1.000 37.73296 114 GLN B CA 1
ATOM 5391 C C . GLN B 1 97 ? 7.12861 -29.05258 -9.76957 1.000 33.75530 114 GLN B C 1
ATOM 5392 O O . GLN B 1 97 ? 7.13664 -27.98302 -9.15434 1.000 35.74297 114 GLN B O 1
ATOM 5406 N N . GLU B 1 98 ? 6.01852 -29.75494 -10.00711 1.000 38.00530 115 GLU B N 1
ATOM 5407 C CA . GLU B 1 98 ? 4.72327 -29.26740 -9.54350 1.000 34.64089 115 GLU B CA 1
ATOM 5408 C C . GLU B 1 98 ? 4.72686 -29.05551 -8.03512 1.000 43.08421 115 GLU B C 1
ATOM 5409 O O . GLU B 1 98 ? 4.15188 -28.08091 -7.53729 1.000 47.35313 115 GLU B O 1
ATOM 5421 N N . LYS B 1 99 ? 5.36398 -29.95437 -7.29157 1.000 34.57506 116 LYS B N 1
ATOM 5422 C CA . LYS B 1 99 ? 5.44879 -29.84128 -5.84370 1.000 44.84227 116 LYS B CA 1
ATOM 5423 C C . LYS B 1 99 ? 6.76855 -29.18525 -5.46698 1.000 37.43179 116 LYS B C 1
ATOM 5424 O O . LYS B 1 99 ? 7.81093 -29.47823 -6.06003 1.000 32.76924 116 LYS B O 1
ATOM 5443 N N . ALA B 1 100 ? 6.71633 -28.29987 -4.47787 1.000 30.80499 117 ALA B N 1
ATOM 5444 C CA . ALA B 1 100 ? 7.87256 -27.52317 -4.05798 1.000 21.39269 117 ALA B CA 1
ATOM 5445 C C . ALA B 1 100 ? 8.56537 -28.20526 -2.88777 1.000 29.53165 117 ALA B C 1
ATOM 5446 O O . ALA B 1 100 ? 7.92867 -28.52548 -1.87916 1.000 31.11702 117 ALA B O 1
ATOM 5453 N N . LEU B 1 101 ? 9.86727 -28.41787 -3.02702 1.000 22.50765 118 LEU B N 1
ATOM 5454 C CA . LEU B 1 101 ? 10.66639 -28.94403 -1.93267 1.000 27.39226 118 LEU B CA 1
ATOM 5455 C C . LEU B 1 101 ? 10.80743 -27.90060 -0.83244 1.000 33.86335 118 LEU B C 1
ATOM 5456 O O . LEU B 1 101 ? 10.99004 -26.71090 -1.10264 1.000 45.28829 118 LEU B O 1
ATOM 5472 N N . ASP B 1 102 ? 10.70941 -28.34960 0.41667 1.000 35.82326 119 ASP B N 1
ATOM 5473 C CA . ASP B 1 102 ? 10.92828 -27.45731 1.54713 1.000 27.55818 119 ASP B CA 1
ATOM 5474 C C . ASP B 1 102 ? 12.41697 -27.16995 1.67813 1.000 25.54627 119 ASP B C 1
ATOM 5475 O O . ASP B 1 102 ? 13.23894 -28.09138 1.69794 1.000 29.94438 119 ASP B O 1
ATOM 5484 N N . VAL B 1 103 ? 12.76390 -25.88764 1.75699 1.000 26.35841 120 VAL B N 1
ATOM 5485 C CA . VAL B 1 103 ? 14.15271 -25.45231 1.75853 1.000 26.10950 120 VAL B CA 1
ATOM 5486 C C . VAL B 1 103 ? 14.56146 -24.87429 3.10468 1.000 19.74803 120 VAL B C 1
ATOM 5487 O O . VAL B 1 103 ? 15.61617 -24.24144 3.20753 1.000 32.65405 120 VAL B O 1
ATOM 5500 N N . SER B 1 104 ? 13.76056 -25.08276 4.14003 1.000 30.06551 121 SER B N 1
ATOM 5501 C CA . SER B 1 104 ? 14.12363 -24.61083 5.46658 1.000 27.54007 121 SER B CA 1
ATOM 5502 C C . SER B 1 104 ? 15.47539 -25.20142 5.85031 1.000 26.38197 121 SER B C 1
ATOM 5503 O O . SER B 1 104 ? 15.67236 -26.41575 5.71368 1.000 42.10355 121 SER B O 1
ATOM 5511 N N . PRO B 1 105 ? 16.42102 -24.40064 6.32588 1.000 31.88694 122 PRO B N 1
ATOM 5512 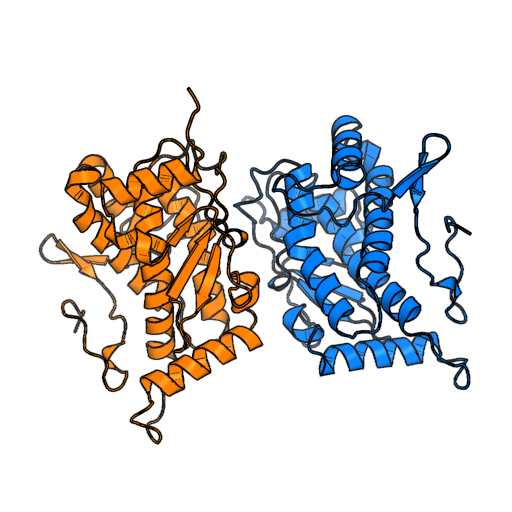C CA . PRO B 1 105 ? 17.76416 -24.93684 6.58072 1.000 26.19716 122 PRO B CA 1
ATOM 5513 C C . PRO B 1 105 ? 17.79321 -26.15181 7.49540 1.000 29.42847 122 PRO B C 1
ATOM 5514 O O . PRO B 1 105 ? 18.75165 -26.92748 7.44056 1.000 27.25352 122 PRO B O 1
ATOM 5525 N N . GLU B 1 106 ? 16.76995 -26.34888 8.33048 1.000 30.63275 123 GLU B N 1
ATOM 5526 C CA . GLU B 1 106 ? 16.81423 -27.48310 9.24680 1.000 32.59084 123 GLU B CA 1
ATOM 5527 C C . GLU B 1 106 ? 16.66565 -28.82073 8.53026 1.000 40.85461 123 GLU B C 1
ATOM 5528 O O . GLU B 1 106 ? 16.89630 -29.86334 9.15252 1.000 42.51397 123 GLU B O 1
ATOM 5540 N N . HIS B 1 107 ? 16.29109 -28.81973 7.25101 1.000 34.92712 124 HIS B N 1
ATOM 5541 C CA . HIS B 1 107 ? 16.21563 -30.03900 6.45616 1.000 34.06063 124 HIS B CA 1
ATOM 5542 C C . HIS B 1 107 ? 17.49218 -30.31388 5.67339 1.000 31.57300 124 HIS B C 1
ATOM 5543 O O . HIS B 1 107 ? 17.54028 -31.29238 4.92058 1.000 30.53843 124 HIS B O 1
ATOM 5557 N N . PHE B 1 108 ? 18.51299 -29.47387 5.81955 1.000 36.67580 125 PHE B N 1
ATOM 5558 C CA . PHE B 1 108 ? 19.73052 -29.54455 5.01534 1.000 24.84533 125 PHE B CA 1
ATOM 5559 C C . PHE B 1 108 ? 20.92062 -29.77841 5.93763 1.000 28.05117 125 PHE B C 1
ATOM 5560 O O . PHE B 1 108 ? 21.37960 -28.85631 6.61973 1.000 17.58462 125 PHE B O 1
ATOM 5577 N N . HIS B 1 109 ? 21.42256 -31.01224 5.94112 1.000 24.10551 126 HIS B N 1
ATOM 5578 C CA . HIS B 1 109 ? 22.59392 -31.38661 6.72469 1.000 25.07397 126 HIS B CA 1
ATOM 5579 C C . HIS B 1 109 ? 23.82644 -31.24499 5.83906 1.000 23.03702 126 HIS B C 1
ATOM 5580 O O . HIS B 1 109 ? 23.98607 -31.98097 4.86036 1.000 28.31254 126 HIS B O 1
ATOM 5594 N N . ALA B 1 110 ? 24.69460 -30.29867 6.17967 1.000 28.35134 127 ALA B N 1
ATOM 5595 C CA . ALA B 1 110 ? 25.87525 -30.00866 5.38122 1.000 16.12837 127 ALA B CA 1
ATOM 5596 C C . ALA B 1 110 ? 27.04580 -30.86786 5.84104 1.000 22.13307 127 ALA B C 1
ATOM 5597 O O . ALA B 1 110 ? 27.39958 -30.86672 7.02419 1.000 25.78016 127 ALA B O 1
ATOM 5604 N N . GLU B 1 111 ? 27.63839 -31.60126 4.90333 1.000 27.31337 128 GLU B N 1
ATOM 5605 C CA . GLU B 1 111 ? 28.85543 -32.36478 5.14548 1.000 23.86035 128 GLU B CA 1
ATOM 5606 C C . GLU B 1 111 ? 30.03428 -31.56294 4.61093 1.000 27.03123 128 GLU B C 1
ATOM 5607 O O . GLU B 1 111 ? 30.09808 -31.27475 3.41038 1.000 31.19606 128 GLU B O 1
ATOM 5619 N N . PHE B 1 112 ? 30.96689 -31.21578 5.49074 1.000 30.50646 129 PHE B N 1
ATOM 5620 C CA . PHE B 1 112 ? 32.03865 -30.29083 5.15353 1.000 21.73539 129 PHE B CA 1
ATOM 5621 C C . PHE B 1 112 ? 33.28911 -31.04717 4.72771 1.000 25.24455 129 PHE B C 1
ATOM 5622 O O . PHE B 1 112 ? 33.69752 -32.01389 5.38078 1.000 20.51584 129 PHE B O 1
ATOM 5639 N N . HIS B 1 113 ? 33.87746 -30.60488 3.61906 1.000 24.47557 130 HIS B N 1
ATOM 5640 C CA . HIS B 1 113 ? 35.11334 -31.17653 3.11208 1.000 21.40747 130 HIS B CA 1
ATOM 5641 C C . HIS B 1 113 ? 36.21009 -31.10563 4.17129 1.000 33.06782 130 HIS B C 1
ATOM 5642 O O . HIS B 1 113 ? 36.11837 -30.37155 5.16021 1.000 33.75692 130 HIS B O 1
ATOM 5656 N N . GLU B 1 114 ? 37.25769 -31.90394 3.96176 1.000 34.27581 131 GLU B N 1
ATOM 5657 C CA . GLU B 1 114 ? 38.38770 -31.89099 4.88126 1.000 32.31676 131 GLU B CA 1
ATOM 5658 C C . GLU B 1 114 ? 39.09231 -30.54167 4.90469 1.000 27.24189 131 GLU B C 1
ATOM 5659 O O . GLU B 1 114 ? 39.86575 -30.27646 5.83077 1.000 35.10359 131 GLU B O 1
ATOM 5671 N N . THR B 1 115 ? 38.84433 -29.68321 3.91876 1.000 30.88032 132 THR B N 1
ATOM 5672 C CA . THR B 1 115 ? 39.44589 -28.35655 3.88503 1.000 32.16096 132 THR B CA 1
ATOM 5673 C C . THR B 1 115 ? 38.60688 -27.29796 4.59441 1.000 23.91113 132 THR B C 1
ATOM 5674 O O . THR B 1 115 ? 38.99353 -26.12607 4.58933 1.000 31.30605 132 THR B O 1
ATOM 5685 N N . GLY B 1 116 ? 37.47487 -27.67008 5.19725 1.000 25.14360 133 GLY B N 1
ATOM 5686 C CA . GLY B 1 116 ? 36.64342 -26.74920 5.94614 1.000 28.99578 133 GLY B CA 1
ATOM 5687 C C . GLY B 1 116 ? 35.45028 -26.20303 5.18612 1.000 25.67278 133 GLY B C 1
ATOM 5688 O O . GLY B 1 116 ? 34.49306 -25.73733 5.81453 1.000 22.55416 133 GLY B O 1
ATOM 5692 N N . ARG B 1 117 ? 35.49684 -26.22143 3.85800 1.000 22.57934 134 ARG B N 1
ATOM 5693 C CA . ARG B 1 117 ? 34.37557 -25.82313 3.02331 1.000 24.13283 134 ARG B CA 1
ATOM 5694 C C . ARG B 1 117 ? 33.39310 -26.98232 2.86397 1.000 21.21536 134 ARG B C 1
ATOM 5695 O O . ARG B 1 117 ? 33.69519 -28.13627 3.17622 1.000 22.96905 134 ARG B O 1
ATOM 5716 N N . VAL B 1 118 ? 32.19753 -26.66476 2.36219 1.000 16.90331 135 VAL B N 1
ATOM 5717 C CA . VAL B 1 118 ? 31.16351 -27.68344 2.22226 1.000 16.50378 135 VAL B CA 1
ATOM 5718 C C . VAL B 1 118 ? 31.49931 -28.61597 1.06352 1.000 32.32609 135 VAL B C 1
ATOM 5719 O O . VAL B 1 118 ? 32.12193 -28.21971 0.06789 1.000 25.70420 135 VAL B O 1
ATOM 5732 N N . ALA B 1 119 ? 31.04755 -29.86001 1.17756 1.000 25.33246 136 ALA B N 1
ATOM 5733 C CA . ALA B 1 119 ? 31.27739 -30.87947 0.16412 1.000 23.47672 136 ALA B CA 1
ATOM 5734 C C . ALA B 1 119 ? 29.99337 -31.47281 -0.38713 1.000 20.87507 136 ALA B C 1
ATOM 5735 O O . ALA B 1 119 ? 29.91581 -31.75468 -1.58454 1.000 22.22019 136 ALA B O 1
ATOM 5742 N N . CYS B 1 120 ? 28.98048 -31.66180 0.45490 1.000 19.81179 137 CYS B N 1
ATOM 5743 C CA . CYS B 1 120 ? 27.76443 -32.35404 0.05820 1.000 20.14794 137 CYS B CA 1
ATOM 5744 C C . CYS B 1 120 ? 26.64709 -31.97022 1.01510 1.000 27.45478 137 CYS B C 1
ATOM 5745 O O . CYS B 1 120 ? 26.87825 -31.76857 2.20994 1.000 18.68250 137 CYS B O 1
ATOM 5753 N N . PHE B 1 121 ? 25.43440 -31.88076 0.47798 1.000 23.42233 138 PHE B N 1
ATOM 5754 C CA . PHE B 1 121 ? 24.24490 -31.56987 1.25814 1.000 20.66494 138 PHE B CA 1
ATOM 5755 C C . PHE B 1 121 ? 23.35382 -32.80114 1.32014 1.000 23.17719 138 PHE B C 1
ATOM 5756 O O . PHE B 1 121 ? 23.02995 -33.39133 0.28431 1.000 17.27707 138 PHE B O 1
ATOM 5773 N N . TRP B 1 122 ? 22.97314 -33.18815 2.53366 1.000 18.87442 139 TRP B N 1
ATOM 5774 C CA . TRP B 1 122 ? 22.11802 -34.34312 2.77785 1.000 32.34264 139 TRP B CA 1
ATOM 5775 C C . TRP B 1 122 ? 20.75861 -33.83233 3.23452 1.000 25.87376 139 TRP B C 1
ATOM 5776 O O . TRP B 1 122 ? 20.64958 -33.22745 4.30653 1.000 35.89431 139 TRP B O 1
ATOM 5797 N N . VAL B 1 123 ? 19.72633 -34.09287 2.43593 1.000 26.91864 140 VAL B N 1
ATOM 5798 C CA . VAL B 1 123 ? 18.42845 -33.44385 2.58004 1.000 22.27356 140 VAL B CA 1
ATOM 5799 C C . VAL B 1 123 ? 17.38910 -34.47239 3.00185 1.000 29.99148 140 VAL B C 1
ATOM 5800 O O . VAL B 1 123 ? 17.25335 -35.52457 2.36586 1.000 26.67459 140 VAL B O 1
ATOM 5813 N N . ASP B 1 124 ? 16.65692 -34.16819 4.07312 1.000 30.76311 141 ASP B N 1
ATOM 5814 C CA . ASP B 1 124 ? 15.39890 -34.84601 4.37391 1.000 38.47974 141 ASP B CA 1
ATOM 5815 C C . ASP B 1 124 ? 14.31041 -34.12457 3.58689 1.000 40.49507 141 ASP B C 1
ATOM 5816 O O . ASP B 1 124 ? 13.95578 -32.98370 3.90442 1.000 40.15053 141 ASP B O 1
ATOM 5825 N N . VAL B 1 125 ? 13.79197 -34.78400 2.55752 1.000 31.68602 142 VAL B N 1
ATOM 5826 C CA . VAL B 1 125 ? 12.92776 -34.14627 1.57220 1.000 32.06796 142 VAL B CA 1
ATOM 5827 C C . VAL B 1 125 ? 11.48684 -34.19911 2.05878 1.000 39.95003 142 VAL B C 1
ATOM 5828 O O . VAL B 1 125 ? 10.95571 -35.27675 2.34900 1.000 35.83707 142 VAL B O 1
ATOM 5841 N N . SER B 1 126 ? 10.85685 -33.03087 2.14721 1.000 41.56420 143 SER B N 1
ATOM 5842 C CA . SER B 1 126 ? 9.43408 -32.91996 2.42315 1.000 39.14010 143 SER B CA 1
ATOM 5843 C C . SER B 1 126 ? 8.84295 -31.85826 1.50852 1.000 41.60684 143 SER B C 1
ATOM 5844 O O . SER B 1 126 ? 9.53735 -30.93240 1.08114 1.000 39.22090 143 SER B O 1
ATOM 5851 N N . GLU B 1 127 ? 7.55646 -32.00386 1.20266 1.000 47.55473 144 GLU B N 1
ATOM 5852 C CA . GLU B 1 127 ? 6.87508 -31.00368 0.39423 1.000 33.66210 144 GLU B CA 1
ATOM 5853 C C . GLU B 1 127 ? 6.64411 -29.73554 1.20631 1.000 37.90148 144 GLU B C 1
ATOM 5854 O O . GLU B 1 127 ? 6.28443 -29.78877 2.38561 1.000 42.56463 144 GLU B O 1
ATOM 5866 N N . ASP B 1 128 ? 6.85193 -28.58858 0.56378 1.000 40.02516 145 ASP B N 1
ATOM 5867 C CA . ASP B 1 128 ? 6.49049 -27.28774 1.12428 1.000 39.00116 145 ASP B CA 1
ATOM 5868 C C . ASP B 1 128 ? 5.12336 -26.92676 0.55235 1.000 42.59178 145 ASP B C 1
ATOM 5869 O O . ASP B 1 128 ? 5.01423 -26.32786 -0.51817 1.000 38.16227 145 ASP B O 1
ATOM 5878 N N . LYS B 1 129 ? 4.06717 -27.32305 1.26370 1.000 45.59927 146 LYS B N 1
ATOM 5879 C CA . LYS B 1 129 ? 2.71542 -27.05790 0.78776 1.000 42.27231 146 LYS B CA 1
ATOM 5880 C C . LYS B 1 129 ? 2.41648 -25.56589 0.76383 1.000 38.43520 146 LYS B C 1
ATOM 5881 O O . LYS B 1 129 ? 1.52419 -25.13437 0.02688 1.000 53.53106 146 LYS B O 1
ATOM 5900 N N . ASN B 1 130 ? 3.14368 -24.77162 1.55321 1.000 31.94021 147 ASN B N 1
ATOM 5901 C CA . ASN B 1 130 ? 3.04189 -23.32226 1.43707 1.000 33.14074 147 ASN B CA 1
ATOM 5902 C C . ASN B 1 130 ? 3.58493 -22.83693 0.09980 1.000 46.65191 147 ASN B C 1
ATOM 5903 O O . ASN B 1 130 ? 3.02072 -21.92038 -0.50912 1.000 52.15346 147 ASN B O 1
ATOM 5914 N N . ALA B 1 131 ? 4.66925 -23.44660 -0.38077 1.000 46.97284 148 ALA B N 1
ATOM 5915 C CA . ALA B 1 131 ? 5.36791 -22.95846 -1.56111 1.000 41.47778 148 ALA B CA 1
ATOM 5916 C C . ALA B 1 131 ? 5.01218 -23.71619 -2.83300 1.000 32.64913 148 ALA B C 1
ATOM 5917 O O . ALA B 1 131 ? 5.39855 -23.27659 -3.92091 1.000 38.91364 148 ALA B O 1
ATOM 5924 N N . THR B 1 132 ? 4.28738 -24.82944 -2.72899 1.000 36.15037 149 THR B N 1
ATOM 5925 C CA . THR B 1 132 ? 3.81678 -25.51479 -3.92894 1.000 36.74031 149 THR B CA 1
ATOM 5926 C C . THR B 1 132 ? 2.88114 -24.64759 -4.76506 1.000 38.74825 149 THR B C 1
ATOM 5927 O O . THR B 1 132 ? 2.98797 -24.68821 -6.00355 1.000 34.80035 149 THR B O 1
ATOM 5938 N N . PRO B 1 133 ? 1.95629 -23.87218 -4.18615 1.000 48.95578 150 PRO B N 1
ATOM 5939 C CA . PRO B 1 133 ? 1.12246 -22.98057 -5.01202 1.000 57.35904 150 PRO B CA 1
ATOM 5940 C C . PRO B 1 133 ? 1.86496 -21.78857 -5.60570 1.000 47.99728 150 PRO B C 1
ATOM 5941 O O . PRO B 1 133 ? 1.26220 -21.04323 -6.39043 1.000 54.15628 150 PRO B O 1
ATOM 5952 N N . HIS B 1 134 ? 3.13172 -21.57506 -5.26207 1.000 44.03262 151 HIS B N 1
ATOM 5953 C CA . HIS B 1 134 ? 3.84125 -20.38678 -5.71210 1.000 36.48341 151 HIS B CA 1
ATOM 5954 C C . HIS B 1 134 ? 4.33240 -20.53410 -7.14786 1.000 37.21712 151 HIS B C 1
ATOM 5955 O O . HIS B 1 134 ? 4.66435 -21.62993 -7.61003 1.000 36.48372 151 HIS B O 1
ATOM 5969 N N . SER B 1 135 ? 4.38097 -19.39721 -7.84905 1.000 39.55450 152 SER B N 1
ATOM 5970 C CA . SER B 1 135 ? 4.88848 -19.28349 -9.21221 1.000 39.46146 152 SER B CA 1
ATOM 5971 C C . SER B 1 135 ? 6.40943 -19.40543 -9.19891 1.000 35.62485 152 SER B C 1
ATOM 5972 O O . SER B 1 135 ? 7.00314 -19.58315 -8.12702 1.000 33.81489 152 SER B O 1
ATOM 5980 N N . PRO B 1 136 ? 7.08026 -19.32332 -10.35337 1.000 30.13668 153 PRO B N 1
ATOM 5981 C CA . PRO B 1 136 ? 8.55353 -19.35508 -10.32465 1.000 29.90979 153 PRO B CA 1
ATOM 5982 C C . PRO B 1 136 ? 9.15645 -18.20252 -9.54298 1.000 38.59330 153 PRO B C 1
ATOM 5983 O O . PRO B 1 136 ? 10.14541 -18.39446 -8.82371 1.000 34.36455 153 PRO B O 1
ATOM 5994 N N . GLN B 1 137 ? 8.58759 -17.00090 -9.66732 1.000 30.33122 154 GLN B N 1
ATOM 5995 C CA . GLN B 1 137 ? 9.10915 -15.85921 -8.92525 1.000 26.27508 154 GLN B CA 1
ATOM 5996 C C . GLN B 1 137 ? 8.99125 -16.08351 -7.42260 1.000 22.29666 154 GLN B C 1
ATOM 5997 O O . GLN B 1 137 ? 9.95381 -15.87856 -6.67627 1.000 30.99369 154 GLN B O 1
ATOM 6011 N N . HIS B 1 138 ? 7.81271 -16.50204 -6.95609 1.000 23.19615 155 HIS B N 1
ATOM 6012 C CA . HIS B 1 138 ? 7.61296 -16.66403 -5.52122 1.000 28.64010 155 HIS B CA 1
ATOM 6013 C C . HIS B 1 138 ? 8.33617 -17.88223 -4.96893 1.000 25.86634 155 HIS B C 1
ATOM 6014 O O . HIS B 1 138 ? 8.61534 -17.92682 -3.76623 1.000 28.13520 155 HIS B O 1
ATOM 6028 N N . ARG B 1 139 ? 8.64383 -18.87001 -5.80991 1.000 27.09813 156 ARG B N 1
ATOM 6029 C CA . ARG B 1 139 ? 9.46928 -19.98054 -5.34779 1.000 29.54563 156 ARG B CA 1
ATOM 6030 C C . ARG B 1 139 ? 10.91690 -19.54494 -5.16882 1.000 20.57074 156 ARG B C 1
ATOM 6031 O O . ARG B 1 139 ? 11.58706 -19.97105 -4.22209 1.000 25.36278 156 ARG B O 1
ATOM 6052 N N . MET B 1 140 ? 11.41362 -18.68818 -6.06167 1.000 23.99206 157 MET B N 1
ATOM 6053 C CA . MET B 1 140 ? 12.74718 -18.13082 -5.87551 1.000 18.51646 157 MET B CA 1
ATOM 6054 C C . MET B 1 140 ? 12.77667 -17.18005 -4.68576 1.000 25.00690 157 MET B C 1
ATOM 6055 O O . MET B 1 140 ? 13.76829 -17.12577 -3.95057 1.000 34.69669 157 MET B O 1
ATOM 6069 N N . GLU B 1 141 ? 11.70529 -16.41259 -4.48205 1.000 23.28490 158 GLU B N 1
ATOM 6070 C CA . GLU B 1 141 ? 11.63828 -15.57141 -3.29263 1.000 30.82195 158 GLU B CA 1
ATOM 6071 C C . GLU B 1 141 ? 11.65411 -16.41870 -2.02855 1.000 19.54909 158 GLU B C 1
ATOM 6072 O O . GLU B 1 141 ? 12.24873 -16.03052 -1.01714 1.000 28.19962 158 GLU B O 1
ATOM 6084 N N . THR B 1 142 ? 11.01488 -17.58704 -2.06842 1.000 29.72140 159 THR B N 1
ATOM 6085 C CA . THR B 1 142 ? 11.04462 -18.47731 -0.91323 1.000 31.75666 159 THR B CA 1
ATOM 6086 C C . THR B 1 142 ? 12.45402 -19.01008 -0.67670 1.000 24.93693 159 THR B C 1
ATOM 6087 O O . THR B 1 142 ? 12.94787 -19.00814 0.45774 1.000 25.74770 159 THR B O 1
ATOM 6098 N N . LEU B 1 143 ? 13.12427 -19.45792 -1.74271 1.000 29.65964 160 LEU B N 1
ATOM 6099 C CA . LEU B 1 143 ? 14.51951 -19.87219 -1.62022 1.000 21.35201 160 LEU B CA 1
ATOM 6100 C C . LEU B 1 143 ? 15.36850 -18.75605 -1.02599 1.000 26.76719 160 LEU B C 1
ATOM 6101 O O . LEU B 1 143 ? 16.19436 -18.99383 -0.13575 1.000 35.09150 160 LEU B O 1
ATOM 6117 N N . ILE B 1 144 ? 15.17996 -17.52738 -1.50842 1.000 30.50969 161 ILE B N 1
ATOM 6118 C CA . ILE B 1 144 ? 15.95076 -16.40002 -0.99249 1.000 28.77822 161 ILE B CA 1
ATOM 6119 C C . ILE B 1 144 ? 15.62524 -16.16147 0.47623 1.000 26.68516 161 ILE B C 1
ATOM 6120 O O . ILE B 1 144 ? 16.52149 -16.05243 1.32086 1.000 27.11358 161 ILE B O 1
ATOM 6136 N N . SER B 1 145 ? 14.33503 -16.07658 0.80266 1.000 29.10391 162 SER B N 1
ATOM 6137 C CA . SER B 1 145 ? 13.94236 -15.68435 2.15201 1.000 31.69075 162 SER B CA 1
ATOM 6138 C C . SER B 1 145 ? 14.24015 -16.78021 3.17058 1.000 21.75186 162 SER B C 1
ATOM 6139 O O . SER B 1 145 ? 14.71047 -16.49180 4.27694 1.000 29.55066 162 SER B O 1
ATOM 6147 N N . GLN B 1 146 ? 13.97635 -18.03991 2.82111 1.000 30.89363 163 GLN B N 1
ATOM 6148 C CA . GLN B 1 146 ? 14.03895 -19.12625 3.79439 1.000 22.52603 163 GLN B CA 1
ATOM 6149 C C . GLN B 1 146 ? 15.37923 -19.85668 3.81330 1.000 31.61780 163 GLN B C 1
ATOM 6150 O O . GLN B 1 146 ? 15.83701 -20.27083 4.88392 1.000 27.87293 163 GLN B O 1
ATOM 6164 N N . ALA B 1 147 ? 16.01217 -20.04614 2.65667 1.000 26.73954 164 ALA B N 1
ATOM 6165 C CA . ALA B 1 147 ? 17.23109 -20.84193 2.56143 1.000 19.79972 164 ALA B CA 1
ATOM 6166 C C . ALA B 1 147 ? 18.50426 -20.01138 2.60611 1.000 27.06903 164 ALA B C 1
ATOM 6167 O O . ALA B 1 147 ? 19.47913 -20.41748 3.24724 1.000 26.35929 164 ALA B O 1
ATOM 6174 N N . LEU B 1 148 ? 18.52666 -18.86292 1.93429 1.000 29.17695 165 LEU B N 1
ATOM 6175 C CA . LEU B 1 148 ? 19.75962 -18.11220 1.73873 1.000 25.61170 165 LEU B CA 1
ATOM 6176 C C . LEU B 1 148 ? 19.94527 -16.98074 2.74047 1.000 15.93271 165 LEU B C 1
ATOM 6177 O O . LEU B 1 148 ? 21.07160 -16.73954 3.18455 1.000 25.58976 165 LEU B O 1
ATOM 6193 N N . VAL B 1 149 ? 18.87785 -16.27715 3.12286 1.000 31.46131 166 VAL B N 1
ATOM 6194 C CA . VAL B 1 149 ? 19.02780 -15.19698 4.09728 1.000 31.50977 166 VAL B CA 1
ATOM 6195 C C . VAL B 1 149 ? 19.59351 -15.73062 5.40741 1.000 23.92349 166 VAL B C 1
ATOM 6196 O O . VAL B 1 149 ? 20.52116 -15.11278 5.94910 1.000 32.27032 166 VAL B O 1
ATOM 6209 N N . PRO B 1 150 ? 19.12133 -16.85210 5.94980 1.000 20.01310 167 PRO B N 1
ATOM 6210 C CA . PRO B 1 150 ? 19.76423 -17.38280 7.16553 1.000 25.84526 167 PRO B CA 1
ATOM 6211 C C . PRO B 1 150 ? 21.25585 -17.61988 7.00455 1.000 27.32397 167 PRO B C 1
ATOM 6212 O O . PRO B 1 150 ? 22.01928 -17.42269 7.95890 1.000 27.64249 167 PRO B O 1
ATOM 6223 N N . VAL B 1 151 ? 21.69332 -18.04136 5.81693 1.000 26.59268 168 VAL B N 1
ATOM 6224 C CA . VAL B 1 151 ? 23.10679 -18.33939 5.60528 1.000 23.64372 168 VAL B CA 1
ATOM 6225 C C . VAL B 1 151 ? 23.93354 -17.05804 5.61394 1.000 24.22765 168 VAL B C 1
ATOM 6226 O O . VAL B 1 151 ? 24.96073 -16.96652 6.29772 1.000 22.13970 168 VAL B O 1
ATOM 6239 N N . VAL B 1 152 ? 23.49817 -16.04643 4.85962 1.000 31.13907 169 VAL B N 1
ATOM 6240 C CA . VAL B 1 152 ? 24.23353 -14.78486 4.82690 1.000 26.96990 169 VAL B CA 1
ATOM 6241 C C . VAL B 1 152 ? 24.30875 -14.17776 6.22054 1.000 23.08290 169 VAL B C 1
ATOM 6242 O O . VAL B 1 152 ? 25.34182 -13.62843 6.62058 1.000 37.50145 169 VAL B O 1
ATOM 6255 N N . GLN B 1 153 ? 23.21859 -14.26527 6.98290 1.000 31.20792 170 GLN B N 1
ATOM 6256 C CA . GLN B 1 153 ? 23.22323 -13.70417 8.32883 1.000 31.46584 170 GLN B CA 1
ATOM 6257 C C . GLN B 1 153 ? 24.15914 -14.47035 9.25226 1.000 27.13628 170 GLN B C 1
ATOM 6258 O O . GLN B 1 153 ? 24.74789 -13.87848 10.16322 1.000 33.99505 170 GLN B O 1
ATOM 6272 N N . ALA B 1 154 ? 24.31543 -15.77725 9.03735 1.000 36.04657 171 ALA B N 1
ATOM 6273 C CA . ALA B 1 154 ? 25.23464 -16.54566 9.86853 1.000 22.98165 171 ALA B CA 1
ATOM 6274 C C . ALA B 1 154 ? 26.67790 -16.11977 9.63051 1.000 32.21315 171 ALA B C 1
ATOM 6275 O O . ALA B 1 154 ? 27.47213 -16.04029 10.57626 1.000 26.77898 171 ALA B O 1
ATOM 6282 N N . LEU B 1 155 ? 27.03391 -15.83294 8.37532 1.000 22.77712 172 LEU B N 1
ATOM 6283 C CA . LEU B 1 155 ? 28.39550 -15.40987 8.06639 1.000 23.88312 172 LEU B CA 1
ATOM 6284 C C . LEU B 1 155 ? 28.60192 -13.93666 8.38415 1.000 25.79492 172 LEU B C 1
ATOM 6285 O O . LEU B 1 155 ? 29.67263 -13.54280 8.85848 1.000 26.23443 172 LEU B O 1
ATOM 6301 N N . GLU B 1 156 ? 27.58746 -13.11074 8.13161 1.000 32.35135 173 GLU B N 1
ATOM 6302 C CA . GLU B 1 156 ? 27.66797 -11.70376 8.49809 1.000 32.08516 173 GLU B CA 1
ATOM 6303 C C . GLU B 1 156 ? 27.90684 -11.52377 9.99051 1.000 28.20344 173 GLU B C 1
ATOM 6304 O O . GLU B 1 156 ? 28.45381 -10.49426 10.40056 1.000 37.08895 173 GLU B O 1
ATOM 6316 N N . ALA B 1 157 ? 27.52404 -12.50976 10.80782 1.000 36.53222 174 ALA B N 1
ATOM 6317 C CA . ALA B 1 157 ? 27.66854 -12.39561 12.25424 1.000 28.88360 174 ALA B CA 1
ATOM 6318 C C . ALA B 1 157 ? 29.11806 -12.48891 12.71038 1.000 31.46355 174 ALA B C 1
ATOM 6319 O O . ALA B 1 157 ? 29.42805 -12.06555 13.82871 1.000 40.62881 174 ALA B O 1
ATOM 6326 N N . THR B 1 158 ? 30.01149 -13.03638 11.88282 1.000 40.81646 175 THR B N 1
ATOM 6327 C CA . THR B 1 158 ? 31.42120 -13.08020 12.25252 1.000 32.14653 175 THR B CA 1
ATOM 6328 C C . THR B 1 158 ? 32.02144 -11.68798 12.37681 1.000 36.14888 175 THR B C 1
ATOM 6329 O O . THR B 1 158 ? 33.06888 -11.53139 13.01305 1.000 36.40739 175 THR B O 1
ATOM 6340 N N . GLY B 1 159 ? 31.39061 -10.68060 11.77498 1.000 31.27277 176 GLY B N 1
ATOM 6341 C CA . GLY B 1 159 ? 31.93886 -9.34163 11.75850 1.000 34.09373 176 GLY B CA 1
ATOM 6342 C C . GLY B 1 159 ? 33.09779 -9.14662 10.81180 1.000 35.17247 176 GLY B C 1
ATOM 6343 O O . GLY B 1 159 ? 33.77094 -8.11363 10.88740 1.000 42.96894 176 GLY B O 1
ATOM 6347 N N . GLU B 1 160 ? 33.34954 -10.10494 9.91986 1.000 36.86471 177 GLU B N 1
ATOM 6348 C CA . GLU B 1 160 ? 34.49209 -10.06839 9.01912 1.000 33.58403 177 GLU B CA 1
ATOM 6349 C C . GLU B 1 160 ? 34.10539 -9.88434 7.55945 1.000 34.71989 177 GLU B C 1
ATOM 6350 O O . GLU B 1 160 ? 34.99246 -9.85696 6.69955 1.000 39.35891 177 GLU B O 1
ATOM 6362 N N . ILE B 1 161 ? 32.81570 -9.75595 7.25162 1.000 34.38060 178 ILE B N 1
ATOM 6363 C CA . ILE B 1 161 ? 32.37261 -9.60072 5.87238 1.000 27.25392 178 ILE B CA 1
ATOM 6364 C C . ILE B 1 161 ? 31.00620 -8.93922 5.88504 1.000 34.89151 178 ILE B C 1
ATOM 6365 O O . ILE B 1 161 ? 30.19898 -9.16548 6.79003 1.000 42.23022 178 ILE B O 1
ATOM 6381 N N . ASN B 1 162 ? 30.74871 -8.11618 4.87350 1.000 42.81787 179 ASN B N 1
ATOM 6382 C CA . ASN B 1 162 ? 29.44132 -7.50684 4.68699 1.000 41.98080 179 ASN B CA 1
ATOM 6383 C C . ASN B 1 162 ? 28.55738 -8.42374 3.85111 1.000 29.11734 179 ASN B C 1
ATOM 6384 O O . ASN B 1 162 ? 29.02181 -9.05915 2.90058 1.000 37.91781 179 ASN B O 1
ATOM 6395 N N . GLY B 1 163 ? 27.27841 -8.49658 4.22143 1.000 30.28559 180 GLY B N 1
ATOM 6396 C CA . GLY B 1 163 ? 26.35145 -9.34329 3.48835 1.000 29.82947 180 GLY B CA 1
ATOM 6397 C C . GLY B 1 163 ? 26.31983 -9.03788 2.00436 1.000 35.24153 180 GLY B C 1
ATOM 6398 O O . GLY B 1 163 ? 26.13547 -9.93835 1.18023 1.000 35.13896 180 GLY B O 1
ATOM 6402 N N . LYS B 1 164 ? 26.48596 -7.76475 1.64207 1.000 20.75248 181 LYS B N 1
ATOM 6403 C CA . LYS B 1 164 ? 26.31806 -7.35441 0.25180 1.000 27.55994 181 LYS B CA 1
ATOM 6404 C C . LYS B 1 164 ? 27.20547 -8.16576 -0.68235 1.000 24.30680 181 LYS B C 1
ATOM 6405 O O . LYS B 1 164 ? 26.77886 -8.55772 -1.77509 1.000 34.59278 181 LYS B O 1
ATOM 6424 N N . LEU B 1 165 ? 28.44588 -8.42991 -0.26880 1.000 24.66689 182 LEU B N 1
ATOM 6425 C CA . LEU B 1 165 ? 29.35741 -9.18910 -1.11710 1.000 20.35869 182 LEU B CA 1
ATOM 6426 C C . LEU B 1 165 ? 28.83021 -10.59395 -1.37231 1.000 22.58311 182 LEU B C 1
ATOM 6427 O O . LEU B 1 165 ? 28.91779 -11.10527 -2.49489 1.000 31.61463 182 LEU B O 1
ATOM 6443 N N . ILE B 1 166 ? 28.27939 -11.23498 -0.34239 1.000 24.67644 183 ILE B N 1
ATOM 6444 C CA . ILE B 1 166 ? 27.72756 -12.57414 -0.51330 1.000 19.06178 183 ILE B CA 1
ATOM 6445 C C . ILE B 1 166 ? 26.53035 -12.53443 -1.45064 1.000 24.41665 183 ILE B C 1
ATOM 6446 O O . ILE B 1 166 ? 26.42348 -13.33810 -2.38471 1.000 22.15000 183 ILE B O 1
ATOM 6462 N N . TRP B 1 167 ? 25.60303 -11.60682 -1.20464 1.000 27.24301 184 TRP B N 1
ATOM 6463 C CA . TRP B 1 167 ? 24.46946 -11.44414 -2.10553 1.000 20.18285 184 TRP B CA 1
ATOM 6464 C C . TRP B 1 167 ? 24.93887 -11.16747 -3.52642 1.000 18.95974 184 TRP B C 1
ATOM 6465 O O . TRP B 1 167 ? 24.37605 -11.69953 -4.48988 1.000 25.51645 184 TRP B O 1
ATOM 6486 N N . SER B 1 168 ? 25.97774 -10.34766 -3.67802 1.000 13.28176 185 SER B N 1
ATOM 6487 C CA . SER B 1 168 ? 26.50399 -10.07330 -5.00948 1.000 27.79715 185 SER B CA 1
ATOM 6488 C C . SER B 1 168 ? 26.93335 -11.36058 -5.69803 1.000 29.46208 185 SER B C 1
ATOM 6489 O O . SER B 1 168 ? 26.57686 -11.60803 -6.85588 1.000 31.07517 185 SER B O 1
ATOM 6497 N N . ASN B 1 169 ? 27.69685 -12.20106 -4.99571 1.000 22.26405 186 ASN B N 1
ATOM 6498 C CA . ASN B 1 169 ? 28.12079 -13.46270 -5.58906 1.000 15.33866 186 ASN B CA 1
ATOM 6499 C C . ASN B 1 169 ? 26.93541 -14.38511 -5.83694 1.000 19.91209 186 ASN B C 1
ATOM 6500 O O . ASN B 1 169 ? 26.92816 -15.13538 -6.81866 1.000 30.18169 186 ASN B O 1
ATOM 6511 N N . THR B 1 170 ? 25.92590 -14.33721 -4.96698 1.000 21.09749 187 THR B N 1
ATOM 6512 C CA . THR B 1 170 ? 24.74666 -15.17427 -5.15049 1.000 25.63715 187 THR B CA 1
ATOM 6513 C C . THR B 1 170 ? 23.94111 -14.73238 -6.36300 1.000 24.47530 187 THR B C 1
ATOM 6514 O O . THR B 1 170 ? 23.47604 -15.56932 -7.14489 1.000 21.19723 187 THR B O 1
ATOM 6525 N N . GLY B 1 171 ? 23.75609 -13.42214 -6.52804 1.000 17.71516 188 GLY B N 1
ATOM 6526 C CA . GLY B 1 171 ? 23.02499 -12.93434 -7.68301 1.000 20.28533 188 GLY B CA 1
ATOM 6527 C C . GLY B 1 171 ? 23.66482 -13.36101 -8.98691 1.000 21.37375 188 GLY B C 1
ATOM 6528 O O . GLY B 1 171 ? 22.98618 -13.82302 -9.90710 1.000 27.76880 188 GLY B O 1
ATOM 6532 N N . TYR B 1 172 ? 24.98568 -13.21794 -9.08258 1.000 22.02632 189 TYR B N 1
ATOM 6533 C CA . TYR B 1 172 ? 25.67918 -13.67465 -10.27997 1.000 23.06650 189 TYR B CA 1
ATOM 6534 C C . TYR B 1 172 ? 25.43103 -15.15827 -10.51524 1.000 16.99596 189 TYR B C 1
ATOM 6535 O O . TYR B 1 172 ? 25.10455 -15.57644 -11.63088 1.000 33.42811 189 TYR B O 1
ATOM 6553 N N . LEU B 1 173 ? 25.56935 -15.97062 -9.46715 1.000 30.48158 190 LEU B N 1
ATOM 6554 C CA . LEU B 1 173 ? 25.39761 -17.41110 -9.62247 1.000 22.58203 190 LEU B CA 1
ATOM 6555 C C . LEU B 1 173 ? 24.00001 -17.73779 -10.12959 1.000 25.70893 190 LEU B C 1
ATOM 6556 O O . LEU B 1 173 ? 23.83679 -18.46250 -11.11847 1.000 27.30659 190 LEU B O 1
ATOM 6572 N N . ILE B 1 174 ? 22.97598 -17.20686 -9.45965 1.000 28.56381 191 ILE B N 1
ATOM 6573 C CA . ILE B 1 174 ? 21.60052 -17.46627 -9.87220 1.000 21.28421 191 ILE B CA 1
ATOM 6574 C C . ILE B 1 174 ? 21.40469 -17.06811 -11.32745 1.000 24.40113 191 ILE B C 1
ATOM 6575 O O . ILE B 1 174 ? 20.79998 -17.80353 -12.11606 1.000 26.16192 191 ILE B O 1
ATOM 6591 N N . ASN B 1 175 ? 21.91121 -15.89347 -11.70565 1.000 24.81106 192 ASN B N 1
ATOM 6592 C CA . ASN B 1 175 ? 21.77480 -15.45349 -13.08953 1.000 34.48746 192 ASN B CA 1
ATOM 6593 C C . ASN B 1 175 ? 22.53867 -16.37346 -14.03168 1.000 27.84398 192 ASN B C 1
ATOM 6594 O O . ASN B 1 175 ? 22.09799 -16.62718 -15.15874 1.000 35.73692 192 ASN B O 1
ATOM 6605 N N . TRP B 1 176 ? 23.68884 -16.88249 -13.58732 1.000 29.43148 193 TRP B N 1
ATOM 6606 C CA . TRP B 1 176 ? 24.45756 -17.80070 -14.41958 1.000 18.23115 193 TRP B CA 1
ATOM 6607 C C . TRP B 1 176 ? 23.64397 -19.04150 -14.76506 1.000 26.40788 193 TRP B C 1
ATOM 6608 O O . TRP B 1 176 ? 23.65976 -19.50467 -15.91157 1.000 32.27922 193 TRP B O 1
ATOM 6629 N N . TYR B 1 177 ? 22.91829 -19.59011 -13.79001 1.000 21.95591 194 TYR B N 1
ATOM 6630 C CA . TYR B 1 177 ? 22.18800 -20.82976 -14.02348 1.000 27.64102 194 TYR B CA 1
ATOM 6631 C C . TYR B 1 177 ? 20.89751 -20.60692 -14.79916 1.000 31.03821 194 TYR B C 1
ATOM 6632 O O . TYR B 1 177 ? 20.49132 -21.48412 -15.56918 1.000 29.54485 194 TYR B O 1
ATOM 6650 N N . LEU B 1 178 ? 20.23548 -19.46241 -14.61511 1.000 30.41507 195 LEU B N 1
ATOM 6651 C CA . LEU B 1 178 ? 19.09420 -19.14244 -15.46509 1.000 27.28333 195 LEU B CA 1
ATOM 6652 C C . LEU B 1 178 ? 19.49564 -19.20675 -16.93203 1.000 36.94096 195 LEU B C 1
ATOM 6653 O O . LE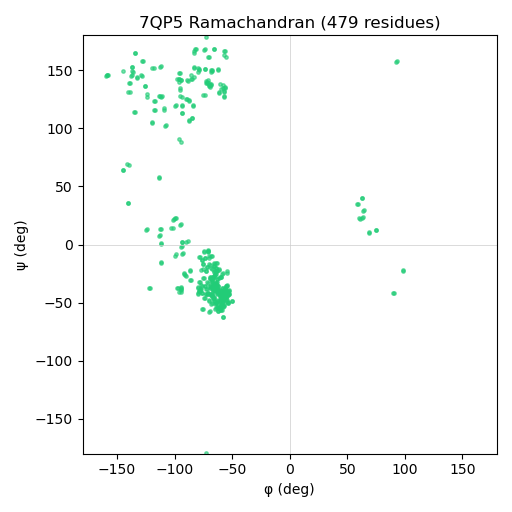U B 1 178 ? 18.80761 -19.82055 -17.75492 1.000 46.48758 195 LEU B O 1
ATOM 6669 N N . THR B 1 179 ? 20.62363 -18.58140 -17.27365 1.000 29.56440 196 THR B N 1
ATOM 6670 C CA . THR B 1 179 ? 21.12002 -18.64959 -18.64335 1.000 33.30722 196 THR B CA 1
ATOM 6671 C C . THR B 1 179 ? 21.46968 -20.08279 -19.02641 1.000 31.91171 196 THR B C 1
ATOM 6672 O O . THR B 1 179 ? 21.16206 -20.53099 -20.13693 1.000 32.28205 196 THR B O 1
ATOM 6683 N N . GLU B 1 180 ? 22.10825 -20.82038 -18.11573 1.000 27.68074 197 GLU B N 1
ATOM 6684 C CA . GLU B 1 180 ? 22.46852 -22.20306 -18.40502 1.000 25.38074 197 GLU B CA 1
ATOM 6685 C C . GLU B 1 180 ? 21.23666 -23.09183 -18.52612 1.000 30.98051 197 GLU B C 1
ATOM 6686 O O . GLU B 1 180 ? 21.26269 -24.08407 -19.26257 1.000 37.57516 197 GLU B O 1
ATOM 6698 N N . MET B 1 181 ? 20.15552 -22.75747 -17.82005 1.000 29.52930 198 MET B N 1
ATOM 6699 C CA . MET B 1 181 ? 18.92286 -23.53209 -17.84603 1.000 22.82229 198 MET B CA 1
ATOM 6700 C C . MET B 1 181 ? 17.84719 -22.90530 -18.72543 1.000 29.94460 198 MET B C 1
ATOM 6701 O O . MET B 1 181 ? 16.66290 -23.20436 -18.54194 1.000 29.54415 198 MET B O 1
ATOM 6715 N N . LYS B 1 182 ? 18.21943 -22.03821 -19.66758 1.000 25.90909 199 LYS B N 1
ATOM 6716 C CA . LYS B 1 182 ? 17.20089 -21.20610 -20.29793 1.000 21.92321 199 LYS B CA 1
ATOM 6717 C C . LYS B 1 182 ? 16.37355 -21.96946 -21.32656 1.000 35.50871 199 LYS B C 1
ATOM 6718 O O . LYS B 1 182 ? 15.17512 -21.70084 -21.46286 1.000 36.75539 199 LYS B O 1
ATOM 6737 N N . GLN B 1 183 ? 16.97098 -22.91229 -22.05946 1.000 34.00745 200 GLN B N 1
ATOM 6738 C CA . GLN B 1 183 ? 16.15751 -23.75668 -22.92983 1.000 38.84890 200 GLN B CA 1
ATOM 6739 C C . GLN B 1 183 ? 15.18750 -24.59297 -22.11004 1.000 28.84574 200 GLN B C 1
ATOM 6740 O O . GLN B 1 183 ? 14.08214 -24.90204 -22.56770 1.000 30.56875 200 GLN B O 1
ATOM 6754 N N . LEU B 1 184 ? 15.59264 -24.97233 -20.90022 1.000 34.31604 201 LEU B N 1
ATOM 6755 C CA . LEU B 1 184 ? 14.73830 -25.77830 -20.03904 1.000 33.64165 201 LEU B CA 1
ATOM 6756 C C . LEU B 1 184 ? 13.56522 -24.96453 -19.50540 1.000 25.84706 201 LEU B C 1
ATOM 6757 O O . LEU B 1 184 ? 12.43187 -25.45743 -19.45344 1.000 30.83644 201 LEU B O 1
ATOM 6773 N N . LEU B 1 185 ? 13.81548 -23.71600 -19.11297 1.000 25.98683 202 LEU B N 1
ATOM 6774 C CA . LEU B 1 185 ? 12.82324 -22.91830 -18.40401 1.000 34.96601 202 LEU B CA 1
ATOM 6775 C C . LEU B 1 185 ? 11.94965 -22.07526 -19.32338 1.000 26.90023 202 LEU B C 1
ATOM 6776 O O . LEU B 1 185 ? 10.82203 -21.73462 -18.94579 1.000 32.84296 202 LEU B O 1
ATOM 6792 N N . GLY B 1 186 ? 12.43514 -21.72466 -20.50882 1.000 25.68480 203 GLY B N 1
ATOM 6793 C CA . GLY B 1 186 ? 11.67769 -20.90322 -21.42978 1.000 34.33778 203 GLY B CA 1
ATOM 6794 C C . GLY B 1 186 ? 11.97549 -19.41977 -21.27732 1.000 35.43230 203 GLY B C 1
ATOM 6795 O O . GLY B 1 186 ? 12.42503 -18.94381 -20.23625 1.000 33.23707 203 GLY B O 1
ATOM 6799 N N . GLU B 1 187 ? 11.70342 -18.67616 -22.35423 1.000 28.62763 204 GLU B N 1
ATOM 6800 C CA . GLU B 1 187 ? 11.99360 -17.24541 -22.35951 1.000 27.46230 204 GLU B CA 1
ATOM 6801 C C . GLU B 1 187 ? 11.09853 -16.48740 -21.38582 1.000 32.71047 204 GLU B C 1
ATOM 6802 O O . GLU B 1 187 ? 11.54399 -15.52965 -20.74275 1.000 31.15853 204 GLU B O 1
ATOM 6814 N N . ALA B 1 188 ? 9.83716 -16.89794 -21.25695 1.000 36.04077 205 ALA B N 1
ATOM 6815 C CA . ALA B 1 188 ? 8.92643 -16.20050 -20.35583 1.000 30.35931 205 ALA B CA 1
ATOM 6816 C C . ALA B 1 188 ? 9.44621 -16.24297 -18.92435 1.000 28.34586 205 ALA B C 1
ATOM 6817 O O . ALA B 1 188 ? 9.62230 -15.20474 -18.27800 1.000 36.60358 205 ALA B O 1
ATOM 6824 N N . THR B 1 189 ? 9.69974 -17.44662 -18.41166 1.000 29.90438 206 THR B N 1
ATOM 6825 C CA . THR B 1 189 ? 10.16035 -17.57948 -17.03427 1.000 24.84515 206 THR B CA 1
ATOM 6826 C C . THR B 1 189 ? 11.52938 -16.93755 -16.83974 1.000 29.28033 206 THR B C 1
ATOM 6827 O O . THR B 1 189 ? 11.81125 -16.37060 -15.77755 1.000 34.72102 206 THR B O 1
ATOM 6838 N N . VAL B 1 190 ? 12.39534 -17.01169 -17.85179 1.000 35.69692 207 VAL B N 1
ATOM 6839 C CA . VAL B 1 190 ? 13.73442 -16.43748 -17.72340 1.000 32.03726 207 VAL B CA 1
ATOM 6840 C C . VAL B 1 190 ? 13.64820 -14.92355 -17.56694 1.000 30.35479 207 VAL B C 1
ATOM 6841 O O . VAL B 1 190 ? 14.17613 -14.34783 -16.60785 1.000 36.14139 207 VAL B O 1
ATOM 6854 N N . GLU B 1 191 ? 12.98894 -14.25394 -18.51607 1.000 29.89401 208 GLU B N 1
ATOM 6855 C CA . GLU B 1 191 ? 12.85003 -12.80458 -18.42093 1.000 26.58313 208 GLU B CA 1
ATOM 6856 C C . GLU B 1 191 ? 12.15458 -12.40421 -17.12822 1.000 31.52007 208 GLU B C 1
ATOM 6857 O O . GLU B 1 191 ? 12.56814 -11.44833 -16.46013 1.000 19.50840 208 GLU B O 1
ATOM 6869 N N . SER B 1 192 ? 11.08692 -13.11620 -16.76553 1.000 22.68967 209 SER B N 1
ATOM 6870 C CA . SER B 1 192 ? 10.34547 -12.76789 -15.55922 1.000 22.78193 209 SER B CA 1
ATOM 6871 C C . SER B 1 192 ? 11.24957 -12.79339 -14.33393 1.000 23.24153 209 SER B C 1
ATOM 6872 O O . SER B 1 192 ? 11.26792 -11.84404 -13.54243 1.000 32.38930 209 SER B O 1
ATOM 6880 N N . LEU B 1 193 ? 12.02721 -13.86726 -14.17275 1.000 25.45138 210 LEU B N 1
ATOM 6881 C CA . LEU B 1 193 ? 12.86230 -14.00158 -12.98308 1.000 23.14340 210 LEU B CA 1
ATOM 6882 C C . LEU B 1 193 ? 13.97936 -12.96722 -12.96611 1.000 25.23853 210 LEU B C 1
ATOM 6883 O O . LEU B 1 193 ? 14.27996 -12.38782 -11.91586 1.000 26.12584 210 LEU B O 1
ATOM 6899 N N . ARG B 1 194 ? 14.61411 -12.72796 -14.11397 1.000 25.01516 211 ARG B N 1
ATOM 6900 C CA . ARG B 1 194 ? 15.67718 -11.73198 -14.16675 1.000 19.43512 211 ARG B CA 1
ATOM 6901 C C . ARG B 1 194 ? 15.17016 -10.37603 -13.69966 1.000 30.33655 211 ARG B C 1
ATOM 6902 O O . ARG B 1 194 ? 15.75831 -9.75255 -12.80905 1.000 31.87842 211 ARG B O 1
ATOM 6923 N N . HIS B 1 195 ? 14.06960 -9.90481 -14.28624 1.000 23.60998 212 HIS B N 1
ATOM 6924 C CA . HIS B 1 195 ? 13.51159 -8.62382 -13.87214 1.000 24.81279 212 HIS B CA 1
ATOM 6925 C C . HIS B 1 195 ? 13.18324 -8.62145 -12.38608 1.000 20.70892 212 HIS B C 1
ATOM 6926 O O . HIS B 1 195 ? 13.62892 -7.74191 -11.64105 1.000 37.42352 212 HIS B O 1
ATOM 6940 N N . ALA B 1 196 ? 12.40242 -9.60374 -11.93538 1.000 20.49331 213 ALA B N 1
ATOM 6941 C CA . ALA B 1 196 ? 11.96740 -9.61806 -10.54306 1.000 24.99178 213 ALA B CA 1
ATOM 6942 C C . ALA B 1 196 ? 13.15321 -9.70199 -9.58960 1.000 34.48448 213 ALA B C 1
ATOM 6943 O O . ALA B 1 196 ? 13.18344 -9.01321 -8.56243 1.000 41.36436 213 ALA B O 1
ATOM 6950 N N . LEU B 1 197 ? 14.14361 -10.53395 -9.91365 1.000 32.20533 214 LEU B N 1
ATOM 6951 C CA . LEU B 1 197 ? 15.25102 -10.75903 -8.99235 1.000 30.25977 214 LEU B CA 1
ATOM 6952 C C . LEU B 1 197 ? 16.25301 -9.61119 -9.00661 1.000 30.64203 214 LEU B C 1
ATOM 6953 O O . LEU B 1 197 ? 16.76544 -9.22044 -7.95185 1.000 26.25046 214 LEU B O 1
ATOM 6969 N N . PHE B 1 198 ? 16.54844 -9.06142 -10.18433 1.000 23.30700 215 PHE B N 1
ATOM 6970 C CA . PHE B 1 198 ? 17.68168 -8.16414 -10.34155 1.000 27.17676 215 PHE B CA 1
ATOM 6971 C C . PHE B 1 198 ? 17.30687 -6.71840 -10.62967 1.000 33.04573 215 PHE B C 1
ATOM 6972 O O . PHE B 1 198 ? 18.16838 -5.84375 -10.49840 1.000 24.55821 215 PHE B O 1
ATOM 6989 N N . PHE B 1 199 ? 16.06211 -6.43722 -11.01632 1.000 30.09582 216 PHE B N 1
ATOM 6990 C CA . PHE B 1 199 ? 15.66014 -5.07448 -11.34548 1.000 30.89538 216 PHE B CA 1
ATOM 6991 C C . PHE B 1 199 ? 14.45828 -4.59288 -10.54071 1.000 32.38551 216 PHE B C 1
ATOM 6992 O O . PHE B 1 199 ? 13.90107 -3.53702 -10.85836 1.000 40.54344 216 PHE B O 1
ATOM 7009 N N . GLU B 1 200 ? 14.06704 -5.30949 -9.48936 1.000 27.45776 217 GLU B N 1
ATOM 7010 C CA . GLU B 1 200 ? 13.00356 -4.87657 -8.58988 1.000 36.10992 217 GLU B CA 1
ATOM 7011 C C . GLU B 1 200 ? 13.60022 -4.66842 -7.20548 1.000 41.78226 217 GLU B C 1
ATOM 7012 O O . GLU B 1 200 ? 14.20003 -5.58861 -6.63945 1.000 34.29399 217 GLU B O 1
ATOM 7024 N N . LYS B 1 201 ? 13.43848 -3.45716 -6.66790 1.000 34.64513 218 LYS B N 1
ATOM 7025 C CA . LYS B 1 201 ? 14.03468 -3.12761 -5.37818 1.000 28.75692 218 LYS B CA 1
ATOM 7026 C C . LYS B 1 201 ? 13.45175 -3.96889 -4.25153 1.000 28.71662 218 LYS B C 1
ATOM 7027 O O . LYS B 1 201 ? 14.15618 -4.28414 -3.28564 1.000 33.80689 218 LYS B O 1
ATOM 7046 N N . THR B 1 202 ? 12.17636 -4.33018 -4.34679 1.000 33.64566 219 THR B N 1
ATOM 7047 C CA . THR B 1 202 ? 11.47307 -5.02589 -3.28147 1.000 34.23597 219 THR B CA 1
ATOM 7048 C C . THR B 1 202 ? 10.97619 -6.37822 -3.76733 1.000 31.03979 219 THR B C 1
ATOM 7049 O O . THR B 1 202 ? 10.70744 -6.56965 -4.95652 1.000 40.37155 219 THR B O 1
ATOM 7060 N N . LEU B 1 203 ? 10.85293 -7.31399 -2.83161 1.000 31.93139 220 LEU B N 1
ATOM 7061 C CA . LEU B 1 203 ? 10.16606 -8.56063 -3.11557 1.000 36.70441 220 LEU B CA 1
ATOM 7062 C C . LEU B 1 203 ? 8.65967 -8.31191 -3.17193 1.000 42.28229 220 LEU B C 1
ATOM 7063 O O . LEU B 1 203 ? 8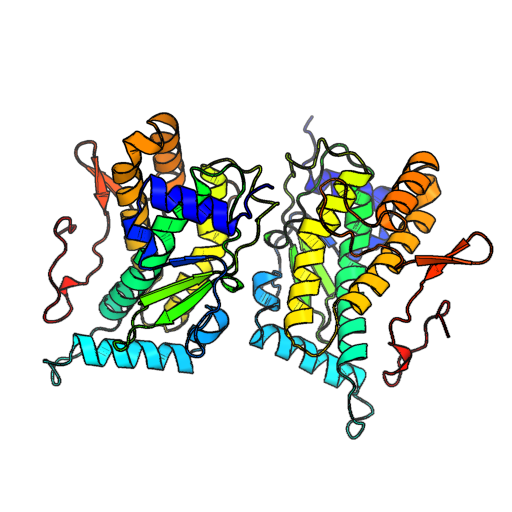.16118 -7.25673 -2.77026 1.000 44.21383 220 LEU B O 1
ATOM 7079 N N . THR B 1 204 ? 7.92317 -9.30494 -3.67445 1.000 45.41698 221 THR B N 1
ATOM 7080 C CA . THR B 1 204 ? 6.47220 -9.17179 -3.73411 1.000 42.66866 221 THR B CA 1
ATOM 7081 C C . THR B 1 204 ? 5.86131 -9.00831 -2.34763 1.000 43.62813 221 THR B C 1
ATOM 7082 O O . THR B 1 204 ? 4.73808 -8.50625 -2.23178 1.000 41.66160 221 THR B O 1
ATOM 7093 N N . ASN B 1 205 ? 6.57224 -9.41868 -1.29669 1.000 38.85313 222 ASN B N 1
ATOM 7094 C CA . ASN B 1 205 ? 6.09748 -9.28584 0.07191 1.000 33.06966 222 ASN B CA 1
ATOM 7095 C C . ASN B 1 205 ? 6.59692 -8.01266 0.74562 1.000 49.68293 222 ASN B C 1
ATOM 7096 O O . ASN B 1 205 ? 6.56357 -7.92201 1.97787 1.000 56.17528 222 ASN B O 1
ATOM 7107 N N . GLY B 1 206 ? 7.06868 -7.04038 -0.02658 1.000 51.27845 223 GLY B N 1
ATOM 7108 C CA . GLY B 1 206 ? 7.49316 -5.74981 0.49710 1.000 49.63407 223 GLY B CA 1
ATOM 7109 C C . GLY B 1 206 ? 8.94427 -5.64034 0.91018 1.000 48.09194 223 GLY B C 1
ATOM 7110 O O . GLY B 1 206 ? 9.58600 -4.61776 0.65773 1.000 51.25379 223 GLY B O 1
ATOM 7114 N N . GLU B 1 207 ? 9.46905 -6.67312 1.56380 1.000 50.90258 224 GLU B N 1
ATOM 7115 C CA . GLU B 1 207 ? 10.82584 -6.62923 2.07723 1.000 45.15024 224 GLU B CA 1
ATOM 7116 C C . GLU B 1 207 ? 11.82545 -6.33092 0.96166 1.000 46.53925 224 GLU B C 1
ATOM 7117 O O . GLU B 1 207 ? 11.52015 -6.39135 -0.23391 1.000 42.76597 224 GLU B O 1
ATOM 7129 N N . ASP B 1 208 ? 13.04366 -6.00493 1.38268 1.000 40.95914 225 ASP B N 1
ATOM 7130 C CA . ASP B 1 208 ? 14.10344 -5.67867 0.44199 1.000 36.89688 225 ASP B CA 1
ATOM 7131 C C . ASP B 1 208 ? 14.52051 -6.91544 -0.34229 1.000 31.95725 225 ASP B C 1
ATOM 7132 O O . ASP B 1 208 ? 14.65345 -8.00990 0.21260 1.000 33.75487 225 ASP B O 1
ATOM 7141 N N . ASN B 1 209 ? 14.72819 -6.73539 -1.64480 1.000 28.45354 226 ASN B N 1
ATOM 7142 C CA . ASN B 1 209 ? 15.27130 -7.79408 -2.48240 1.000 32.95126 226 ASN B CA 1
ATOM 7143 C C . ASN B 1 209 ? 16.78929 -7.71004 -2.42742 1.000 27.53958 226 ASN B C 1
ATOM 7144 O O . ASN B 1 209 ? 17.36855 -6.80463 -3.04615 1.000 28.33971 226 ASN B O 1
ATOM 7155 N N . PRO B 1 210 ? 17.47582 -8.61557 -1.72491 1.000 21.46234 227 PRO B N 1
ATOM 7156 C CA . PRO B 1 210 ? 18.93282 -8.47746 -1.58858 1.000 21.48636 227 PRO B CA 1
ATOM 7157 C C . PRO B 1 210 ? 19.69184 -8.76791 -2.86740 1.000 24.46205 227 PRO B C 1
ATOM 7158 O O . PRO B 1 210 ? 20.91248 -8.56788 -2.89812 1.000 25.36781 227 PRO B O 1
ATOM 7169 N N . LEU B 1 211 ? 19.01726 -9.22633 -3.91643 1.000 21.20536 228 LEU B N 1
ATOM 7170 C CA . LEU B 1 211 ? 19.64946 -9.46160 -5.20437 1.000 22.05661 228 LEU B CA 1
ATOM 7171 C C . LEU B 1 211 ? 19.52193 -8.26997 -6.14071 1.000 18.66072 228 LEU B C 1
ATOM 7172 O O . LEU B 1 211 ? 20.03719 -8.32198 -7.26167 1.000 26.00366 228 LEU B O 1
ATOM 7188 N N . TRP B 1 212 ? 18.84986 -7.20531 -5.71356 1.000 30.35187 229 TRP B N 1
ATOM 7189 C CA . TRP B 1 212 ? 18.69873 -6.03181 -6.56174 1.000 26.24743 229 TRP B CA 1
ATOM 7190 C C . TRP B 1 212 ? 20.06341 -5.49332 -6.97425 1.000 28.89619 229 TRP B C 1
ATOM 7191 O O . TRP B 1 212 ? 20.93190 -5.24629 -6.13295 1.000 23.26348 229 TRP B O 1
ATOM 7212 N N . ARG B 1 213 ? 20.24894 -5.33129 -8.28282 1.000 30.73297 230 ARG B N 1
ATOM 7213 C CA . ARG B 1 213 ? 21.45225 -4.75368 -8.87746 1.000 29.34987 230 ARG B CA 1
ATOM 7214 C C . ARG B 1 213 ? 22.71090 -5.54791 -8.54881 1.000 22.66520 230 ARG B C 1
ATOM 7215 O O . ARG B 1 213 ? 23.81546 -4.99906 -8.58610 1.000 31.28314 230 ARG B O 1
ATOM 7236 N N . THR B 1 214 ? 22.57788 -6.83321 -8.21626 1.000 30.61766 231 THR B N 1
ATOM 7237 C CA . THR B 1 214 ? 23.75490 -7.68871 -8.12474 1.000 26.52169 231 THR B CA 1
ATOM 7238 C C . THR B 1 214 ? 24.28068 -8.07341 -9.50104 1.000 22.68110 231 THR B C 1
ATOM 7239 O O . THR B 1 214 ? 25.44676 -8.46431 -9.62057 1.000 20.68957 231 THR B O 1
ATOM 7250 N N . VAL B 1 215 ? 23.43897 -7.98896 -10.52932 1.000 21.54258 232 VAL B N 1
ATOM 7251 C CA . VAL B 1 215 ? 23.85746 -8.04789 -11.92267 1.000 16.00828 232 VAL B CA 1
ATOM 7252 C C . VAL B 1 215 ? 23.24353 -6.84819 -12.62950 1.000 28.07855 232 VAL B C 1
ATOM 7253 O O . VAL B 1 215 ? 22.13720 -6.41074 -12.29819 1.000 28.21060 232 VAL B O 1
ATOM 7266 N N . VAL B 1 216 ? 23.97096 -6.30603 -13.60478 1.000 27.75998 233 VAL B N 1
ATOM 7267 C CA . VAL B 1 216 ? 23.55095 -5.09647 -14.29495 1.000 25.91151 233 VAL B CA 1
ATOM 7268 C C . VAL B 1 216 ? 23.72341 -5.29404 -15.79272 1.000 35.49604 233 VAL B C 1
ATOM 7269 O O . VAL B 1 216 ? 24.39896 -6.21720 -16.25236 1.000 34.28150 233 VAL B O 1
ATOM 7282 N N . LEU B 1 217 ? 23.09086 -4.40675 -16.55230 1.000 36.58729 234 LEU B N 1
ATOM 7283 C CA . LEU B 1 217 ? 23.07690 -4.49220 -18.00485 1.000 31.48550 234 LEU B CA 1
ATOM 7284 C C . LEU B 1 217 ? 24.21118 -3.64857 -18.57458 1.000 43.55743 234 LEU B C 1
ATOM 7285 O O . LEU B 1 217 ? 24.26503 -2.43477 -18.34958 1.000 56.84067 234 LEU B O 1
ATOM 7301 N N . ARG B 1 218 ? 25.11808 -4.29724 -19.30254 1.000 41.84564 235 ARG B N 1
ATOM 7302 C CA . ARG B 1 218 ? 26.20367 -3.62996 -20.01621 1.000 46.70506 235 ARG B CA 1
ATOM 7303 C C . ARG B 1 218 ? 26.26867 -4.23710 -21.41198 1.000 60.49997 235 ARG B C 1
ATOM 7304 O O . ARG B 1 218 ? 26.59063 -5.42103 -21.56216 1.000 44.76913 235 ARG B O 1
ATOM 7325 N N . ASP B 1 219 ? 25.95806 -3.42845 -22.42812 1.000 67.13054 236 ASP B N 1
ATOM 7326 C CA . ASP B 1 219 ? 25.87094 -3.89654 -23.81340 1.000 70.41062 236 ASP B CA 1
ATOM 7327 C C . ASP B 1 219 ? 24.77192 -4.94545 -23.96869 1.000 65.48839 236 ASP B C 1
ATOM 7328 O O . ASP B 1 219 ? 24.92660 -5.93763 -24.68366 1.000 55.41229 236 ASP B O 1
ATOM 7337 N N . GLY B 1 220 ? 23.64788 -4.71961 -23.29350 1.000 55.70080 237 GLY B N 1
ATOM 7338 C CA . GLY B 1 220 ? 22.50324 -5.59723 -23.43358 1.000 52.34120 237 GLY B CA 1
ATOM 7339 C C . GLY B 1 220 ? 22.72220 -7.01899 -22.97287 1.000 55.92720 237 GLY B C 1
ATOM 7340 O O . GLY B 1 220 ? 22.01875 -7.92233 -23.43296 1.000 63.58621 237 GLY B O 1
ATOM 7344 N N . LEU B 1 221 ? 23.67719 -7.25076 -22.07484 1.000 54.36605 238 LEU B N 1
ATOM 7345 C CA . LEU B 1 221 ? 23.87598 -8.56544 -21.48261 1.000 58.45684 238 LEU B CA 1
ATOM 7346 C C . LEU B 1 221 ? 24.08968 -8.39375 -19.98571 1.000 51.14153 238 LEU B C 1
ATOM 7347 O O . LEU B 1 221 ? 24.64674 -7.38979 -19.53455 1.000 49.01564 238 LEU B O 1
ATOM 7363 N N . LEU B 1 222 ? 23.64774 -9.38747 -19.21920 1.000 45.00383 239 LEU B N 1
ATOM 7364 C CA . LEU B 1 222 ? 23.65581 -9.29045 -17.76512 1.000 32.22130 239 LEU B CA 1
ATOM 7365 C C . LEU B 1 222 ? 25.02537 -9.68915 -17.22988 1.000 35.82895 239 LEU B C 1
ATOM 7366 O O . LEU B 1 222 ? 25.47010 -10.82432 -17.43189 1.000 37.15620 239 LEU B O 1
ATOM 7382 N N . VAL B 1 223 ? 25.68693 -8.75796 -16.53873 1.000 37.89542 240 VAL B N 1
ATOM 7383 C CA . VAL B 1 223 ? 27.01712 -8.97650 -15.98986 1.000 25.87441 240 VAL B CA 1
ATOM 7384 C C . VAL B 1 223 ? 27.00885 -8.62287 -14.50934 1.000 25.23334 240 VAL B C 1
ATOM 7385 O O . VAL B 1 223 ? 26.16982 -7.85737 -14.03003 1.000 27.76090 240 VAL B O 1
ATOM 7398 N N . ARG B 1 224 ? 27.97579 -9.18614 -13.79007 1.000 26.21251 241 ARG B N 1
ATOM 7399 C CA . ARG B 1 224 ? 28.07005 -8.97869 -12.35177 1.000 26.01032 241 ARG B CA 1
ATOM 7400 C C . ARG B 1 224 ? 28.53844 -7.56266 -12.04586 1.000 26.57270 241 ARG B C 1
ATOM 7401 O O . ARG B 1 224 ? 29.41492 -7.01629 -12.72185 1.000 34.11656 241 ARG B O 1
ATOM 7422 N N . ARG B 1 225 ? 27.93703 -6.96686 -11.01878 1.000 20.46504 242 ARG B N 1
ATOM 7423 C CA . ARG B 1 225 ? 28.28186 -5.61750 -10.60019 1.000 21.38191 242 ARG B CA 1
ATOM 7424 C C . ARG B 1 225 ? 29.43991 -5.58323 -9.61761 1.000 22.55556 242 ARG B C 1
ATOM 7425 O O . ARG B 1 225 ? 30.09627 -4.54403 -9.49058 1.000 30.40005 242 ARG B O 1
ATOM 7446 N N . THR B 1 226 ? 29.70570 -6.68537 -8.92471 1.000 27.65570 243 THR B N 1
ATOM 7447 C CA . THR B 1 226 ? 30.68425 -6.71681 -7.84984 1.000 24.17607 243 THR B CA 1
ATOM 7448 C C . THR B 1 226 ? 31.59876 -7.92029 -8.01118 1.000 22.83046 243 THR B C 1
ATOM 7449 O O . THR B 1 226 ? 31.16442 -8.99438 -8.43591 1.000 30.72503 243 THR B O 1
ATOM 7460 N N . CYS B 1 227 ? 32.86639 -7.72884 -7.66588 1.000 24.90992 244 CYS B N 1
ATOM 7461 C CA . CYS B 1 227 ? 33.85960 -8.78746 -7.75007 1.000 24.08624 244 CYS B CA 1
ATOM 7462 C C . CYS B 1 227 ? 33.81121 -9.62868 -6.48319 1.000 25.21242 244 CYS B C 1
ATOM 7463 O O . CYS B 1 227 ? 33.59020 -9.11007 -5.38469 1.000 27.65319 244 CYS B O 1
ATOM 7470 N N . CYS B 1 228 ? 33.99251 -10.93963 -6.64620 1.000 21.76891 245 CYS B N 1
ATOM 7471 C CA . CYS B 1 228 ? 33.96351 -11.85258 -5.50919 1.000 22.09263 245 CYS B CA 1
ATOM 7472 C C . CYS B 1 228 ? 35.20648 -11.74410 -4.63998 1.000 25.65639 245 CYS B C 1
ATOM 7473 O O . CYS B 1 228 ? 35.22605 -12.31228 -3.54227 1.000 25.70250 245 CYS B O 1
ATOM 7480 N N . GLN B 1 229 ? 36.23750 -11.04283 -5.10828 1.000 35.33548 246 GLN B N 1
ATOM 7481 C CA . GLN B 1 229 ? 37.46872 -10.76472 -4.37776 1.000 28.80293 246 GLN B CA 1
ATOM 7482 C C . GLN B 1 229 ? 38.32538 -12.00375 -4.16497 1.000 24.28430 246 GLN B C 1
ATOM 7483 O O . GLN B 1 229 ? 39.30955 -11.94212 -3.41887 1.000 35.49662 246 GLN B O 1
ATOM 7497 N N . ARG B 1 230 ? 38.00020 -13.12641 -4.80862 1.000 23.61299 247 ARG B N 1
ATOM 7498 C CA . ARG B 1 230 ? 38.80828 -14.32332 -4.61375 1.000 26.52653 247 ARG B CA 1
ATOM 7499 C C . ARG B 1 230 ? 40.21916 -14.15180 -5.16154 1.000 28.37944 247 ARG B C 1
ATOM 7500 O O . ARG B 1 230 ? 41.11060 -14.92248 -4.79011 1.000 40.90142 247 ARG B O 1
ATOM 7521 N N . TYR B 1 231 ? 40.44963 -13.14966 -6.01359 1.000 23.75937 248 TYR B N 1
ATOM 7522 C CA . TYR B 1 231 ? 41.79512 -12.91432 -6.52225 1.000 28.46128 248 TYR B CA 1
ATOM 7523 C C . TYR B 1 231 ? 42.74342 -12.44792 -5.42644 1.000 24.61254 248 TYR B C 1
ATOM 7524 O O . TYR B 1 231 ? 43.96187 -12.56334 -5.58919 1.000 39.86421 248 TYR B O 1
ATOM 7542 N N . ARG B 1 232 ? 42.21539 -11.91492 -4.32298 1.000 29.30881 249 ARG B N 1
ATOM 7543 C CA . ARG B 1 232 ? 43.05851 -11.44456 -3.23212 1.000 33.15295 249 ARG B CA 1
ATOM 7544 C C . ARG B 1 232 ? 43.65488 -12.58478 -2.42080 1.000 34.35084 249 ARG B C 1
ATOM 7545 O O . ARG B 1 232 ? 44.47216 -12.32660 -1.53045 1.000 33.85823 249 ARG B O 1
ATOM 7566 N N . LEU B 1 233 ? 43.26409 -13.82633 -2.69845 1.000 36.90217 250 LEU B N 1
ATOM 7567 C CA . LEU B 1 233 ? 43.75128 -14.98253 -1.96412 1.000 28.92363 250 LEU B CA 1
ATOM 7568 C C . LEU B 1 233 ? 44.91410 -15.63144 -2.70372 1.000 36.43501 250 LEU B C 1
ATOM 7569 O O . LEU B 1 233 ? 44.90700 -15.68946 -3.93919 1.000 40.27003 250 LEU B O 1
ATOM 7585 N N . PRO B 1 234 ? 45.92495 -16.12691 -1.98812 1.000 34.50386 251 PRO B N 1
ATOM 7586 C CA . PRO B 1 234 ? 47.08502 -16.71109 -2.67152 1.000 33.59915 251 PRO B CA 1
ATOM 7587 C C . PRO B 1 234 ? 46.73393 -18.02402 -3.35113 1.000 33.34416 251 PRO B C 1
ATOM 7588 O O . PRO B 1 234 ? 46.04149 -18.87445 -2.78708 1.000 47.36375 251 PRO B O 1
ATOM 7599 N N . ASP B 1 235 ? 47.22564 -18.18338 -4.57834 1.000 36.49807 252 ASP B N 1
ATOM 7600 C CA . ASP B 1 235 ? 47.03240 -19.41292 -5.34190 1.000 37.59398 252 ASP B CA 1
ATOM 7601 C C . ASP B 1 235 ? 45.56005 -19.64543 -5.66118 1.000 39.74006 252 ASP B C 1
ATOM 7602 O O . ASP B 1 235 ? 45.10804 -20.78794 -5.76973 1.000 50.90589 252 ASP B O 1
ATOM 7611 N N . VAL B 1 236 ? 44.80176 -18.56258 -5.80070 1.000 41.61786 253 VAL B N 1
ATOM 7612 C CA . VAL B 1 236 ? 43.41530 -18.60894 -6.24683 1.000 34.87160 253 VAL B CA 1
ATOM 7613 C C . VAL B 1 236 ? 43.28882 -17.70542 -7.46383 1.000 27.36984 253 VAL B C 1
ATOM 7614 O O . VAL B 1 236 ? 43.72404 -16.54851 -7.43186 1.000 36.97831 253 VAL B O 1
ATOM 7627 N N . GLN B 1 237 ? 42.70153 -18.23348 -8.53294 1.000 37.00235 254 GLN B N 1
ATOM 7628 C CA . GLN B 1 237 ? 42.69602 -17.53705 -9.80967 1.000 37.70037 254 GLN B CA 1
ATOM 7629 C C . GLN B 1 237 ? 41.57358 -16.51266 -9.87382 1.000 39.99720 254 GLN B C 1
ATOM 7630 O O . GLN B 1 237 ? 40.47796 -16.73169 -9.34957 1.000 43.35944 254 GLN B O 1
ATOM 7644 N N . GLN B 1 238 ? 41.85652 -15.39084 -10.53046 1.000 38.15674 255 GLN B N 1
ATOM 7645 C CA . GLN B 1 238 ? 40.81536 -14.42769 -10.85410 1.000 26.98038 255 GLN B CA 1
ATOM 7646 C C . GLN B 1 238 ? 39.76722 -15.08597 -11.74029 1.000 39.44863 255 GLN B C 1
ATOM 7647 O O . GLN B 1 238 ? 40.09598 -15.85756 -12.64523 1.000 40.20551 255 GLN B O 1
ATOM 7661 N N . CYS B 1 239 ? 38.49769 -14.79623 -11.46334 1.000 43.23051 256 CYS B N 1
ATOM 7662 C CA . CYS B 1 239 ? 37.42229 -15.32845 -12.28797 1.000 36.40423 256 CYS B CA 1
ATOM 7663 C C . CYS B 1 239 ? 37.55476 -14.81501 -13.71742 1.000 33.92367 256 CYS B C 1
ATOM 7664 O O . CYS B 1 239 ? 38.05721 -13.71514 -13.96374 1.000 37.53444 256 CYS B O 1
ATOM 7671 N N . GLY B 1 240 ? 37.09230 -15.62696 -14.66924 1.000 40.83342 257 GLY B N 1
ATOM 7672 C CA . GLY B 1 240 ? 37.17565 -15.23354 -16.06415 1.000 45.82503 257 GLY B CA 1
ATOM 7673 C C . GLY B 1 240 ? 36.25732 -14.08087 -16.41265 1.000 45.92815 257 GLY B C 1
ATOM 7674 O O . GLY B 1 240 ? 36.54379 -13.31264 -17.33642 1.000 51.52419 257 GLY B O 1
ATOM 7678 N N . ASP B 1 241 ? 35.14620 -13.94434 -15.68955 1.000 35.40500 258 ASP B N 1
ATOM 7679 C CA . ASP B 1 241 ? 34.24202 -12.81698 -15.87434 1.000 39.52936 258 ASP B CA 1
ATOM 7680 C C . ASP B 1 241 ? 34.24286 -11.93782 -14.62956 1.000 41.09862 258 ASP B C 1
ATOM 7681 O O . ASP B 1 241 ? 33.19563 -11.70578 -14.01715 1.000 53.31090 258 ASP B O 1
ATOM 7690 N N . CYS B 1 242 ? 35.41972 -11.44878 -14.25387 1.000 43.84016 259 CYS B N 1
ATOM 7691 C CA . CYS B 1 242 ? 35.55813 -10.53821 -13.12896 1.000 38.00625 259 CYS B CA 1
ATOM 7692 C C . CYS B 1 242 ? 35.25473 -9.10778 -13.56103 1.000 49.20946 259 CYS B C 1
ATOM 7693 O O . CYS B 1 242 ? 35.43134 -8.73593 -14.72473 1.000 56.56216 259 CYS B O 1
ATOM 7700 N N . THR B 1 243 ? 34.78571 -8.30034 -12.60580 1.000 36.03879 260 THR B N 1
ATOM 7701 C CA . THR B 1 243 ? 34.52473 -6.89493 -12.89647 1.000 35.93751 260 THR B CA 1
ATOM 7702 C C . THR B 1 243 ? 35.79451 -6.13568 -13.26217 1.000 44.29618 260 THR B C 1
ATOM 7703 O O . THR B 1 243 ? 35.71362 -5.09807 -13.92959 1.000 46.35869 260 THR B O 1
ATOM 7714 N N . LEU B 1 244 ? 36.95871 -6.62534 -12.84910 1.000 46.61262 261 LEU B N 1
ATOM 7715 C CA . LEU B 1 244 ? 38.20874 -5.89532 -13.04229 1.000 44.52739 261 LEU B CA 1
ATOM 7716 C C . LEU B 1 244 ? 38.68643 -5.97674 -14.49025 1.000 54.14724 261 LEU B C 1
ATOM 7717 O O . LEU B 1 244 ? 38.37705 -6.93090 -15.20673 1.000 56.89954 261 LEU B O 1
#

Solvent-accessible surface area: 23524 Å² total; per-residue (Å²): 236,135,82,74,16,2,90,24,1,84,61,15,0,48,163,58,42,114,100,14,41,112,61,7,70,2,72,76,121,38,44,190,92,10,37,16,18,37,92,0,31,33,110,122,51,3,71,65,21,20,52,68,4,9,79,60,12,3,134,90,59,97,169,94,154,86,72,60,78,0,2,4,1,8,0,2,33,89,4,5,16,25,9,0,2,4,0,0,0,1,3,24,43,30,152,84,0,3,20,2,16,21,87,39,5,56,0,45,23,65,156,21,2,30,0,25,9,2,38,1,87,16,46,50,20,62,16,2,31,62,59,51,54,37,69,17,2,18,18,0,2,56,33,3,0,41,37,2,2,107,14,0,71,87,52,67,82,12,69,4,155,10,2,26,8,12,2,0,41,32,1,10,120,37,0,53,66,3,100,151,58,23,30,157,85,34,8,128,56,0,58,100,10,3,1,88,64,136,68,18,73,75,49,120,120,6,36,0,86,107,8,2,18,98,151,158,64,116,23,58,18,111,37,19,3,39,66,101,92,4,16,103,31,160,89,27,92,68,24,67,140,189,176,134,87,73,22,1,90,24,1,86,63,15,0,49,163,57,44,114,104,16,38,115,61,8,70,2,75,75,121,36,44,186,91,10,39,17,18,60,96,0,23,30,88,104,54,3,69,66,22,19,53,67,4,11,79,61,12,2,134,88,61,94,169,94,153,86,71,62,75,0,2,4,0,8,0,2,35,90,5,5,16,26,11,0,3,4,0,0,0,2,3,25,43,37,149,94,0,3,10,1,0,26,65,37,5,56,0,45,24,64,153,19,2,31,0,25,9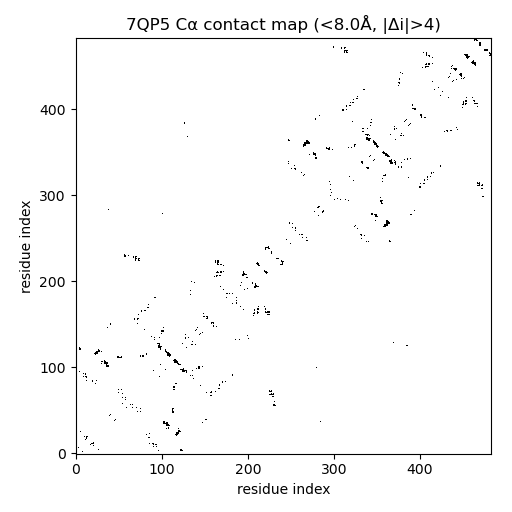,2,38,0,64,16,45,55,12,163,50,0,32,106,62,52,52,35,62,16,0,15,11,0,1,28,17,3,0,41,36,2,2,105,14,0,74,85,54,68,82,13,67,3,147,10,2,27,6,12,2,0,43,35,1,9,123,34,0,61,65,3,97,156,61,22,31,155,84,30,8,128,53,0,57,98,8,2,0,86,59,138,66,14,73,75,49,92,120,6,37,0,89,107,7,1,16,98,154,157,63,120,26,54,18,115,35,18,3,39,68,98,92,5,17,99,30,158,91,30,91,71,25,63,140

GO terms:
  GO:0005737 cytoplasm (C, EXP)
  GO:0005886 plasma membrane (C, EXP)
  GO:0051537 2 iron, 2 sulfur cluster binding (F, IDA)
  GO:0000293 ferric-chelate reductase activity (F, IDA)
  GO:0005829 cytosol (C, IDA)
  GO:0016722 oxidoreductase activity, acting on metal ions (F, IDA)
  GO:0033215 reductive iron assimilation (P, IDA)
  GO:0033214 siderophore-iron import into cell (P, IMP)
  GO:0033215 reductive iron assimilation (P, IMP)

Secondary structure (DSSP, 8-state):
-PPPHHHHHHHHHHHH-GGGGGSEEES-PPPTT-B-HHHHTSHHHHHHHHHHHHHHHTTT-SSSPP-HHHHHHHHHHHHHHHHHHHHHHHHHS-SSPBP--GGGEEEEEPTTSSEEEEEE---B-TTTTTS-HHHHHHHIIIIIIHHHHHHHHTTSSS-HHHHHHHHHHHHHHHHHHTHHHH-HHHHHHHHHHHHS-SB-TTSSB-TTTTSEEEETTEEEESS---GGGSTT-PPPTT---/--PPPHHHHHHHHHHHH-GGGGGSEEES-PPPTT-B-HHHHTSHHHHHHHHHHHHHHHTTT-SSSPP-HHHHHHHHHHHHHHHHHHHHHHHHHS-SSPBP--GGGEEEEEPTTSSEEEEEE---B-TTTTT--HHHHHHHIIIIIIHHHHHHHHTTSSS-HHHHHHHHHHHHHHHHHHTHHHH-HHHHHHHHHHHHS-SB-TTSSB-TTTTSEEEETTEEEESS---GGGSTT-PPPTT---